Protein AF-A0A6N8YXL8-F1 (afdb_monomer)

Structure (mmCIF, N/CA/C/O backbone):
data_AF-A0A6N8YXL8-F1
#
_entry.id   AF-A0A6N8YXL8-F1
#
loop_
_atom_site.group_PDB
_atom_site.id
_atom_site.type_symbol
_atom_site.label_atom_id
_atom_site.label_alt_id
_atom_site.label_comp_id
_atom_site.label_asym_id
_atom_site.label_entity_id
_atom_site.label_seq_id
_atom_site.pdbx_PDB_ins_code
_atom_site.Cartn_x
_atom_site.Cartn_y
_atom_site.Cartn_z
_atom_site.occupancy
_atom_site.B_iso_or_equiv
_atom_site.auth_seq_id
_atom_site.auth_comp_id
_atom_site.auth_asym_id
_atom_site.auth_atom_id
_atom_site.pdbx_PDB_model_num
ATOM 1 N N . MET A 1 1 ? 27.442 -24.369 20.037 1.00 35.59 1 MET A N 1
ATOM 2 C CA . MET A 1 1 ? 26.603 -23.563 20.947 1.00 35.59 1 MET A CA 1
ATOM 3 C C . MET A 1 1 ? 26.378 -22.226 20.270 1.00 35.59 1 MET A C 1
ATOM 5 O O . MET A 1 1 ? 27.376 -21.560 20.016 1.00 35.59 1 MET A O 1
ATOM 9 N N . PRO A 1 2 ? 25.143 -21.869 19.894 1.00 29.64 2 PRO A N 1
ATOM 10 C CA . PRO A 1 2 ? 24.863 -20.521 19.428 1.00 29.64 2 PRO A CA 1
ATOM 11 C C . PRO A 1 2 ? 24.925 -19.572 20.628 1.00 29.64 2 PRO A C 1
ATOM 13 O O . PRO A 1 2 ? 24.428 -19.898 21.707 1.00 29.64 2 PRO A O 1
ATOM 16 N N . LEU A 1 3 ? 25.597 -18.437 20.452 1.00 28.47 3 LEU A N 1
ATOM 17 C CA . LEU A 1 3 ? 25.582 -17.350 21.427 1.00 28.47 3 LEU A CA 1
ATOM 18 C C . LEU A 1 3 ? 24.141 -16.825 21.555 1.00 28.47 3 LEU A C 1
ATOM 20 O O . LEU A 1 3 ? 23.442 -16.764 20.541 1.00 28.47 3 LEU A O 1
ATOM 24 N N . PRO A 1 4 ? 23.683 -16.463 22.766 1.00 30.30 4 PRO A N 1
ATOM 25 C CA . PRO A 1 4 ? 22.380 -15.836 22.926 1.00 30.30 4 PRO A CA 1
ATOM 26 C C . PRO A 1 4 ? 22.362 -14.504 22.159 1.00 30.30 4 PRO A C 1
ATOM 28 O O . PRO A 1 4 ? 23.396 -13.828 22.104 1.00 30.30 4 PRO A O 1
ATOM 31 N N . PRO A 1 5 ? 21.220 -14.111 21.570 1.00 31.11 5 PRO A N 1
ATOM 32 C CA . PRO A 1 5 ? 21.093 -12.798 20.965 1.00 31.11 5 PRO A CA 1
ATOM 33 C C . PRO A 1 5 ? 21.318 -11.755 22.060 1.00 31.11 5 PRO A C 1
ATOM 35 O O . PRO A 1 5 ? 20.622 -11.722 23.074 1.00 31.11 5 PRO A O 1
ATOM 38 N N . THR A 1 6 ? 22.340 -10.925 21.879 1.00 32.97 6 THR A N 1
ATOM 39 C CA . THR A 1 6 ? 22.531 -9.726 22.686 1.00 32.97 6 THR A CA 1
ATOM 40 C C . THR A 1 6 ? 21.347 -8.809 22.421 1.00 32.97 6 THR A C 1
ATOM 42 O O . THR A 1 6 ? 21.240 -8.260 21.324 1.00 32.97 6 THR A O 1
ATOM 45 N N . SER A 1 7 ? 20.467 -8.653 23.409 1.00 35.81 7 SER A N 1
ATOM 46 C CA . SER A 1 7 ? 19.458 -7.601 23.433 1.00 35.81 7 SER A CA 1
ATOM 47 C C . SER A 1 7 ? 20.179 -6.252 23.448 1.00 35.81 7 SER A C 1
ATOM 49 O O . SER A 1 7 ? 20.570 -5.747 24.503 1.00 35.81 7 SER A O 1
ATOM 51 N N . GLN A 1 8 ? 20.420 -5.682 22.270 1.00 33.25 8 GLN A N 1
ATOM 52 C CA . GLN A 1 8 ? 20.614 -4.244 22.166 1.00 33.25 8 GLN A CA 1
ATOM 53 C C . GLN A 1 8 ? 19.252 -3.621 22.463 1.00 33.25 8 GLN A C 1
ATOM 55 O O . GLN A 1 8 ? 18.395 -3.550 21.591 1.00 33.25 8 GLN A O 1
ATOM 60 N N . THR A 1 9 ? 19.027 -3.248 23.721 1.00 37.38 9 THR A N 1
ATOM 61 C CA . THR A 1 9 ? 17.965 -2.309 24.078 1.00 37.38 9 THR A CA 1
ATOM 62 C C . THR A 1 9 ? 18.253 -1.014 23.332 1.00 37.38 9 THR A C 1
ATOM 64 O O . THR A 1 9 ? 19.302 -0.402 23.557 1.00 37.38 9 THR A O 1
ATOM 67 N N . ASP A 1 10 ? 17.366 -0.657 22.408 1.00 39.56 10 ASP A N 1
ATOM 68 C CA . ASP A 1 10 ? 17.434 0.576 21.633 1.00 39.56 10 ASP A CA 1
ATOM 69 C C . ASP A 1 10 ? 17.429 1.767 22.613 1.00 39.56 10 ASP A C 1
ATOM 71 O O . ASP A 1 10 ? 16.468 1.926 23.371 1.00 39.56 10 ASP A O 1
ATOM 75 N N . PRO A 1 11 ? 18.495 2.584 22.690 1.00 38.06 11 PRO A N 1
ATOM 76 C CA . PRO A 1 11 ? 18.650 3.628 23.708 1.00 38.06 11 PRO A CA 1
ATOM 77 C C . PRO A 1 11 ? 17.694 4.833 23.543 1.00 38.06 11 PRO A C 1
ATOM 79 O O . PRO A 1 11 ? 17.963 5.907 24.080 1.00 38.06 11 PRO A O 1
ATOM 82 N N . LEU A 1 12 ? 16.581 4.669 22.818 1.00 45.72 12 LEU A N 1
ATOM 83 C CA . LEU A 1 12 ? 15.579 5.695 22.518 1.00 45.72 12 LEU A CA 1
ATOM 84 C C . LEU A 1 12 ? 14.131 5.313 22.882 1.00 45.72 12 LEU A C 1
ATOM 86 O O . LEU A 1 12 ? 13.227 6.089 22.573 1.00 45.72 12 LEU A O 1
ATOM 90 N N . GLN A 1 13 ? 13.874 4.188 23.562 1.00 57.28 13 GLN A N 1
ATOM 91 C CA . GLN A 1 13 ? 12.528 3.901 24.084 1.00 57.28 13 GLN A CA 1
ATOM 92 C C . GLN A 1 13 ? 12.211 4.790 25.298 1.00 57.28 13 GLN A C 1
ATOM 94 O O . GLN A 1 13 ? 12.356 4.399 26.453 1.00 57.28 13 GLN A O 1
ATOM 99 N N . VAL A 1 14 ? 11.805 6.030 25.028 1.00 69.12 14 VAL A N 1
ATOM 100 C CA . VAL A 1 14 ? 11.098 6.862 26.003 1.00 69.12 14 VAL A CA 1
ATOM 101 C C . VAL A 1 14 ? 9.686 6.297 26.121 1.00 69.12 14 VAL A C 1
ATOM 103 O O . VAL A 1 14 ? 8.919 6.371 25.164 1.00 69.12 14 VAL A O 1
ATOM 106 N N . THR A 1 15 ? 9.364 5.721 27.275 1.00 85.19 15 THR A N 1
ATOM 107 C CA . THR A 1 15 ? 8.005 5.296 27.627 1.00 85.19 15 THR A CA 1
ATOM 108 C C . THR A 1 15 ? 7.296 6.418 28.381 1.00 85.19 15 THR A C 1
ATOM 110 O O . THR A 1 15 ? 7.895 7.064 29.248 1.00 85.19 15 THR A O 1
ATOM 113 N N . LEU A 1 16 ? 6.029 6.664 28.061 1.00 89.12 16 LEU A N 1
ATOM 114 C CA . LEU A 1 16 ? 5.169 7.610 28.764 1.00 89.12 16 LEU A CA 1
ATOM 115 C C . LEU A 1 16 ? 4.362 6.900 29.855 1.00 89.12 16 LEU A C 1
ATOM 117 O O . LEU A 1 16 ? 3.977 5.742 29.715 1.00 89.12 16 LEU A O 1
ATOM 121 N N . ASP A 1 17 ? 4.095 7.622 30.942 1.00 92.19 17 ASP A N 1
ATOM 122 C CA . ASP A 1 17 ? 3.102 7.214 31.938 1.00 92.19 17 ASP A CA 1
ATOM 123 C C . ASP A 1 17 ? 1.690 7.556 31.440 1.00 92.19 17 ASP A C 1
ATOM 125 O O . ASP A 1 17 ? 1.503 8.567 30.758 1.00 92.19 17 ASP A O 1
ATOM 129 N N . PHE A 1 18 ? 0.689 6.770 31.838 1.00 92.81 18 PHE A N 1
ATOM 130 C CA . PHE A 1 18 ? -0.717 6.960 31.477 1.00 92.81 18 PHE A CA 1
ATOM 131 C C . PHE A 1 18 ? -1.202 8.391 31.745 1.00 92.81 18 PHE A C 1
ATOM 133 O O . PHE A 1 18 ? -1.838 9.006 30.893 1.00 92.81 18 PHE A O 1
ATOM 140 N N . LEU A 1 19 ? -0.843 8.980 32.891 1.00 94.31 19 LEU A N 1
ATOM 141 C CA . LEU A 1 19 ? -1.252 10.348 33.239 1.00 94.31 19 LEU A CA 1
ATOM 142 C C . LEU A 1 19 ? -0.571 11.437 32.396 1.00 94.31 19 LEU A C 1
ATOM 144 O O . LEU A 1 19 ? -0.962 12.603 32.473 1.00 94.31 19 LEU A O 1
ATOM 148 N N . SER A 1 20 ? 0.432 11.078 31.593 1.00 92.75 20 SER A N 1
ATOM 149 C CA . SER A 1 20 ? 1.060 11.981 30.623 1.00 92.75 20 SER A CA 1
ATOM 150 C C . SER A 1 20 ? 0.284 12.062 29.307 1.00 92.75 20 SER A C 1
ATOM 152 O O . SER A 1 20 ? 0.534 12.982 28.528 1.00 92.75 20 SER A O 1
ATOM 154 N N . LEU A 1 21 ? -0.651 11.136 29.058 1.00 92.56 21 LEU A N 1
ATOM 155 C CA . LEU A 1 21 ? -1.515 11.172 27.883 1.00 92.56 21 LEU A CA 1
ATOM 156 C C . LEU A 1 21 ? -2.478 12.355 27.933 1.00 92.56 21 LEU A C 1
ATOM 158 O O . LEU A 1 21 ? -2.925 12.808 28.998 1.00 92.56 21 LEU A O 1
ATOM 162 N N . ARG A 1 22 ? -2.873 12.823 26.749 1.00 90.56 22 ARG A N 1
ATOM 163 C CA . ARG A 1 22 ? -3.937 13.814 26.625 1.00 90.56 22 ARG A CA 1
ATOM 164 C C . ARG A 1 22 ? -5.220 13.296 27.271 1.00 90.56 22 ARG A C 1
ATOM 166 O O . ARG A 1 22 ? -5.610 12.151 27.096 1.00 90.56 22 ARG A O 1
ATOM 173 N N . ASN A 1 23 ? -5.893 14.166 28.019 1.00 90.50 23 ASN A N 1
ATOM 174 C CA . ASN A 1 23 ? -7.165 13.906 28.707 1.00 90.50 23 ASN A CA 1
ATOM 175 C C . ASN A 1 23 ? -7.141 12.866 29.845 1.00 90.50 23 ASN A C 1
ATOM 177 O O . ASN A 1 23 ? -8.071 12.892 30.653 1.00 90.50 23 ASN A O 1
ATOM 181 N N . ALA A 1 24 ? -6.093 12.053 30.018 1.00 93.94 24 ALA A N 1
ATOM 182 C CA . ALA A 1 24 ? -6.031 11.042 31.081 1.00 93.94 24 ALA A CA 1
ATOM 183 C C . ALA A 1 24 ? -6.200 11.623 32.507 1.00 93.94 24 ALA A C 1
ATOM 185 O O . ALA A 1 24 ? -7.049 11.120 33.245 1.00 93.94 24 ALA A O 1
ATOM 186 N N . PRO A 1 25 ? -5.566 12.754 32.896 1.00 95.31 25 PRO A N 1
ATOM 187 C CA . PRO A 1 25 ? -5.826 13.386 34.201 1.00 95.31 25 PRO A CA 1
ATOM 188 C C . PRO A 1 25 ? -7.253 13.936 34.369 1.00 95.31 25 PRO A C 1
ATOM 190 O O . PRO A 1 25 ? -7.728 14.193 35.480 1.00 95.31 25 PRO A O 1
ATOM 193 N N . SER A 1 26 ? -7.943 14.220 33.262 1.00 94.50 26 SER A N 1
ATOM 194 C CA . SER A 1 26 ? -9.353 14.614 33.289 1.00 94.50 26 SER A CA 1
ATOM 195 C C . SER A 1 26 ? -10.248 13.388 33.464 1.00 94.50 26 SER A C 1
ATOM 197 O O . SER A 1 26 ? -11.169 13.418 34.285 1.00 94.50 26 SER A O 1
ATOM 199 N N . LEU A 1 27 ? -9.940 12.301 32.751 1.00 95.56 27 LEU A N 1
ATOM 200 C CA . LEU A 1 27 ? -10.637 11.025 32.856 1.00 95.56 27 LEU A CA 1
ATOM 201 C C . LEU A 1 27 ? -10.513 10.444 34.268 1.00 95.56 27 LEU A C 1
ATOM 203 O O . LEU A 1 27 ? -11.527 10.113 34.864 1.00 95.56 27 LEU A O 1
ATOM 207 N N . GLU A 1 28 ? -9.320 10.440 34.869 1.00 96.31 28 GLU A N 1
ATOM 208 C CA . GLU A 1 28 ? -9.105 9.941 36.238 1.00 96.31 28 GLU A CA 1
ATOM 209 C C . GLU A 1 28 ? -10.003 10.640 37.272 1.00 96.31 28 GLU A C 1
ATOM 211 O O . GLU A 1 28 ? -10.494 10.016 38.209 1.00 96.31 28 GLU A O 1
ATOM 216 N N . ARG A 1 29 ? -10.273 11.938 37.090 1.00 95.75 29 ARG A N 1
ATOM 217 C CA . ARG A 1 29 ? -11.135 12.711 37.999 1.00 95.75 29 ARG A CA 1
ATOM 218 C C . ARG A 1 29 ? -12.625 12.526 37.731 1.00 95.75 29 ARG A C 1
ATOM 220 O O . ARG A 1 29 ? -13.414 12.610 38.668 1.00 95.75 29 ARG A O 1
ATOM 227 N N . SER A 1 30 ? -13.010 12.358 36.468 1.00 95.56 30 SER A N 1
ATOM 228 C CA . SER A 1 30 ? -14.416 12.315 36.040 1.00 95.56 30 SER A CA 1
ATOM 229 C C . SER A 1 30 ? -14.984 10.896 35.992 1.00 95.56 30 SER A C 1
ATOM 231 O O . SER A 1 30 ? -16.132 10.693 36.380 1.00 95.56 30 SER A O 1
ATOM 233 N N . ASN A 1 31 ? -14.172 9.917 35.594 1.00 95.88 31 ASN A N 1
ATOM 234 C CA . ASN A 1 31 ? -14.482 8.492 35.560 1.00 95.88 31 ASN A CA 1
ATOM 235 C C . ASN A 1 31 ? -13.262 7.649 36.013 1.00 95.88 31 ASN A C 1
ATOM 237 O O . ASN A 1 31 ? -12.560 7.054 35.190 1.00 95.88 31 ASN A O 1
ATOM 241 N N . PRO A 1 32 ? -13.009 7.557 37.335 1.00 95.38 32 PRO A N 1
ATOM 242 C CA . PRO A 1 32 ? -11.864 6.820 37.876 1.00 95.38 32 PRO A CA 1
ATOM 243 C C . PRO A 1 32 ? -11.859 5.328 37.513 1.00 95.38 32 PRO A C 1
ATOM 245 O O . PRO A 1 32 ? -10.796 4.717 37.424 1.00 95.38 32 PRO A O 1
ATOM 248 N N . SER A 1 33 ? -13.042 4.735 37.312 1.00 95.62 33 SER A N 1
ATOM 249 C CA . SER A 1 33 ? -13.178 3.323 36.941 1.00 95.62 33 SER A CA 1
ATOM 250 C C . SER A 1 33 ? -12.646 3.068 35.534 1.00 95.62 33 SER A C 1
ATOM 252 O O . SER A 1 33 ? -11.850 2.150 35.352 1.00 95.62 33 SER A O 1
ATOM 254 N N . ALA A 1 34 ? -13.027 3.900 34.558 1.00 95.94 34 ALA A N 1
ATOM 255 C CA . ALA A 1 34 ? -12.509 3.793 33.196 1.00 95.94 34 ALA A CA 1
ATOM 256 C C . ALA A 1 34 ? -11.000 4.067 33.142 1.00 95.94 34 ALA A C 1
ATOM 258 O O . ALA A 1 34 ? -10.263 3.294 32.540 1.00 95.94 34 ALA A O 1
ATOM 259 N N . ALA A 1 35 ? -10.520 5.098 33.850 1.00 96.50 35 ALA A N 1
ATOM 260 C CA . ALA A 1 35 ? -9.085 5.372 33.948 1.00 96.50 35 ALA A CA 1
ATOM 261 C C . ALA A 1 35 ? -8.302 4.174 34.514 1.00 96.50 35 ALA A C 1
ATOM 263 O O . ALA A 1 35 ? -7.281 3.795 33.951 1.00 96.50 35 ALA A O 1
ATOM 264 N N . THR A 1 36 ? -8.820 3.536 35.572 1.00 96.44 36 THR A N 1
ATOM 265 C CA . THR A 1 36 ? -8.216 2.327 36.160 1.00 96.44 36 THR A CA 1
ATOM 266 C C . THR A 1 36 ? -8.212 1.160 35.175 1.00 96.44 36 THR A C 1
ATOM 268 O O . THR A 1 36 ? -7.233 0.416 35.111 1.00 96.44 36 THR A O 1
ATOM 271 N N . ALA A 1 37 ? -9.296 0.978 34.416 1.00 95.88 37 ALA A N 1
ATOM 272 C CA . ALA A 1 37 ? -9.387 -0.085 33.425 1.00 95.88 37 ALA A CA 1
ATOM 273 C C . ALA A 1 37 ? -8.338 0.098 32.317 1.00 95.88 37 ALA A C 1
ATOM 275 O O . ALA A 1 37 ? -7.601 -0.841 32.035 1.00 95.88 37 ALA A O 1
ATOM 276 N N . ILE A 1 38 ? -8.189 1.316 31.780 1.00 96.06 38 ILE A N 1
ATOM 277 C CA . ILE A 1 38 ? -7.184 1.627 30.749 1.00 96.06 38 ILE A CA 1
ATOM 278 C C . ILE A 1 38 ? -5.767 1.454 31.295 1.00 96.06 38 ILE A C 1
ATOM 280 O O . ILE A 1 38 ? -4.955 0.772 30.680 1.00 96.06 38 ILE A O 1
ATOM 284 N N . SER A 1 39 ? -5.468 2.004 32.476 1.00 95.12 39 SER A N 1
ATOM 285 C CA . SER A 1 39 ? -4.133 1.886 33.079 1.00 95.12 39 SER A CA 1
ATOM 286 C C . SER A 1 39 ? -3.752 0.448 33.454 1.00 95.12 39 SER A C 1
ATOM 288 O O . SER A 1 39 ? -2.597 0.192 33.779 1.00 95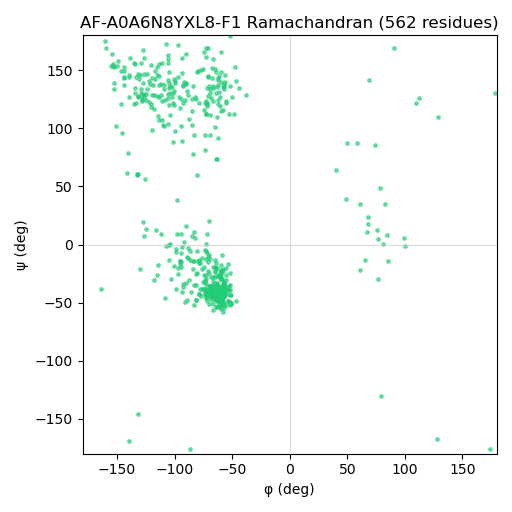.12 39 SER A O 1
ATOM 290 N N . SER A 1 40 ? -4.720 -0.475 33.468 1.00 94.81 40 SER A N 1
ATOM 291 C CA . SER A 1 40 ? -4.506 -1.899 33.751 1.00 94.81 40 SER A CA 1
ATOM 292 C C . SER A 1 40 ? -4.306 -2.746 32.490 1.00 94.81 40 SER A C 1
ATOM 294 O O . SER A 1 40 ? -3.999 -3.931 32.619 1.00 94.81 40 SER A O 1
ATOM 296 N N . ILE A 1 41 ? -4.479 -2.175 31.293 1.00 94.94 41 ILE A N 1
ATOM 297 C CA . ILE A 1 41 ? -4.173 -2.864 30.036 1.00 94.94 41 ILE A CA 1
ATOM 298 C C . ILE A 1 41 ? -2.657 -3.141 30.010 1.00 94.94 41 ILE A C 1
ATOM 300 O O . ILE A 1 41 ? -1.887 -2.212 30.272 1.00 94.94 41 ILE A O 1
ATOM 304 N N . PRO A 1 42 ? -2.194 -4.374 29.716 1.00 94.12 42 PRO A N 1
ATOM 305 C CA . PRO A 1 42 ? -0.788 -4.751 29.875 1.00 94.12 42 PRO A CA 1
ATOM 306 C C . PRO A 1 42 ? 0.209 -3.785 29.224 1.00 94.12 42 PRO A C 1
ATOM 308 O O . PRO A 1 42 ? 1.087 -3.297 29.933 1.00 94.12 42 PRO A O 1
ATOM 311 N N . TRP A 1 43 ? 0.000 -3.444 27.947 1.00 92.88 43 TRP A N 1
ATOM 312 C CA . TRP A 1 43 ? 0.857 -2.543 27.156 1.00 92.88 43 TRP A CA 1
ATOM 313 C C . TRP A 1 43 ? 0.736 -1.054 27.540 1.00 92.88 43 TRP A C 1
ATOM 315 O O . TRP A 1 43 ? 1.540 -0.217 27.145 1.00 92.88 43 TRP A O 1
ATOM 325 N N . VAL A 1 44 ? -0.277 -0.685 28.330 1.00 94.25 44 VAL A N 1
ATOM 326 C CA . VAL A 1 44 ? -0.353 0.646 28.957 1.00 94.25 44 VAL A CA 1
ATOM 327 C C . VAL A 1 44 ? 0.424 0.639 30.274 1.00 94.25 44 VAL A C 1
ATOM 329 O O . VAL A 1 44 ? 1.121 1.597 30.609 1.00 94.25 44 VAL A O 1
ATOM 332 N N . SER A 1 45 ? 0.290 -0.447 31.040 1.00 93.12 45 SER A N 1
ATOM 333 C CA . SER A 1 45 ? 0.819 -0.574 32.399 1.00 93.12 45 SER A CA 1
ATOM 334 C C . SER A 1 45 ? 2.336 -0.778 32.469 1.00 93.12 45 SER A C 1
ATOM 336 O O . SER A 1 45 ? 2.949 -0.425 33.478 1.00 93.12 45 SER A O 1
ATOM 338 N N . ASP A 1 46 ? 2.949 -1.340 31.423 1.00 91.44 46 ASP A N 1
ATOM 339 C CA . ASP A 1 46 ? 4.403 -1.501 31.314 1.00 91.44 46 ASP A CA 1
ATOM 340 C C . ASP A 1 46 ? 5.111 -0.264 30.726 1.00 91.44 46 ASP A C 1
ATOM 342 O O . ASP A 1 46 ? 6.341 -0.171 30.787 1.00 91.44 46 ASP A O 1
ATOM 346 N N . GLY A 1 47 ? 4.329 0.729 30.293 1.00 91.69 47 GLY A N 1
ATOM 347 C CA . GLY A 1 47 ? 4.771 2.042 29.843 1.00 91.69 47 GLY A CA 1
ATOM 348 C C . GLY A 1 47 ? 4.533 2.245 28.350 1.00 91.69 47 GLY A C 1
ATOM 349 O O . GLY A 1 47 ? 5.050 1.508 27.521 1.00 91.69 47 GLY A O 1
ATOM 350 N N . ILE A 1 48 ? 3.836 3.327 28.006 1.00 93.00 48 ILE A N 1
ATOM 351 C CA . ILE A 1 48 ? 3.355 3.586 26.645 1.00 93.00 48 ILE A CA 1
ATOM 352 C C . ILE A 1 48 ? 4.519 4.011 25.750 1.00 93.00 48 ILE A C 1
ATOM 354 O O . ILE A 1 48 ? 5.132 5.067 25.944 1.00 93.00 48 ILE A O 1
ATOM 358 N N . THR A 1 49 ? 4.828 3.205 24.748 1.00 90.50 49 THR A N 1
ATOM 359 C CA . THR A 1 49 ? 5.811 3.516 23.714 1.00 90.50 49 THR A CA 1
ATOM 360 C C . THR A 1 49 ? 5.263 4.534 22.718 1.00 90.50 49 THR A C 1
ATOM 362 O O . THR A 1 49 ? 4.065 4.780 22.628 1.00 90.50 49 THR A O 1
ATOM 365 N N . ARG A 1 50 ? 6.144 5.119 21.897 1.00 84.06 50 ARG A N 1
ATOM 366 C CA . ARG A 1 50 ? 5.733 6.073 20.854 1.00 84.06 50 ARG A CA 1
ATOM 367 C C . ARG A 1 50 ? 4.713 5.496 19.864 1.00 84.06 50 ARG A C 1
ATOM 369 O O . ARG A 1 50 ? 3.895 6.263 19.374 1.00 84.06 50 ARG A O 1
ATOM 376 N N . GLU A 1 51 ? 4.780 4.200 19.556 1.00 83.69 51 GLU A N 1
ATOM 377 C CA . GLU A 1 51 ? 3.833 3.549 18.633 1.00 83.69 51 GLU A CA 1
ATOM 378 C C . GLU A 1 51 ? 2.449 3.338 19.274 1.00 83.69 51 GLU A C 1
ATOM 380 O O . GLU A 1 51 ? 1.464 3.200 18.564 1.00 83.69 51 GLU A O 1
ATOM 385 N N . GLU A 1 52 ? 2.361 3.365 20.605 1.00 91.31 52 GLU A N 1
ATOM 386 C CA . GLU A 1 52 ? 1.129 3.127 21.366 1.00 91.31 52 GLU A CA 1
ATOM 387 C C . GLU A 1 52 ? 0.382 4.411 21.740 1.00 91.31 52 GLU A C 1
ATOM 389 O O . GLU A 1 52 ? -0.779 4.337 22.136 1.00 91.31 52 GLU A O 1
ATOM 394 N N . ILE A 1 53 ? 1.022 5.584 21.624 1.00 90.62 53 ILE A N 1
ATOM 395 C CA . ILE A 1 53 ? 0.454 6.867 22.073 1.00 90.62 53 ILE A CA 1
ATOM 396 C C . ILE A 1 53 ? -0.902 7.127 21.425 1.00 90.62 53 ILE A C 1
ATOM 398 O O . ILE A 1 53 ? -1.856 7.392 22.147 1.00 90.62 53 ILE A O 1
ATOM 402 N N . ASP A 1 54 ? -0.994 7.035 20.099 1.00 89.50 54 ASP A N 1
ATOM 403 C CA . ASP A 1 54 ? -2.217 7.401 19.377 1.00 89.50 54 ASP A CA 1
ATOM 404 C C . ASP A 1 54 ? -3.369 6.447 19.741 1.00 89.50 54 ASP A C 1
ATOM 406 O O . ASP A 1 54 ? -4.460 6.893 20.093 1.00 89.50 54 ASP A O 1
ATOM 410 N N . THR A 1 55 ? -3.089 5.140 19.817 1.00 94.12 55 THR A N 1
ATOM 411 C CA . THR A 1 55 ? -4.055 4.130 20.288 1.00 94.12 55 THR A CA 1
ATOM 412 C C . THR A 1 55 ? -4.515 4.423 21.721 1.00 94.12 55 THR A C 1
ATOM 414 O O . THR A 1 55 ? -5.712 4.402 22.013 1.00 94.12 55 THR A O 1
ATOM 417 N N . ALA A 1 56 ? -3.586 4.733 22.630 1.00 94.69 56 ALA A N 1
ATOM 418 C CA . ALA A 1 56 ? -3.906 5.029 24.022 1.00 94.69 56 ALA A CA 1
ATOM 419 C C . ALA A 1 56 ? -4.704 6.334 24.177 1.00 94.69 56 ALA A C 1
ATOM 421 O O . ALA A 1 56 ? -5.665 6.376 24.949 1.00 94.69 56 ALA A O 1
ATOM 422 N N . GLU A 1 57 ? -4.338 7.392 23.444 1.00 94.81 57 GLU A N 1
ATOM 423 C CA . GLU A 1 57 ? -5.068 8.664 23.434 1.00 94.81 57 GLU A CA 1
ATOM 424 C C . GLU A 1 57 ? -6.499 8.476 22.916 1.00 94.81 57 GLU A C 1
ATOM 426 O O . GLU A 1 57 ? -7.429 9.010 23.527 1.00 94.81 57 GLU A O 1
ATOM 431 N N . THR A 1 58 ? -6.703 7.668 21.871 1.00 95.44 58 THR A N 1
ATOM 432 C CA . THR A 1 58 ? -8.042 7.342 21.356 1.00 95.44 58 THR A CA 1
ATOM 433 C C . THR A 1 58 ? -8.866 6.540 22.357 1.00 95.44 58 THR A C 1
ATOM 435 O O . THR A 1 58 ? -10.020 6.881 22.603 1.00 95.44 58 THR A O 1
ATOM 438 N N . ILE A 1 59 ? -8.296 5.533 23.024 1.00 96.38 59 ILE A N 1
ATOM 439 C CA . ILE A 1 59 ? -9.027 4.783 24.061 1.00 96.38 59 ILE A CA 1
ATOM 440 C C . ILE A 1 59 ? -9.435 5.709 25.220 1.00 96.38 59 ILE A C 1
ATOM 442 O O . ILE A 1 59 ? -10.566 5.637 25.707 1.00 96.38 59 ILE A O 1
ATOM 446 N N . VAL A 1 60 ? -8.548 6.617 25.645 1.00 96.44 60 VAL A N 1
ATOM 447 C CA . VAL A 1 60 ? -8.859 7.633 26.667 1.00 96.44 60 VAL A CA 1
ATOM 448 C C . VAL A 1 60 ? -9.958 8.583 26.194 1.00 96.44 60 VAL A C 1
ATOM 450 O O . VAL A 1 60 ? -10.823 8.956 26.991 1.00 96.44 60 VAL A O 1
ATOM 453 N N . TYR A 1 61 ? -9.938 8.980 24.921 1.00 95.44 61 TYR A N 1
ATOM 454 C CA . TYR A 1 61 ? -10.983 9.803 24.324 1.00 95.44 61 TYR A CA 1
ATOM 455 C C . TYR A 1 61 ? -12.333 9.079 24.341 1.00 95.44 61 TYR A C 1
ATOM 457 O O . TYR A 1 61 ? -13.275 9.608 24.928 1.00 95.44 61 TYR A O 1
ATOM 465 N N . LEU A 1 62 ? -12.404 7.850 23.820 1.00 96.06 62 LEU A N 1
ATOM 466 C CA . LEU A 1 62 ? -13.617 7.028 23.816 1.00 96.06 62 LEU A CA 1
ATOM 467 C C . LEU A 1 62 ? -14.167 6.816 25.231 1.00 96.06 62 LEU A C 1
ATOM 469 O O . LEU A 1 62 ? -15.361 6.963 25.456 1.00 96.06 62 LEU A O 1
ATOM 473 N N . ALA A 1 63 ? -13.314 6.565 26.223 1.00 96.25 63 ALA A N 1
ATOM 474 C CA . ALA A 1 63 ? -13.748 6.453 27.617 1.00 96.25 63 ALA A CA 1
ATOM 475 C C . ALA A 1 63 ? -14.347 7.751 28.191 1.00 96.25 63 ALA A C 1
ATOM 477 O O . ALA A 1 63 ? -15.143 7.709 29.134 1.00 96.25 63 ALA A O 1
ATOM 478 N N . ALA A 1 64 ? -13.941 8.909 27.664 1.00 93.88 64 ALA A N 1
ATOM 479 C CA . ALA A 1 64 ? -14.417 10.215 28.102 1.00 93.88 64 ALA A CA 1
ATOM 480 C C . ALA A 1 64 ? -15.693 10.668 27.374 1.00 93.88 64 ALA A C 1
ATOM 482 O O . ALA A 1 64 ? -16.473 11.428 27.954 1.00 93.88 64 ALA A O 1
ATOM 483 N N . THR A 1 65 ? -15.891 10.253 26.121 1.00 94.69 65 THR A N 1
ATOM 484 C CA . THR A 1 65 ? -16.968 10.752 25.247 1.00 94.69 65 THR A CA 1
ATOM 485 C C . THR A 1 65 ? -18.004 9.697 24.870 1.00 94.69 65 THR A C 1
ATOM 487 O O . THR A 1 65 ? -19.156 10.054 24.647 1.00 94.69 65 THR A O 1
ATOM 490 N N . GLU A 1 66 ? -17.629 8.419 24.865 1.00 95.94 66 GLU A N 1
ATOM 491 C CA . GLU A 1 66 ? -18.401 7.291 24.337 1.00 95.94 66 GLU A CA 1
ATOM 492 C C . GLU A 1 66 ? -18.431 6.117 25.335 1.00 95.94 66 GLU A C 1
ATOM 494 O O . GLU A 1 66 ? -17.988 5.003 25.046 1.00 95.94 66 GLU A O 1
ATOM 499 N N . ASP A 1 67 ? -18.977 6.366 26.531 1.00 92.56 67 ASP A N 1
ATOM 500 C CA . ASP A 1 67 ? -18.984 5.441 27.679 1.00 92.56 67 ASP A CA 1
ATOM 501 C C . ASP A 1 67 ? -19.391 4.002 27.321 1.00 92.56 67 ASP A C 1
ATOM 503 O O . ASP A 1 67 ? -18.691 3.047 27.642 1.00 92.56 67 ASP A O 1
ATOM 507 N N . LYS A 1 68 ? -20.490 3.844 26.583 1.00 95.00 68 LYS A N 1
ATOM 508 C CA . LYS A 1 68 ? -21.020 2.533 26.194 1.00 95.00 68 LYS A CA 1
ATOM 509 C C . LYS A 1 68 ? -20.190 1.831 25.124 1.00 95.00 68 LYS A C 1
ATOM 511 O O . LYS A 1 68 ? -20.233 0.609 25.061 1.00 95.00 68 LYS A O 1
ATOM 516 N N . LEU A 1 69 ? -19.518 2.576 24.246 1.00 96.56 69 LEU A N 1
ATOM 517 C CA . LEU A 1 69 ? -18.602 1.983 23.269 1.00 96.56 69 LEU A CA 1
ATOM 518 C C . LEU A 1 69 ? -17.333 1.516 23.974 1.00 96.56 69 LEU A C 1
ATOM 520 O O . LEU A 1 69 ? -16.881 0.399 23.750 1.00 96.56 69 LEU A O 1
ATOM 524 N N . PHE A 1 70 ? -16.803 2.337 24.880 1.00 96.38 70 PHE A N 1
ATOM 525 C CA . PHE A 1 70 ? -15.672 1.957 25.714 1.00 96.38 70 PHE A CA 1
ATOM 526 C C . PHE A 1 70 ? -15.967 0.709 26.561 1.00 96.38 70 PHE A C 1
ATOM 528 O O . PHE A 1 70 ? -15.143 -0.203 26.595 1.00 96.38 70 PHE A O 1
ATOM 535 N N . ASP A 1 71 ? -17.146 0.633 27.189 1.00 94.19 71 ASP A N 1
ATOM 536 C CA . ASP A 1 71 ? -17.570 -0.538 27.969 1.00 94.19 71 ASP A CA 1
ATOM 537 C C . ASP A 1 71 ? -17.607 -1.826 27.122 1.00 94.19 71 ASP A C 1
ATOM 539 O O . ASP A 1 71 ? -17.261 -2.898 27.621 1.00 94.19 71 ASP A O 1
ATOM 543 N N . GLU A 1 72 ? -17.987 -1.732 25.842 1.00 94.12 72 GLU A N 1
ATOM 544 C CA . GLU A 1 72 ? -17.957 -2.866 24.907 1.00 94.12 72 GLU A CA 1
ATOM 545 C C . GLU A 1 72 ? -16.514 -3.282 24.576 1.00 94.12 72 GLU A C 1
ATOM 547 O O . GLU A 1 72 ? -16.185 -4.467 24.591 1.00 94.12 72 GLU A O 1
ATOM 552 N N . LEU A 1 73 ? -15.629 -2.309 24.331 1.00 94.19 73 LEU A N 1
ATOM 553 C CA . LEU A 1 73 ? -14.236 -2.555 23.944 1.00 94.19 73 LEU A CA 1
ATOM 554 C C . LEU A 1 73 ? -13.387 -3.123 25.083 1.00 94.19 73 LEU A C 1
ATOM 556 O O . LEU A 1 73 ? -12.611 -4.052 24.871 1.00 94.19 73 LEU A O 1
ATOM 560 N N . VAL A 1 74 ? -13.534 -2.601 26.302 1.00 91.25 74 VAL A N 1
ATOM 561 C CA . VAL A 1 74 ? -12.705 -3.013 27.448 1.00 91.25 74 VAL A CA 1
ATOM 562 C C . VAL A 1 74 ? -12.960 -4.466 27.874 1.00 91.25 74 VAL A C 1
ATOM 564 O O . VAL A 1 74 ? -12.126 -5.080 28.539 1.00 91.25 74 VAL A O 1
ATOM 567 N N . GLY A 1 75 ? -14.101 -5.035 27.474 1.00 87.38 75 GLY A N 1
ATOM 568 C CA . GLY A 1 75 ? -14.425 -6.447 27.666 1.00 87.38 75 GLY A CA 1
ATOM 569 C C . GLY A 1 75 ? -13.759 -7.392 26.661 1.00 87.38 75 GLY A C 1
ATOM 570 O O . GLY A 1 75 ? -13.762 -8.605 26.886 1.00 87.38 75 GLY A O 1
ATOM 571 N N . LYS A 1 76 ? -13.185 -6.877 25.566 1.00 93.88 76 LYS A N 1
ATOM 572 C CA . LYS A 1 76 ? -12.601 -7.705 24.509 1.00 93.88 76 LYS A CA 1
ATOM 573 C C . LYS A 1 76 ? -11.192 -8.167 24.885 1.00 93.88 76 LYS A C 1
ATOM 575 O O . LYS A 1 76 ? -10.304 -7.366 25.169 1.00 93.88 76 LYS A O 1
ATOM 580 N N . ALA A 1 77 ? -10.964 -9.482 24.846 1.00 92.12 77 ALA A N 1
ATOM 581 C CA . ALA A 1 77 ? -9.683 -10.077 25.240 1.00 92.12 77 ALA A CA 1
ATOM 582 C C . ALA A 1 77 ? -8.508 -9.577 24.383 1.00 92.12 77 ALA A C 1
ATOM 584 O O . ALA A 1 77 ? -7.426 -9.321 24.913 1.00 92.12 77 ALA A O 1
ATOM 585 N N . TRP A 1 78 ? -8.745 -9.373 23.083 1.00 93.25 78 TRP A N 1
ATOM 586 C CA . TRP A 1 78 ? -7.730 -8.926 22.132 1.00 93.25 78 TRP A CA 1
ATOM 587 C C . TRP A 1 78 ? -7.178 -7.528 22.437 1.00 93.25 78 TRP A C 1
ATOM 589 O O . TRP A 1 78 ? -6.047 -7.250 22.055 1.00 93.25 78 TRP A O 1
ATOM 599 N N . LEU A 1 79 ? -7.880 -6.681 23.203 1.00 92.81 79 LEU A N 1
ATOM 600 C CA . LEU A 1 79 ? -7.352 -5.378 23.635 1.00 92.81 79 LEU A CA 1
ATOM 601 C C . LEU A 1 79 ? -6.065 -5.515 24.474 1.00 92.81 79 LEU A C 1
ATOM 603 O O . LEU A 1 79 ? -5.251 -4.594 24.530 1.00 92.81 79 LEU A O 1
ATOM 607 N N . ASN A 1 80 ? -5.867 -6.681 25.099 1.00 89.19 80 ASN A N 1
ATOM 608 C CA . ASN A 1 80 ? -4.698 -6.996 25.918 1.00 89.19 80 ASN A CA 1
ATOM 609 C C . ASN A 1 80 ? -3.584 -7.737 25.159 1.00 89.19 80 ASN A C 1
ATOM 611 O O . ASN A 1 80 ? -2.488 -7.869 25.700 1.00 89.19 80 ASN A O 1
ATOM 615 N N . GLU A 1 81 ? -3.866 -8.271 23.966 1.00 83.50 81 GLU A N 1
ATOM 616 C CA . GLU A 1 81 ? -3.014 -9.279 23.306 1.00 83.50 81 GLU A CA 1
ATOM 617 C C . GLU A 1 81 ? -2.671 -8.961 21.843 1.00 83.50 81 GLU A C 1
ATOM 619 O O . GLU A 1 81 ? -1.702 -9.510 21.315 1.00 83.50 81 GLU A O 1
ATOM 624 N N . ALA A 1 82 ? -3.458 -8.119 21.174 1.00 77.31 82 ALA A N 1
ATOM 625 C CA . ALA A 1 82 ? -3.291 -7.827 19.757 1.00 77.31 82 ALA A CA 1
ATOM 626 C C . ALA A 1 82 ? -2.072 -6.943 19.469 1.00 77.31 82 ALA A C 1
ATOM 628 O O . ALA A 1 82 ? -1.552 -6.239 20.339 1.00 77.31 82 ALA A O 1
ATOM 629 N N . GLU A 1 83 ? -1.631 -6.951 18.210 1.00 84.94 83 GLU A N 1
ATOM 630 C CA . GLU A 1 83 ? -0.617 -6.002 17.767 1.00 84.94 83 GLU A CA 1
ATOM 631 C C . GLU A 1 83 ? -1.179 -4.578 17.782 1.00 84.94 83 GLU A C 1
ATOM 633 O O . GLU A 1 83 ? -2.278 -4.322 17.290 1.00 84.94 83 GLU A O 1
ATOM 638 N N . ILE A 1 84 ? -0.383 -3.631 18.286 1.00 87.75 84 ILE A N 1
ATOM 639 C CA . ILE A 1 84 ? -0.791 -2.229 18.460 1.00 87.75 84 ILE A CA 1
ATOM 640 C C . ILE A 1 84 ? -1.350 -1.612 17.175 1.00 87.75 84 ILE A C 1
ATOM 642 O O . ILE A 1 84 ? -2.318 -0.870 17.235 1.00 87.75 84 ILE A O 1
ATOM 646 N N . LYS A 1 85 ? -0.815 -1.961 16.002 1.00 84.38 85 LYS A N 1
ATOM 647 C CA . LYS A 1 85 ? -1.321 -1.445 14.720 1.00 84.38 85 LYS A CA 1
ATOM 648 C C . LYS A 1 85 ? -2.722 -1.941 14.357 1.00 84.38 85 LYS A C 1
ATOM 650 O O . LYS A 1 85 ? -3.487 -1.203 13.745 1.00 84.38 85 LYS A O 1
ATOM 655 N N . GLU A 1 86 ? -3.043 -3.195 14.668 1.00 89.50 86 GLU A N 1
ATOM 656 C CA . GLU A 1 86 ? -4.385 -3.737 14.425 1.00 89.50 86 GLU A CA 1
ATOM 657 C C . GLU A 1 86 ? -5.380 -3.082 15.390 1.00 89.50 86 GLU A C 1
ATOM 659 O O . GLU A 1 86 ? -6.461 -2.668 14.974 1.00 89.50 86 GLU A O 1
ATOM 664 N N . LEU A 1 87 ? -4.966 -2.898 16.652 1.00 91.94 87 LEU A N 1
ATOM 665 C CA . LEU A 1 87 ? -5.729 -2.150 17.653 1.00 91.94 87 LEU A CA 1
ATOM 666 C C . LEU A 1 87 ? -5.996 -0.717 17.204 1.00 91.94 87 LEU A C 1
ATOM 668 O O . LEU A 1 87 ? -7.145 -0.287 17.241 1.00 91.94 87 LEU A O 1
ATOM 672 N N . GLU A 1 88 ? -4.958 -0.010 16.757 1.00 91.31 88 GLU A N 1
ATOM 673 C CA . GLU A 1 88 ? -5.017 1.372 16.283 1.00 91.31 88 GLU A CA 1
ATOM 674 C C . GLU A 1 88 ? -6.109 1.538 15.220 1.00 91.31 88 GLU A C 1
ATOM 676 O O . GLU A 1 88 ? -7.007 2.362 15.387 1.00 91.31 88 GLU A O 1
ATOM 681 N N . LYS A 1 89 ? -6.095 0.697 14.176 1.00 91.94 89 LYS A N 1
ATOM 682 C CA . LYS A 1 89 ? -7.098 0.720 13.097 1.00 91.94 89 LYS A CA 1
ATOM 683 C C . LYS A 1 89 ? -8.521 0.519 13.613 1.00 91.94 89 LYS A C 1
ATOM 685 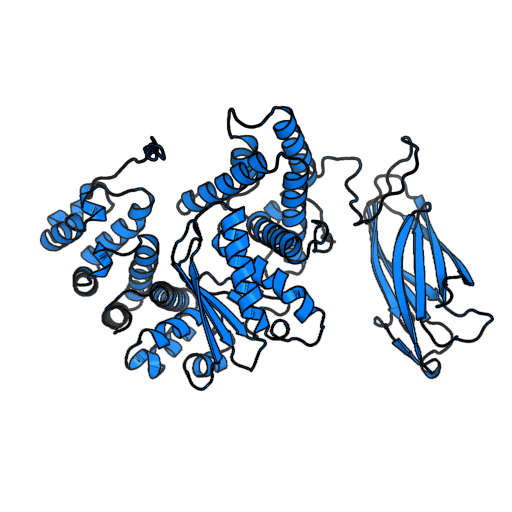O O . LYS A 1 89 ? -9.438 1.208 13.171 1.00 91.94 89 LYS A O 1
ATOM 690 N N . ILE A 1 90 ? -8.709 -0.401 14.559 1.00 95.69 90 ILE A N 1
ATOM 691 C CA . ILE A 1 90 ? -10.032 -0.699 15.113 1.00 95.69 90 ILE A CA 1
ATOM 692 C C . ILE A 1 90 ? -10.531 0.455 15.978 1.00 95.69 90 ILE A C 1
ATOM 694 O O . ILE A 1 90 ? -11.648 0.926 15.776 1.00 95.69 90 ILE A O 1
ATOM 698 N N . VAL A 1 91 ? -9.727 0.928 16.934 1.00 95.88 91 VAL A N 1
ATOM 699 C CA . VAL A 1 91 ? -10.178 1.962 17.876 1.00 95.88 91 VAL A CA 1
ATOM 700 C C . VAL A 1 91 ? -10.356 3.312 17.189 1.00 95.88 91 VAL A C 1
ATOM 702 O O . VAL A 1 91 ? -11.362 3.971 17.440 1.00 95.88 91 VAL A O 1
ATOM 705 N N . LEU A 1 92 ? -9.454 3.691 16.273 1.00 94.81 92 LEU A N 1
ATOM 706 C CA . LEU A 1 92 ? -9.607 4.904 15.466 1.00 94.81 92 LEU A CA 1
ATOM 707 C C . LEU A 1 92 ? -10.794 4.787 14.514 1.00 94.81 92 LEU A C 1
ATOM 709 O O . LEU A 1 92 ? -11.574 5.727 14.391 1.00 94.81 92 LEU A O 1
ATOM 713 N N . GLY A 1 93 ? -10.971 3.639 13.858 1.00 96.56 93 GLY A N 1
ATOM 714 C CA . GLY A 1 93 ? -12.092 3.448 12.945 1.00 96.56 93 GLY A CA 1
ATOM 715 C C . GLY A 1 93 ? -13.443 3.529 13.661 1.00 96.56 93 GLY A C 1
ATOM 716 O O . GLY A 1 93 ? -14.360 4.200 13.189 1.00 96.56 93 GLY A O 1
ATOM 717 N N . LEU A 1 94 ? -13.551 2.930 14.849 1.00 97.75 94 LEU A N 1
ATOM 718 C CA . LEU A 1 94 ? -14.744 3.047 15.688 1.00 97.75 94 LEU A CA 1
ATOM 719 C C . LEU A 1 94 ? -14.945 4.466 16.235 1.00 97.75 94 LEU A C 1
ATOM 721 O O . LEU A 1 94 ? -16.090 4.900 16.322 1.00 97.75 94 LEU A O 1
ATOM 725 N N . GLU A 1 95 ? -13.879 5.204 16.560 1.00 97.06 95 GLU A N 1
ATOM 726 C CA . GLU A 1 95 ? -13.959 6.628 16.920 1.00 97.06 95 GLU A CA 1
ATOM 727 C C . GLU A 1 95 ? -14.533 7.463 15.767 1.00 97.06 95 GLU A C 1
ATOM 729 O O . GLU A 1 95 ? -15.467 8.241 15.972 1.00 97.06 95 GLU A O 1
ATOM 734 N N . VAL A 1 96 ? -14.026 7.266 14.545 1.00 96.38 96 VAL A N 1
ATOM 735 C CA . VAL A 1 96 ? -14.506 7.956 13.338 1.00 96.38 96 VAL A CA 1
ATOM 736 C C . VAL A 1 96 ? -15.986 7.672 13.098 1.00 96.38 96 VAL A C 1
ATOM 738 O O . VAL A 1 96 ? -16.759 8.599 12.850 1.00 96.38 96 VAL A O 1
ATOM 741 N N . ILE A 1 97 ? -16.405 6.411 13.215 1.00 97.38 97 ILE A N 1
ATOM 742 C CA . ILE A 1 97 ? -17.813 6.037 13.053 1.00 97.38 97 ILE A CA 1
ATOM 743 C C . ILE A 1 97 ? -18.658 6.620 14.193 1.00 97.38 97 ILE A C 1
ATOM 745 O O . ILE A 1 97 ? -19.732 7.153 13.930 1.00 97.38 97 ILE A O 1
ATOM 749 N N . ALA A 1 98 ? -18.178 6.599 15.441 1.00 97.25 98 ALA A N 1
ATOM 750 C CA . ALA A 1 98 ? -18.906 7.144 16.588 1.00 97.25 98 ALA A CA 1
ATOM 751 C C . ALA A 1 98 ? -19.134 8.658 16.470 1.00 97.25 98 ALA A C 1
ATOM 753 O O . ALA A 1 98 ? -20.194 9.153 16.849 1.00 97.25 98 ALA A O 1
ATOM 754 N N . ALA A 1 99 ? -18.180 9.385 15.879 1.00 94.75 99 ALA A N 1
ATOM 755 C CA . ALA A 1 99 ? -18.326 10.810 15.599 1.00 94.75 99 ALA A CA 1
ATOM 756 C C . ALA A 1 99 ? -19.492 11.118 14.635 1.00 94.75 99 ALA A C 1
ATOM 758 O O . ALA A 1 99 ? -20.045 12.221 14.686 1.00 94.75 99 ALA A O 1
ATOM 759 N N . ALA A 1 100 ? -19.872 10.164 13.778 1.00 92.75 100 ALA A N 1
ATOM 760 C CA . ALA A 1 100 ? -21.044 10.254 12.910 1.00 92.75 100 ALA A CA 1
ATOM 761 C C . ALA A 1 100 ? -22.309 9.670 13.573 1.00 92.75 100 ALA A C 1
ATOM 763 O O . ALA A 1 100 ? -23.346 10.338 13.599 1.00 92.75 100 ALA A O 1
ATOM 764 N N . ASP A 1 101 ? -22.220 8.455 14.123 1.00 95.25 101 ASP A N 1
ATOM 765 C CA . ASP A 1 101 ? -23.292 7.763 14.841 1.00 95.25 101 ASP A CA 1
ATOM 766 C C . ASP A 1 101 ? -22.732 6.804 15.918 1.00 95.25 101 ASP A C 1
ATOM 768 O O . ASP A 1 101 ? -22.326 5.665 15.658 1.00 95.25 101 ASP A O 1
ATOM 772 N N . SER A 1 102 ? -22.778 7.237 17.184 1.00 95.69 102 SER A N 1
ATOM 773 C CA . SER A 1 102 ? -22.374 6.434 18.349 1.00 95.69 102 SER A CA 1
ATOM 774 C C . SER A 1 102 ? -23.179 5.132 18.515 1.00 95.69 102 SER A C 1
ATOM 776 O O . SER A 1 102 ? -22.770 4.217 19.232 1.00 95.69 102 SER A O 1
ATOM 778 N N . GLY A 1 103 ? -24.386 5.036 17.955 1.00 95.88 103 GLY A N 1
ATOM 779 C CA . GLY A 1 103 ? -25.188 3.814 17.936 1.00 95.88 103 GLY A CA 1
ATOM 780 C C . GLY A 1 103 ? -24.627 2.774 16.975 1.00 95.88 103 GLY A C 1
ATOM 781 O O . GLY A 1 103 ? -24.491 1.614 17.366 1.00 95.88 103 GLY A O 1
ATOM 782 N N . GLU A 1 104 ? -24.263 3.193 15.765 1.00 95.19 104 GLU A N 1
ATOM 783 C CA . GLU A 1 104 ? -23.674 2.323 14.740 1.00 95.19 104 GLU A CA 1
ATOM 784 C C . GLU A 1 104 ? -22.286 1.821 15.149 1.00 95.19 104 GLU A C 1
ATOM 786 O O . GLU A 1 104 ? -22.035 0.619 15.066 1.00 95.19 104 GLU A O 1
ATOM 791 N N . ALA A 1 105 ? -21.426 2.686 15.699 1.00 97.06 105 ALA A N 1
ATOM 792 C CA . ALA A 1 105 ? -20.116 2.266 16.209 1.00 97.06 105 ALA A CA 1
ATOM 793 C C . ALA A 1 105 ? -20.235 1.182 17.294 1.00 97.06 105 ALA A C 1
ATOM 795 O O . ALA A 1 105 ? -19.503 0.193 17.288 1.00 97.06 105 ALA A O 1
ATOM 796 N N . ARG A 1 106 ? -21.210 1.318 18.203 1.00 96.06 106 ARG A N 1
ATOM 797 C CA . ARG A 1 106 ? -21.488 0.300 19.231 1.00 96.06 106 ARG A CA 1
ATOM 798 C C . ARG A 1 106 ? -22.041 -0.989 18.646 1.00 96.06 106 ARG A C 1
ATOM 800 O O . ARG A 1 106 ? -21.676 -2.062 19.111 1.00 96.06 106 ARG A O 1
ATOM 807 N N . ALA A 1 107 ? -22.920 -0.894 17.650 1.00 94.81 107 ALA A N 1
ATOM 808 C CA . ALA A 1 107 ? -23.435 -2.072 16.968 1.00 94.81 107 ALA A CA 1
ATOM 809 C C . ALA A 1 107 ? -22.302 -2.845 16.278 1.00 94.81 107 ALA A C 1
ATOM 811 O O . ALA A 1 107 ? -22.248 -4.061 16.421 1.00 94.81 107 ALA A O 1
ATOM 812 N N . LEU A 1 108 ? -21.379 -2.142 15.611 1.00 95.88 108 LEU A N 1
ATOM 813 C CA . LEU A 1 108 ? -20.189 -2.721 14.983 1.00 95.88 108 LEU A CA 1
ATOM 814 C C . LEU A 1 108 ? -19.252 -3.378 16.001 1.00 95.88 108 LEU A C 1
ATOM 816 O O . LEU A 1 108 ? -18.867 -4.525 15.804 1.00 95.88 108 LEU A O 1
ATOM 820 N N . ALA A 1 109 ? -18.936 -2.702 17.110 1.00 95.88 109 ALA A N 1
ATOM 821 C CA . ALA A 1 109 ? -18.076 -3.249 18.168 1.00 95.88 109 ALA A CA 1
ATOM 822 C C . ALA A 1 109 ? -18.631 -4.540 18.808 1.00 95.88 109 ALA A C 1
ATOM 824 O O . ALA A 1 109 ? -17.868 -5.362 19.316 1.00 95.88 109 ALA A O 1
ATOM 825 N N . ALA A 1 110 ? -19.954 -4.725 18.762 1.00 94.62 110 ALA A N 1
ATOM 826 C CA . ALA A 1 110 ? -20.650 -5.910 19.254 1.00 94.62 110 ALA A CA 1
ATOM 827 C C . ALA A 1 110 ? -20.861 -7.003 18.182 1.00 94.62 110 ALA A C 1
ATOM 829 O O . ALA A 1 110 ? -21.524 -8.006 18.457 1.00 94.62 110 ALA A O 1
ATOM 830 N N . MET A 1 111 ? -20.368 -6.818 16.950 1.00 95.12 111 MET A N 1
ATOM 831 C CA . MET A 1 111 ? -20.532 -7.816 15.889 1.00 95.12 111 MET A CA 1
ATOM 832 C C . MET A 1 111 ? -19.592 -9.019 16.073 1.00 95.12 111 MET A C 1
ATOM 834 O O . MET A 1 111 ? -18.484 -8.859 16.588 1.00 95.12 111 MET A O 1
ATOM 838 N N . PRO A 1 112 ? -19.994 -10.217 15.596 1.00 95.00 112 PRO A N 1
ATOM 839 C CA . PRO A 1 112 ? -19.242 -11.456 15.796 1.00 95.00 112 PRO A CA 1
ATOM 840 C C . PRO A 1 112 ? -17.768 -11.403 15.383 1.00 95.00 112 PRO A C 1
ATOM 842 O O . PRO A 1 112 ? -16.936 -11.957 16.096 1.00 95.00 112 PRO A O 1
ATOM 845 N N . PHE A 1 113 ? -17.439 -10.728 14.277 1.00 95.00 113 PHE A N 1
ATOM 846 C CA . PHE A 1 113 ? -16.057 -10.649 13.789 1.00 95.00 113 PHE A CA 1
ATOM 847 C C . PHE A 1 113 ? -15.096 -9.921 14.747 1.00 95.00 113 PHE A C 1
ATOM 849 O O . PHE A 1 113 ? -13.897 -10.139 14.699 1.00 95.00 113 PHE A O 1
ATOM 856 N N . LEU A 1 114 ? -15.601 -9.100 15.677 1.00 95.25 114 LEU A N 1
ATOM 857 C CA . LEU A 1 114 ? -14.783 -8.451 16.710 1.00 95.25 114 LEU A CA 1
ATOM 858 C C . LEU A 1 114 ? -14.806 -9.187 18.057 1.00 95.25 114 LEU A C 1
ATOM 860 O O . LEU A 1 114 ? -14.273 -8.676 19.044 1.00 95.25 114 LEU A O 1
ATOM 864 N N . GLU A 1 115 ? -15.378 -10.390 18.142 1.00 93.19 115 GLU A N 1
ATOM 865 C CA . GLU A 1 115 ? -15.269 -11.218 19.353 1.00 93.19 115 GLU A CA 1
ATOM 866 C C . GLU A 1 115 ? -13.867 -11.821 19.500 1.00 93.19 115 GLU A C 1
ATOM 868 O O . GLU A 1 115 ? -13.303 -11.856 20.597 1.00 93.19 115 GLU A O 1
ATOM 873 N N . THR A 1 116 ? -13.271 -12.253 18.388 1.00 90.81 116 THR A N 1
ATOM 874 C CA . THR A 1 116 ? -11.894 -12.750 18.331 1.00 90.81 116 THR A CA 1
ATOM 875 C C . THR A 1 116 ? -11.178 -12.129 17.154 1.00 90.81 116 THR A C 1
ATOM 877 O O . THR A 1 116 ? -11.597 -12.342 16.025 1.00 90.81 116 THR A O 1
ATOM 880 N N . LEU A 1 117 ? -10.077 -11.427 17.412 1.00 89.62 117 LEU A N 1
ATOM 881 C CA . LEU A 1 117 ? -9.400 -10.683 16.363 1.00 89.62 117 LEU A CA 1
ATOM 882 C C . LEU A 1 117 ? -8.673 -11.604 15.371 1.00 89.62 117 LEU A C 1
ATOM 884 O O . LEU A 1 117 ? -7.772 -12.358 15.746 1.00 89.62 117 LEU A O 1
ATOM 888 N N . GLN A 1 118 ? -9.060 -11.504 14.105 1.00 90.25 118 GLN A N 1
ATOM 889 C CA . GLN A 1 118 ? -8.411 -12.063 12.929 1.00 90.25 118 GLN A CA 1
ATOM 890 C C . GLN A 1 118 ? -7.697 -10.955 12.133 1.00 90.25 118 GLN A C 1
ATOM 892 O O . GLN A 1 118 ? -8.108 -9.793 12.168 1.00 90.25 118 GLN A O 1
ATOM 897 N N . PRO A 1 119 ? -6.672 -11.297 11.327 1.00 87.06 119 PRO A N 1
ATOM 898 C CA . PRO A 1 119 ? -5.911 -10.308 10.555 1.00 87.06 119 PRO A CA 1
ATOM 899 C C . PRO A 1 119 ? -6.739 -9.405 9.617 1.00 87.06 119 PRO A C 1
ATOM 901 O O . PRO A 1 119 ? -6.313 -8.298 9.300 1.00 87.06 119 PRO A O 1
ATOM 904 N N . ALA A 1 120 ? -7.906 -9.863 9.149 1.00 92.56 120 ALA A N 1
ATOM 905 C CA . ALA A 1 120 ? -8.761 -9.107 8.228 1.00 92.56 120 ALA A CA 1
ATOM 906 C C . ALA A 1 120 ? -9.693 -8.099 8.929 1.00 92.56 120 ALA A C 1
ATOM 908 O O . ALA A 1 120 ? -10.149 -7.148 8.296 1.00 92.56 120 ALA A O 1
ATOM 909 N N . ASP A 1 121 ? -9.968 -8.271 10.223 1.00 95.50 121 ASP A N 1
ATOM 910 C CA . ASP A 1 121 ? -11.017 -7.517 10.922 1.00 95.50 121 ASP A CA 1
ATOM 911 C C . ASP A 1 121 ? -10.651 -6.042 11.084 1.00 95.50 121 ASP A C 1
ATOM 913 O O . ASP A 1 121 ? -11.490 -5.160 10.899 1.00 95.50 121 ASP A O 1
ATOM 917 N N . ALA A 1 122 ? -9.373 -5.759 11.353 1.00 93.62 122 ALA A N 1
ATOM 918 C CA . ALA A 1 122 ? -8.863 -4.395 11.424 1.00 93.62 122 ALA A CA 1
ATOM 919 C C . ALA A 1 122 ? -9.048 -3.646 10.092 1.00 93.62 122 ALA A C 1
ATOM 921 O O . ALA A 1 122 ? -9.375 -2.461 10.088 1.00 93.62 122 ALA A O 1
ATOM 922 N N . LEU A 1 123 ? -8.899 -4.347 8.963 1.00 94.38 123 LEU A N 1
ATOM 923 C CA . LEU A 1 123 ? -9.098 -3.779 7.627 1.00 94.38 123 LEU A CA 1
ATOM 924 C C . LEU A 1 123 ? -10.584 -3.593 7.309 1.00 94.38 123 LEU A C 1
ATOM 926 O O . LEU A 1 123 ? -10.946 -2.637 6.630 1.00 94.38 123 LEU A O 1
ATOM 930 N N . ALA A 1 124 ? -11.455 -4.465 7.825 1.00 96.62 124 ALA A N 1
ATOM 931 C CA . ALA A 1 124 ? -12.902 -4.302 7.722 1.00 96.62 124 ALA A CA 1
ATOM 932 C C . ALA A 1 124 ? -13.374 -3.031 8.446 1.00 96.62 124 ALA A C 1
ATOM 934 O O . ALA A 1 124 ? -14.118 -2.235 7.873 1.00 96.62 124 ALA A O 1
ATOM 935 N N . VAL A 1 125 ? -12.901 -2.809 9.678 1.00 97.19 125 VAL A N 1
ATOM 936 C CA . VAL A 1 125 ? -13.217 -1.595 10.449 1.00 97.19 125 VAL A CA 1
ATOM 937 C C . VAL A 1 125 ? -12.644 -0.348 9.774 1.00 97.19 125 VAL A C 1
ATOM 939 O O . VAL A 1 125 ? -13.358 0.643 9.641 1.00 97.19 125 VAL A O 1
ATOM 942 N N . GLU A 1 126 ? -11.400 -0.401 9.294 1.00 95.81 126 GLU A N 1
ATOM 943 C CA . GLU A 1 126 ? -10.766 0.701 8.557 1.00 95.81 126 GLU A CA 1
ATOM 944 C C . GLU A 1 126 ? -11.528 1.037 7.263 1.00 95.81 126 GLU A C 1
ATOM 946 O O . GLU A 1 126 ? -11.822 2.203 7.008 1.00 95.81 126 GLU A O 1
ATOM 951 N N . SER A 1 127 ? -11.928 0.026 6.485 1.00 96.88 127 SER A N 1
ATOM 952 C CA . SER A 1 127 ? -12.739 0.193 5.270 1.00 96.88 127 SER A CA 1
ATOM 953 C C . SER A 1 127 ? -14.071 0.887 5.576 1.00 96.88 127 SER A C 1
ATOM 955 O O . SER A 1 127 ? -14.436 1.866 4.920 1.00 96.88 127 SER A O 1
ATOM 957 N N . LEU A 1 128 ? -14.777 0.447 6.625 1.00 97.25 128 LEU A N 1
ATOM 958 C CA . LEU A 1 128 ? -16.029 1.072 7.058 1.00 97.25 128 LEU A CA 1
ATOM 959 C C . LEU A 1 128 ? -15.825 2.509 7.549 1.00 97.25 128 LEU A C 1
ATOM 961 O O . LEU A 1 128 ? -16.623 3.380 7.212 1.00 97.25 128 LEU A O 1
ATOM 965 N N . ALA A 1 129 ? -14.765 2.772 8.313 1.00 97.12 129 ALA A N 1
ATOM 966 C CA . ALA A 1 129 ? -14.457 4.104 8.819 1.00 97.12 129 ALA A CA 1
ATOM 967 C C . ALA A 1 129 ? -14.098 5.081 7.692 1.00 97.12 129 ALA A C 1
ATOM 969 O O . ALA A 1 129 ? -14.599 6.207 7.663 1.00 97.12 129 ALA A O 1
ATOM 970 N N . ASN A 1 130 ? -13.298 4.637 6.721 1.00 95.50 130 ASN A N 1
ATOM 971 C CA . ASN A 1 130 ? -12.953 5.435 5.551 1.00 95.50 130 ASN A CA 1
ATOM 972 C C . ASN A 1 130 ? -14.187 5.725 4.689 1.00 95.50 130 ASN A C 1
ATOM 974 O O . ASN A 1 130 ? -14.381 6.863 4.266 1.00 95.50 130 ASN A O 1
ATOM 978 N N . LEU A 1 131 ? -15.075 4.745 4.489 1.00 95.69 131 LEU A N 1
ATOM 979 C CA . LEU A 1 131 ? -16.364 4.989 3.838 1.00 95.69 131 LEU A CA 1
ATOM 980 C C . LEU A 1 131 ? -17.213 5.992 4.631 1.00 95.69 131 LEU A C 1
ATOM 982 O O . LEU A 1 131 ? -17.784 6.899 4.034 1.00 95.69 131 LEU A O 1
ATOM 986 N N . ALA A 1 132 ? -17.293 5.870 5.958 1.00 96.19 132 ALA A N 1
ATOM 987 C CA . ALA A 1 132 ? -18.066 6.793 6.791 1.00 96.19 132 ALA A CA 1
ATOM 988 C C . ALA A 1 132 ? -17.552 8.239 6.689 1.00 96.19 132 ALA A C 1
ATOM 990 O O . ALA A 1 132 ? -18.352 9.176 6.681 1.00 96.19 132 ALA A O 1
ATOM 991 N N . TYR A 1 133 ? -16.233 8.418 6.583 1.00 95.06 133 TYR A N 1
ATOM 992 C CA . TYR A 1 133 ? -15.596 9.730 6.521 1.00 95.06 133 TYR A CA 1
ATOM 993 C C . TYR A 1 133 ? -15.595 10.343 5.112 1.00 95.06 133 TYR A C 1
ATOM 995 O O . TYR A 1 133 ? -16.018 11.487 4.937 1.00 95.06 133 TYR A O 1
ATOM 1003 N N . PHE A 1 134 ? -15.126 9.597 4.109 1.00 93.69 134 PHE A N 1
ATOM 1004 C CA . PHE A 1 134 ? -14.928 10.102 2.747 1.00 93.69 134 PHE A CA 1
ATOM 1005 C C . PHE A 1 134 ? -16.157 9.917 1.853 1.00 93.69 134 PHE A C 1
ATOM 1007 O O . PHE A 1 134 ? -16.432 10.772 1.015 1.00 93.69 134 PHE A O 1
ATOM 1014 N N . GLU A 1 135 ? -16.932 8.846 2.052 1.00 94.12 135 GLU A N 1
ATOM 1015 C CA . GLU A 1 135 ? -18.020 8.438 1.154 1.00 94.12 135 GLU A CA 1
ATOM 1016 C C . GLU A 1 135 ? -19.328 8.096 1.903 1.00 94.12 135 GLU A C 1
ATOM 1018 O O . GLU A 1 135 ? -19.850 6.976 1.786 1.00 94.12 135 GLU A O 1
ATOM 1023 N N . PRO A 1 136 ? -19.935 9.042 2.657 1.00 94.00 136 PRO A N 1
ATOM 1024 C CA . PRO A 1 136 ? -21.020 8.730 3.595 1.00 94.00 136 PRO A CA 1
ATOM 1025 C C . PRO A 1 136 ? -22.246 8.081 2.939 1.00 94.00 136 PRO A C 1
ATOM 1027 O O . PRO A 1 136 ? -22.956 7.291 3.559 1.00 94.00 136 PRO A O 1
ATOM 1030 N N . SER A 1 137 ? -22.506 8.397 1.665 1.00 93.69 137 SER A N 1
ATOM 1031 C CA . SER A 1 137 ? -23.618 7.798 0.913 1.00 93.69 137 SER A CA 1
ATOM 1032 C C . SER A 1 137 ? -23.387 6.316 0.613 1.00 93.69 137 SER A C 1
ATOM 1034 O O . SER A 1 137 ? -24.341 5.537 0.618 1.00 93.69 137 SER A O 1
ATOM 1036 N N . SER A 1 138 ? -22.140 5.923 0.350 1.00 94.19 138 SER A N 1
ATOM 1037 C CA . SER A 1 138 ? -21.748 4.526 0.145 1.00 94.19 138 SER A CA 1
ATOM 1038 C C . SER A 1 138 ? -21.743 3.782 1.477 1.00 94.19 138 SER A C 1
ATOM 1040 O O . SER A 1 138 ? -22.306 2.695 1.561 1.00 94.19 138 SER A O 1
ATOM 1042 N N . TYR A 1 139 ? -21.227 4.402 2.543 1.00 95.50 139 TYR A N 1
ATOM 1043 C CA . TYR A 1 139 ? -21.280 3.845 3.897 1.00 95.50 139 TYR A CA 1
ATOM 1044 C C . TYR A 1 139 ? -22.706 3.468 4.323 1.00 95.50 139 TYR A C 1
ATOM 1046 O O . TYR A 1 139 ? -22.960 2.338 4.732 1.00 95.50 139 TYR A O 1
ATOM 1054 N N . GLN A 1 140 ? -23.671 4.371 4.138 1.00 94.12 140 GLN A N 1
ATOM 1055 C CA . GLN A 1 140 ? -25.072 4.107 4.480 1.00 94.12 140 GLN A CA 1
ATOM 1056 C C . GLN A 1 140 ? -25.683 2.959 3.659 1.00 94.12 140 GLN A C 1
ATOM 1058 O O . GLN A 1 140 ? -26.497 2.192 4.172 1.00 94.12 140 GLN A O 1
ATOM 1063 N N . GLN A 1 141 ? -25.274 2.790 2.398 1.00 93.62 141 GLN A N 1
ATOM 1064 C CA . GLN A 1 141 ? -25.692 1.640 1.587 1.00 93.62 141 GLN A CA 1
ATOM 1065 C C . GLN A 1 141 ? -25.090 0.329 2.103 1.00 93.62 141 GLN A C 1
ATOM 1067 O O . GLN A 1 141 ? -25.801 -0.674 2.169 1.00 93.62 141 GLN A O 1
ATOM 1072 N N . VAL A 1 142 ? -23.815 0.345 2.507 1.00 94.56 142 VAL A N 1
ATOM 1073 C CA . VAL A 1 142 ? -23.131 -0.807 3.115 1.00 94.56 142 VAL A CA 1
ATOM 1074 C C . VAL A 1 142 ? -23.825 -1.216 4.412 1.00 94.56 142 VAL A C 1
ATOM 1076 O O . VAL A 1 142 ? -24.226 -2.369 4.544 1.00 94.56 142 VAL A O 1
ATOM 1079 N N . MET A 1 143 ? -24.054 -0.276 5.331 1.00 94.25 143 MET A N 1
ATOM 1080 C CA . MET A 1 143 ? -24.698 -0.555 6.621 1.00 94.25 143 MET A CA 1
ATOM 1081 C C . MET A 1 143 ? -26.158 -1.017 6.477 1.00 94.25 143 MET A C 1
ATOM 1083 O O . MET A 1 143 ? -26.655 -1.786 7.301 1.00 94.25 143 MET A O 1
ATOM 1087 N N . ALA A 1 144 ? -26.850 -0.602 5.411 1.00 93.44 144 ALA A N 1
ATOM 1088 C CA . ALA A 1 144 ? -28.199 -1.067 5.096 1.00 93.44 144 ALA A CA 1
ATOM 1089 C C . ALA A 1 144 ? -28.240 -2.455 4.423 1.00 93.44 144 ALA A C 1
ATOM 1091 O O . ALA A 1 144 ? -29.317 -3.061 4.345 1.00 93.44 144 ALA A O 1
ATOM 1092 N N . HIS A 1 145 ? -27.107 -2.963 3.925 1.00 92.94 145 HIS A N 1
ATOM 1093 C CA . HIS A 1 145 ? -27.045 -4.254 3.250 1.00 92.94 145 HIS A CA 1
ATOM 1094 C C . HIS A 1 145 ? -27.347 -5.397 4.240 1.00 92.94 145 HIS A C 1
ATOM 1096 O O . HIS A 1 145 ? -26.787 -5.402 5.337 1.00 92.94 145 HIS A O 1
ATOM 1102 N N . PRO A 1 146 ? -28.189 -6.397 3.891 1.00 91.00 146 PRO A N 1
ATOM 1103 C CA . PRO A 1 146 ? -28.609 -7.443 4.830 1.00 91.00 146 PRO A CA 1
ATOM 1104 C C . PRO A 1 146 ? -27.454 -8.186 5.505 1.00 91.00 146 PRO A C 1
ATOM 1106 O O . PRO A 1 146 ? -27.521 -8.431 6.702 1.00 91.00 146 PRO A O 1
ATOM 1109 N N . VAL A 1 147 ? -26.384 -8.475 4.756 1.00 88.06 147 VAL A N 1
ATOM 1110 C CA . VAL A 1 147 ? -25.176 -9.144 5.275 1.00 88.06 147 VAL A CA 1
ATOM 1111 C C . VAL A 1 147 ? -24.537 -8.357 6.419 1.00 88.06 147 VAL A C 1
ATOM 1113 O O . VAL A 1 147 ? -24.205 -8.926 7.448 1.00 88.06 147 VAL A O 1
ATOM 1116 N N . VAL A 1 148 ? -24.422 -7.036 6.282 1.00 91.75 148 VAL A N 1
ATOM 1117 C CA . VAL A 1 148 ? -23.816 -6.188 7.318 1.00 91.75 148 VAL A CA 1
ATOM 1118 C C . VAL A 1 148 ? -24.794 -5.965 8.469 1.00 91.75 148 VAL A C 1
ATOM 1120 O O . VAL A 1 148 ? -24.431 -6.085 9.637 1.00 91.75 148 VAL A O 1
ATOM 1123 N N . ARG A 1 149 ? -26.060 -5.684 8.147 1.00 90.25 149 ARG A N 1
ATOM 1124 C CA . ARG A 1 149 ? -27.108 -5.397 9.132 1.00 90.25 149 ARG A CA 1
ATOM 1125 C C . ARG A 1 149 ? -27.372 -6.571 10.076 1.00 90.25 149 ARG A C 1
ATOM 1127 O O . ARG A 1 149 ? -27.663 -6.350 11.250 1.00 90.25 149 ARG A O 1
ATOM 1134 N N . ASP A 1 150 ? -27.321 -7.797 9.564 1.00 89.31 150 ASP A N 1
ATOM 1135 C CA . ASP A 1 150 ? -27.611 -9.001 10.346 1.00 89.31 150 ASP A CA 1
ATOM 1136 C C . ASP A 1 150 ? -26.398 -9.444 11.205 1.00 89.31 150 ASP A C 1
ATOM 1138 O O . ASP A 1 150 ? -26.543 -10.310 12.070 1.00 89.31 150 ASP A O 1
ATOM 1142 N N . GLY A 1 151 ? -25.248 -8.774 11.039 1.00 92.25 151 GLY A N 1
ATOM 1143 C CA . GLY A 1 151 ? -24.020 -8.940 11.814 1.00 92.25 151 GLY A CA 1
ATOM 1144 C C . GLY A 1 151 ? -22.907 -9.600 11.003 1.00 92.25 151 GLY A C 1
ATOM 1145 O O . GLY A 1 151 ? -23.061 -10.731 10.554 1.00 92.25 151 GLY A O 1
ATOM 1146 N N . ILE A 1 152 ? -21.770 -8.909 10.882 1.00 94.50 152 ILE A N 1
ATOM 1147 C CA . ILE A 1 152 ? -20.593 -9.372 10.134 1.00 94.50 152 ILE A CA 1
ATOM 1148 C C . ILE A 1 152 ? -19.906 -10.528 10.881 1.00 94.50 152 ILE A C 1
ATOM 1150 O O . ILE A 1 152 ? -19.557 -10.399 12.060 1.00 94.50 152 ILE A O 1
ATOM 1154 N N . ASN A 1 153 ? -19.673 -11.643 10.188 1.00 92.75 153 ASN A N 1
ATOM 1155 C CA . ASN A 1 153 ? -18.780 -12.724 10.633 1.00 92.75 153 ASN A CA 1
ATOM 1156 C C . ASN A 1 153 ? -17.371 -12.623 10.009 1.00 92.75 153 ASN A C 1
ATOM 1158 O O . ASN A 1 153 ? -17.159 -11.845 9.086 1.00 92.75 153 ASN A O 1
ATOM 1162 N N . ASP A 1 154 ? -16.414 -13.443 10.455 1.00 91.38 154 ASP A N 1
ATOM 1163 C CA . ASP A 1 154 ? -15.010 -13.395 9.995 1.00 91.38 154 ASP A CA 1
ATOM 1164 C C . ASP A 1 154 ? -14.827 -13.559 8.474 1.00 91.38 154 ASP A C 1
ATOM 1166 O O . ASP A 1 154 ? -13.884 -13.024 7.893 1.00 91.38 154 ASP A O 1
ATOM 1170 N N . ALA A 1 155 ? -15.691 -14.330 7.803 1.00 89.62 155 ALA A N 1
ATOM 1171 C CA . ALA A 1 155 ? -15.613 -14.496 6.351 1.00 89.62 155 ALA A CA 1
ATOM 1172 C C . ALA A 1 155 ? -16.132 -13.246 5.625 1.00 89.62 155 ALA A C 1
ATOM 1174 O O . ALA A 1 155 ? -15.560 -12.824 4.622 1.00 89.62 155 ALA A O 1
ATOM 1175 N N . GLU A 1 156 ? -17.186 -12.628 6.156 1.00 92.31 156 GLU A N 1
ATOM 1176 C CA . GLU A 1 156 ? -17.751 -11.381 5.637 1.00 92.31 156 GLU A CA 1
ATOM 1177 C C . GLU A 1 156 ? -16.851 -10.180 5.933 1.00 92.31 156 GLU A C 1
ATOM 1179 O O . GLU A 1 156 ? -16.736 -9.300 5.085 1.00 92.31 156 GLU A O 1
ATOM 1184 N N . ALA A 1 157 ? -16.154 -10.159 7.073 1.00 94.19 157 ALA A N 1
ATOM 1185 C CA . ALA A 1 157 ? -15.199 -9.111 7.429 1.00 94.19 157 ALA A CA 1
ATOM 1186 C C . ALA A 1 157 ? -14.125 -8.945 6.345 1.00 94.19 157 ALA A C 1
ATOM 1188 O O . ALA A 1 157 ? -13.795 -7.827 5.951 1.00 94.19 157 ALA A O 1
ATOM 1189 N N . ARG A 1 158 ? -13.660 -10.056 5.763 1.00 93.56 158 ARG A N 1
ATOM 1190 C CA . ARG A 1 158 ? -12.709 -10.036 4.643 1.00 93.56 158 ARG A CA 1
ATOM 1191 C C . ARG A 1 158 ? -13.251 -9.300 3.425 1.00 93.56 158 ARG A C 1
ATOM 1193 O O . ARG A 1 158 ? -12.508 -8.549 2.810 1.00 93.56 158 ARG A O 1
ATOM 1200 N N . LEU A 1 159 ? -14.525 -9.511 3.094 1.00 94.62 159 LEU A N 1
ATOM 1201 C CA . LEU A 1 159 ? -15.200 -8.873 1.961 1.00 94.62 159 LEU A CA 1
ATOM 1202 C C . LEU A 1 159 ? -15.503 -7.399 2.258 1.00 94.62 159 LEU A C 1
ATOM 1204 O O . LEU A 1 159 ? -15.337 -6.548 1.389 1.00 94.62 159 LEU A O 1
ATOM 1208 N N . VAL A 1 160 ? -15.879 -7.079 3.500 1.00 95.56 160 VAL A N 1
ATOM 1209 C CA . VAL A 1 160 ? -16.086 -5.701 3.975 1.00 95.56 160 VAL A CA 1
ATOM 1210 C C . VAL A 1 160 ? -14.789 -4.885 3.910 1.00 95.56 160 VAL A C 1
ATOM 1212 O O . VAL A 1 160 ? -14.813 -3.709 3.535 1.00 95.56 160 VAL A O 1
ATOM 1215 N N . GLY A 1 161 ? -13.647 -5.516 4.186 1.00 94.94 161 GLY A N 1
ATOM 1216 C CA . GLY A 1 161 ? -12.318 -4.928 4.013 1.00 94.94 161 GLY A CA 1
ATOM 1217 C C . GLY A 1 161 ? -11.993 -4.497 2.577 1.00 94.94 161 GLY A C 1
ATOM 1218 O O . GLY A 1 161 ? -11.093 -3.686 2.395 1.00 94.94 161 GLY A O 1
ATOM 1219 N N . LEU A 1 162 ? -12.732 -4.978 1.569 1.00 95.31 162 LEU A N 1
ATOM 1220 C CA . LEU A 1 162 ? -12.517 -4.644 0.153 1.00 95.31 162 LEU A CA 1
ATOM 1221 C C . LEU A 1 162 ? -13.372 -3.470 -0.349 1.00 95.31 162 LEU A C 1
ATOM 1223 O O . LEU A 1 162 ? -13.317 -3.132 -1.526 1.00 95.31 162 LEU A O 1
ATOM 1227 N N . LEU A 1 163 ? -14.243 -2.895 0.486 1.00 95.31 163 LEU A N 1
ATOM 1228 C CA . LEU A 1 163 ? -15.292 -1.990 -0.005 1.00 95.31 163 LEU A CA 1
ATOM 1229 C C . LEU A 1 163 ? -14.825 -0.547 -0.220 1.00 95.31 163 LEU A C 1
ATOM 1231 O O . LEU A 1 163 ? -15.325 0.114 -1.135 1.00 95.31 163 LEU A O 1
ATOM 1235 N N . PHE A 1 164 ? -13.917 -0.042 0.620 1.00 93.56 164 PHE A N 1
ATOM 1236 C CA . PHE A 1 164 ? -13.358 1.301 0.464 1.00 93.56 164 PHE A CA 1
ATOM 1237 C C . PHE A 1 164 ? -12.590 1.415 -0.861 1.00 93.56 164 PHE A C 1
ATOM 1239 O O . PHE A 1 164 ? -11.900 0.481 -1.239 1.00 93.56 164 PHE A O 1
ATOM 1246 N N . GLU A 1 165 ? -12.762 2.526 -1.581 1.00 89.38 165 GLU A N 1
ATOM 1247 C CA . GLU A 1 165 ? -12.283 2.770 -2.962 1.00 89.38 165 GLU A CA 1
ATOM 1248 C C . GLU A 1 165 ? -12.819 1.842 -4.066 1.00 89.38 165 GLU A C 1
ATOM 1250 O O . GLU A 1 165 ? -12.906 2.277 -5.207 1.00 89.38 165 GLU A O 1
ATOM 1255 N N . THR A 1 166 ? -13.307 0.641 -3.749 1.00 92.12 166 THR A N 1
ATOM 1256 C CA . THR A 1 166 ? -13.922 -0.250 -4.747 1.00 92.12 166 THR A CA 1
ATOM 1257 C C . THR A 1 166 ? -15.379 0.098 -5.053 1.00 92.12 166 THR A C 1
ATOM 1259 O O . THR A 1 166 ? -15.798 0.129 -6.206 1.00 92.12 166 THR A O 1
ATOM 1262 N N . VAL A 1 167 ? -16.204 0.307 -4.022 1.00 90.69 167 VAL A N 1
ATOM 1263 C CA . VAL A 1 167 ? -17.648 0.569 -4.185 1.00 90.69 167 VAL A CA 1
ATOM 1264 C C . VAL A 1 167 ? -17.968 2.009 -4.608 1.00 90.69 167 VAL A C 1
ATOM 1266 O O . VAL A 1 167 ? -18.908 2.188 -5.393 1.00 90.69 167 VAL A O 1
ATOM 1269 N N . PRO A 1 168 ? -17.267 3.053 -4.118 1.00 85.25 168 PRO A N 1
ATOM 1270 C CA . PRO A 1 168 ? -17.489 4.418 -4.590 1.00 85.25 168 PRO A CA 1
ATOM 1271 C C . PRO A 1 168 ? -17.335 4.506 -6.117 1.00 85.25 168 PRO A C 1
ATOM 1273 O O . PRO A 1 168 ? -16.312 4.138 -6.673 1.00 85.25 168 PRO A O 1
ATOM 1276 N N . GLY A 1 169 ? -18.381 4.950 -6.818 1.00 82.25 169 GLY A N 1
ATOM 1277 C CA . GLY A 1 169 ? -18.410 4.981 -8.290 1.00 82.25 169 GLY A CA 1
ATOM 1278 C C . GLY A 1 169 ? -18.850 3.674 -8.969 1.00 82.25 169 GLY A C 1
ATOM 1279 O O . GLY A 1 169 ? -19.261 3.717 -10.128 1.00 82.25 169 GLY A O 1
ATOM 1280 N N . HIS A 1 170 ? -18.891 2.554 -8.241 1.00 87.19 170 HIS A N 1
ATOM 1281 C CA . HIS A 1 170 ? -19.256 1.225 -8.746 1.00 87.19 170 HIS A CA 1
ATOM 1282 C C . HIS A 1 170 ? -20.290 0.525 -7.835 1.00 87.19 170 HIS A C 1
ATOM 1284 O O . HIS A 1 170 ? -20.034 -0.557 -7.301 1.00 87.19 170 HIS A O 1
ATOM 1290 N N . PRO A 1 171 ? -21.497 1.095 -7.644 1.00 82.12 171 PRO A N 1
ATOM 1291 C CA . PRO A 1 171 ? -22.474 0.588 -6.671 1.00 82.12 171 PRO A CA 1
ATOM 1292 C C . PRO A 1 171 ? -22.923 -0.859 -6.934 1.00 82.12 171 PRO A C 1
ATOM 1294 O O . PRO A 1 171 ? -23.265 -1.577 -5.995 1.00 82.12 171 PRO A O 1
ATOM 1297 N N . ASP A 1 172 ? -22.878 -1.317 -8.187 1.00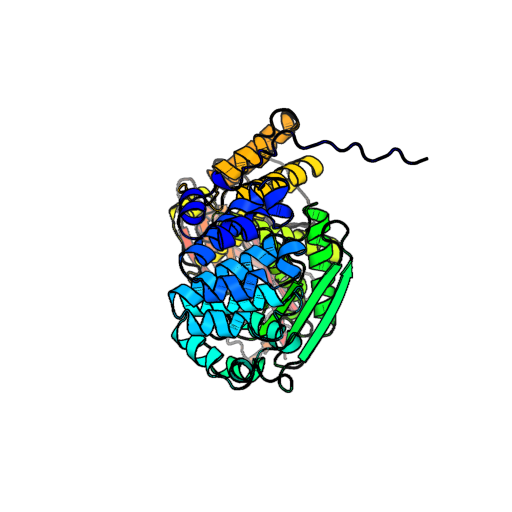 87.44 172 ASP A N 1
ATOM 1298 C CA . ASP A 1 172 ? -23.212 -2.699 -8.549 1.00 87.44 172 ASP A CA 1
ATOM 1299 C C . ASP A 1 172 ? -22.227 -3.723 -7.947 1.00 87.44 172 ASP A C 1
ATOM 1301 O O . ASP A 1 172 ? -22.593 -4.884 -7.736 1.00 87.44 172 ASP A O 1
ATOM 1305 N N . LEU A 1 173 ? -20.998 -3.304 -7.612 1.00 90.75 173 LEU A N 1
ATOM 1306 C CA . LEU A 1 173 ? -20.006 -4.164 -6.963 1.00 90.75 173 LEU A CA 1
ATOM 1307 C C . LEU A 1 173 ? -20.341 -4.455 -5.504 1.00 90.75 173 LEU A C 1
ATOM 1309 O O . LEU A 1 173 ? -19.967 -5.517 -5.017 1.00 90.75 173 LEU A O 1
ATOM 1313 N N . LEU A 1 174 ? -21.088 -3.584 -4.817 1.00 91.88 174 LEU A N 1
ATOM 1314 C CA . LEU A 1 174 ? -21.441 -3.795 -3.412 1.00 91.88 174 LEU A CA 1
ATOM 1315 C C . LEU A 1 174 ? -22.177 -5.125 -3.211 1.00 91.88 174 LEU A C 1
ATOM 1317 O O . LEU A 1 174 ? -21.776 -5.949 -2.390 1.00 91.88 174 LEU A O 1
ATOM 1321 N N . ALA A 1 175 ? -23.234 -5.351 -3.994 1.00 88.19 175 ALA A N 1
ATOM 1322 C CA . ALA A 1 175 ? -24.020 -6.580 -3.914 1.00 88.19 175 ALA A CA 1
ATOM 1323 C C . ALA A 1 175 ? -23.216 -7.807 -4.368 1.00 88.19 175 ALA A C 1
ATOM 1325 O O . ALA A 1 175 ? -23.432 -8.904 -3.862 1.00 88.19 175 ALA A O 1
ATOM 1326 N N . LYS A 1 176 ? -22.288 -7.622 -5.313 1.00 90.75 176 LYS A N 1
ATOM 1327 C CA . LYS A 1 176 ? -21.450 -8.695 -5.850 1.00 90.75 176 LYS A CA 1
ATOM 1328 C C . LYS A 1 176 ? -20.394 -9.148 -4.843 1.00 90.75 176 LYS A C 1
ATOM 1330 O O . LYS A 1 176 ? -20.223 -10.345 -4.656 1.00 90.75 176 LYS A O 1
ATOM 1335 N N . LEU A 1 177 ? -19.713 -8.203 -4.193 1.00 92.00 177 LEU A N 1
ATOM 1336 C CA . LEU A 1 177 ? -18.668 -8.474 -3.205 1.00 92.00 177 LEU A CA 1
ATOM 1337 C C . LEU A 1 177 ? -19.242 -9.030 -1.908 1.00 92.00 177 LEU A C 1
ATOM 1339 O O . LEU A 1 177 ? -18.652 -9.937 -1.338 1.00 92.00 177 LEU A O 1
ATOM 1343 N N . LEU A 1 178 ? -20.402 -8.536 -1.466 1.00 89.75 178 LEU A N 1
ATOM 1344 C CA . LEU A 1 178 ? -21.078 -9.041 -0.268 1.00 89.75 178 LEU A CA 1
ATOM 1345 C C . LEU A 1 178 ? -21.910 -10.308 -0.517 1.00 89.75 178 LEU A C 1
ATOM 1347 O O . LEU A 1 178 ? -22.593 -10.767 0.395 1.00 89.75 178 LEU A O 1
ATOM 1351 N N . ASP A 1 179 ? -21.857 -10.893 -1.714 1.00 84.44 179 ASP A N 1
ATOM 1352 C CA . ASP A 1 179 ? -22.401 -12.219 -1.998 1.00 84.44 179 ASP A CA 1
ATOM 1353 C C . ASP A 1 179 ? -21.250 -13.236 -2.132 1.00 84.44 179 ASP A C 1
ATOM 1355 O O . ASP A 1 179 ? -20.589 -13.294 -3.176 1.00 84.44 179 ASP A O 1
ATOM 1359 N N . PRO A 1 180 ? -21.010 -14.090 -1.116 1.00 72.25 180 PRO A N 1
ATOM 1360 C CA . PRO A 1 180 ? -19.967 -15.115 -1.170 1.00 72.25 180 PRO A CA 1
ATOM 1361 C C . PRO A 1 180 ? -20.123 -16.101 -2.339 1.00 72.25 180 PRO A C 1
ATOM 1363 O O . PRO A 1 180 ? -19.157 -16.747 -2.728 1.00 72.25 180 PRO A O 1
ATOM 1366 N N . GLY A 1 181 ? -21.328 -16.246 -2.907 1.00 81.25 181 GLY A N 1
ATOM 1367 C CA . GLY A 1 181 ? -21.561 -17.074 -4.094 1.00 81.25 181 GLY A CA 1
ATOM 1368 C C . GLY A 1 181 ? -21.129 -16.417 -5.410 1.00 81.25 181 GLY A C 1
ATOM 1369 O O . GLY A 1 181 ? -20.994 -17.111 -6.419 1.00 81.25 181 GLY A O 1
ATOM 1370 N N . SER A 1 182 ? -20.909 -15.101 -5.398 1.00 86.06 182 SER A N 1
ATOM 1371 C CA . SER A 1 182 ? -20.555 -14.277 -6.561 1.00 86.06 182 SER A CA 1
ATOM 1372 C C . SER A 1 182 ? -19.077 -13.866 -6.588 1.00 86.06 182 SER A C 1
ATOM 1374 O O . SER A 1 182 ? -18.637 -13.208 -7.537 1.00 86.06 182 SER A O 1
ATOM 1376 N N . THR A 1 183 ? -18.302 -14.281 -5.583 1.00 89.25 183 THR A N 1
ATOM 1377 C CA . THR A 1 183 ? -16.864 -14.026 -5.471 1.00 89.25 183 THR A CA 1
ATOM 1378 C C . THR A 1 183 ? -16.073 -15.333 -5.451 1.00 89.25 183 THR A C 1
ATOM 1380 O O . THR A 1 183 ? -16.435 -16.313 -4.803 1.00 89.25 183 THR A O 1
ATOM 1383 N N . PHE A 1 184 ? -14.964 -15.362 -6.185 1.00 91.44 184 PHE A N 1
ATOM 1384 C CA . PHE A 1 184 ? -13.968 -16.421 -6.098 1.00 91.44 184 PHE A CA 1
ATOM 1385 C C . PHE A 1 184 ? -12.876 -15.957 -5.143 1.00 91.44 184 PHE A C 1
ATOM 1387 O O . PHE A 1 184 ? -12.196 -14.972 -5.430 1.00 91.44 184 PHE A O 1
ATOM 1394 N N . ALA A 1 185 ? -12.706 -16.675 -4.037 1.00 93.50 185 ALA A N 1
ATOM 1395 C CA . ALA A 1 185 ? -11.651 -16.423 -3.066 1.00 93.50 185 ALA A CA 1
ATOM 1396 C C . ALA A 1 185 ? -10.593 -17.531 -3.128 1.00 93.50 185 ALA A C 1
ATOM 1398 O O . ALA A 1 185 ? -10.913 -18.723 -3.154 1.00 93.50 185 ALA A O 1
ATOM 1399 N N . GLU A 1 186 ? -9.329 -17.133 -3.140 1.00 95.56 186 GLU A N 1
ATOM 1400 C CA . GLU A 1 186 ? -8.176 -18.012 -2.981 1.00 95.56 186 GLU A CA 1
ATOM 1401 C C . GLU A 1 186 ? -7.333 -17.492 -1.823 1.00 95.56 186 GLU A C 1
ATOM 1403 O O . GLU A 1 186 ? -6.983 -16.316 -1.804 1.00 95.56 186 GLU A O 1
ATOM 1408 N N . GLU A 1 187 ? -6.980 -18.356 -0.874 1.00 95.88 187 GLU A N 1
ATOM 1409 C CA . GLU A 1 187 ? -6.203 -17.959 0.300 1.00 95.88 187 GLU A CA 1
ATOM 1410 C C . GLU A 1 187 ? -5.000 -18.859 0.531 1.00 95.88 187 GLU A C 1
ATOM 1412 O O . GLU A 1 187 ? -5.036 -20.073 0.302 1.00 95.88 187 GLU A O 1
ATOM 1417 N N . ARG A 1 188 ? -3.926 -18.249 1.031 1.00 97.44 188 ARG A N 1
ATOM 1418 C CA . ARG A 1 188 ? -2.683 -18.930 1.368 1.00 97.44 188 ARG A CA 1
ATOM 1419 C C . ARG A 1 188 ? -2.033 -18.265 2.573 1.00 97.44 188 ARG A C 1
ATOM 1421 O O . ARG A 1 188 ? -1.671 -17.096 2.525 1.00 97.44 188 ARG A O 1
ATOM 1428 N N . THR A 1 189 ? -1.819 -19.022 3.644 1.00 98.25 189 THR A N 1
ATOM 1429 C CA . THR A 1 189 ? -0.981 -18.564 4.759 1.00 98.25 189 THR A CA 1
ATOM 1430 C C . THR A 1 189 ? 0.478 -18.859 4.452 1.00 98.25 189 THR A C 1
ATOM 1432 O O . THR A 1 189 ? 0.855 -20.004 4.189 1.00 98.25 189 THR A O 1
ATOM 1435 N N . ILE A 1 190 ? 1.312 -17.829 4.521 1.00 98.25 190 ILE A N 1
ATOM 1436 C CA . ILE A 1 190 ? 2.757 -17.932 4.371 1.00 98.25 190 ILE A CA 1
ATOM 1437 C C . ILE A 1 190 ? 3.447 -17.556 5.680 1.00 98.25 190 ILE A C 1
ATOM 1439 O O . ILE A 1 190 ? 2.936 -16.774 6.476 1.00 98.25 190 ILE A O 1
ATOM 1443 N N . ARG A 1 191 ? 4.645 -18.105 5.898 1.00 98.06 191 ARG A N 1
ATOM 1444 C CA . ARG A 1 191 ? 5.531 -17.662 6.974 1.00 98.06 191 ARG A CA 1
ATOM 1445 C C . ARG A 1 191 ? 6.665 -16.829 6.398 1.00 98.06 191 ARG A C 1
ATOM 1447 O O . ARG A 1 191 ? 7.440 -17.321 5.570 1.00 98.06 191 ARG A O 1
ATOM 1454 N N . LEU A 1 192 ? 6.738 -15.588 6.843 1.00 97.88 192 LEU A N 1
ATOM 1455 C CA . LEU A 1 192 ? 7.767 -14.615 6.540 1.00 97.88 192 LEU A CA 1
ATOM 1456 C C . LEU A 1 192 ? 8.832 -14.573 7.654 1.00 97.88 192 LEU A C 1
ATOM 1458 O O . LEU A 1 192 ? 8.500 -14.780 8.826 1.00 97.88 192 LEU A O 1
ATOM 1462 N N . PRO A 1 193 ? 10.120 -14.359 7.320 1.00 96.88 193 PRO A N 1
ATOM 1463 C CA . PRO A 1 193 ? 11.191 -14.281 8.312 1.00 96.88 193 PRO A CA 1
ATOM 1464 C C . PRO A 1 193 ? 11.004 -13.219 9.399 1.00 96.88 193 PRO A C 1
ATOM 1466 O O . PRO A 1 193 ? 11.439 -13.463 10.526 1.00 96.88 193 PRO A O 1
ATOM 1469 N N . LEU A 1 194 ? 10.413 -12.063 9.071 1.00 96.25 194 LEU A N 1
ATOM 1470 C CA . LEU A 1 194 ? 10.315 -10.929 9.997 1.00 96.25 194 LEU A CA 1
ATOM 1471 C C . LEU A 1 194 ? 8.890 -10.707 10.519 1.00 96.25 194 LEU A C 1
ATOM 1473 O O . LEU A 1 194 ? 8.726 -10.561 11.727 1.00 96.25 194 LEU A O 1
ATOM 1477 N N . ALA A 1 195 ? 7.871 -10.733 9.656 1.00 94.81 195 ALA A N 1
ATOM 1478 C CA . ALA A 1 195 ? 6.470 -10.554 10.054 1.00 94.81 195 ALA A CA 1
ATOM 1479 C C . ALA A 1 195 ? 5.826 -11.805 10.673 1.00 94.81 195 ALA A C 1
ATOM 1481 O O . ALA A 1 195 ? 4.783 -11.711 11.313 1.00 94.81 195 ALA A O 1
ATOM 1482 N N . GLY A 1 196 ? 6.428 -12.987 10.511 1.00 95.88 196 GLY A N 1
ATOM 1483 C CA . GLY A 1 196 ? 5.831 -14.231 10.992 1.00 95.88 196 GLY A CA 1
ATOM 1484 C C . GLY A 1 196 ? 4.737 -14.740 10.055 1.00 95.88 196 GLY A C 1
ATOM 1485 O O . GLY A 1 196 ? 4.990 -14.924 8.868 1.00 95.88 196 GLY A O 1
ATOM 1486 N N . GLU A 1 197 ? 3.564 -15.079 10.584 1.00 96.00 197 GLU A N 1
ATOM 1487 C CA . GLU A 1 197 ? 2.464 -15.613 9.771 1.00 96.00 197 GLU A CA 1
ATOM 1488 C C . GLU A 1 197 ? 1.693 -14.477 9.092 1.00 96.00 197 GLU A C 1
ATOM 1490 O O . GLU A 1 197 ? 1.246 -13.543 9.750 1.00 96.00 197 GLU A O 1
ATOM 1495 N N . VAL A 1 198 ? 1.550 -14.575 7.769 1.00 97.00 198 VAL A N 1
ATOM 1496 C CA . VAL A 1 198 ? 0.823 -13.617 6.930 1.00 97.00 198 VAL A CA 1
ATOM 1497 C C . VAL A 1 198 ? -0.165 -14.380 6.061 1.00 97.00 198 VAL A C 1
ATOM 1499 O O . VAL A 1 198 ? 0.179 -15.399 5.458 1.00 97.00 198 VAL A O 1
ATOM 1502 N N . VAL A 1 199 ? -1.396 -13.888 5.989 1.00 97.44 199 VAL A N 1
ATOM 1503 C CA . VAL A 1 199 ? -2.440 -14.422 5.114 1.00 97.44 199 VAL A CA 1
ATOM 1504 C C . VAL A 1 199 ? -2.444 -13.635 3.808 1.00 97.44 199 VAL A C 1
ATOM 1506 O O . VAL A 1 199 ? -2.549 -12.412 3.812 1.00 97.44 199 VAL A O 1
ATOM 1509 N N . LEU A 1 200 ? -2.328 -14.348 2.693 1.00 98.50 200 LEU A N 1
ATOM 1510 C CA . LEU A 1 200 ? -2.532 -13.824 1.348 1.00 98.50 200 LEU A CA 1
ATOM 1511 C C . LEU A 1 200 ? -3.925 -14.230 0.884 1.00 98.50 200 LEU A C 1
ATOM 1513 O O . LEU A 1 200 ? -4.279 -15.406 0.995 1.00 98.50 200 LEU A O 1
ATOM 1517 N N . ALA A 1 201 ? -4.684 -13.287 0.344 1.00 97.75 201 ALA A N 1
ATOM 1518 C CA . ALA A 1 201 ? -6.018 -13.533 -0.176 1.00 97.75 201 ALA A CA 1
ATOM 1519 C C . ALA A 1 201 ? -6.191 -12.863 -1.542 1.00 97.75 201 ALA A C 1
ATOM 1521 O O . ALA A 1 201 ? -5.890 -11.681 -1.700 1.00 97.75 201 ALA A O 1
ATOM 1522 N N . ILE A 1 202 ? -6.689 -13.615 -2.522 1.00 98.06 202 ILE A N 1
ATOM 1523 C CA . ILE A 1 202 ? -7.100 -13.089 -3.823 1.00 98.06 202 ILE A CA 1
ATOM 1524 C C . ILE A 1 202 ? -8.607 -13.237 -3.961 1.00 98.06 202 ILE A C 1
ATOM 1526 O O . ILE A 1 202 ? -9.138 -14.342 -3.847 1.00 98.06 202 ILE A O 1
ATOM 1530 N N . TYR A 1 203 ? -9.266 -12.131 -4.279 1.00 96.62 203 TYR A N 1
ATOM 1531 C CA . TYR A 1 203 ? -10.687 -12.043 -4.563 1.00 96.62 203 TYR A CA 1
ATOM 1532 C C . TYR A 1 203 ? -10.899 -11.709 -6.031 1.00 96.62 203 TYR A C 1
ATOM 1534 O O . TYR A 1 203 ? -10.205 -10.874 -6.610 1.00 96.62 203 TYR A O 1
ATOM 1542 N N . ARG A 1 204 ? -11.869 -12.377 -6.650 1.00 94.62 204 ARG A N 1
ATOM 1543 C CA . ARG A 1 204 ? -12.224 -12.157 -8.050 1.00 94.62 204 ARG A CA 1
ATOM 1544 C C . ARG A 1 204 ? -13.723 -12.187 -8.203 1.00 94.62 204 ARG A C 1
ATOM 1546 O O . ARG A 1 204 ? -14.401 -13.015 -7.600 1.00 94.62 204 ARG A O 1
ATOM 1553 N N . THR A 1 205 ? -14.239 -11.354 -9.085 1.00 91.56 205 THR A N 1
ATOM 1554 C CA . THR A 1 205 ? -15.667 -11.353 -9.408 1.00 91.56 205 THR A CA 1
ATOM 1555 C C . THR A 1 205 ? -15.963 -12.010 -10.768 1.00 91.56 205 THR A C 1
ATOM 1557 O O . THR A 1 205 ? -17.115 -12.093 -11.209 1.00 91.56 205 THR A O 1
ATOM 1560 N N . ARG A 1 206 ? -14.907 -12.491 -11.437 1.00 91.19 206 ARG A N 1
ATOM 1561 C CA . ARG A 1 206 ? -14.903 -13.359 -12.621 1.00 91.19 206 ARG A CA 1
ATOM 1562 C C . ARG A 1 206 ? -13.799 -14.425 -12.472 1.00 91.19 206 ARG A C 1
ATOM 1564 O O . ARG A 1 206 ? -12.912 -14.242 -11.642 1.00 91.19 206 ARG A O 1
ATOM 1571 N N . PRO A 1 207 ? -13.847 -15.552 -13.208 1.00 91.25 207 PRO A N 1
ATOM 1572 C CA . PRO A 1 207 ? -12.763 -16.535 -13.183 1.00 91.25 207 PRO A CA 1
ATOM 1573 C C . PRO A 1 207 ? -11.415 -15.905 -13.558 1.00 91.25 207 PRO A C 1
ATOM 1575 O O . PRO A 1 207 ? -11.378 -15.035 -14.425 1.00 91.25 207 PRO A O 1
ATOM 1578 N N . GLY A 1 208 ? -10.337 -16.387 -12.940 1.00 93.12 208 GLY A N 1
ATOM 1579 C CA . GLY A 1 208 ? -8.975 -15.882 -13.128 1.00 93.12 208 GLY A CA 1
ATOM 1580 C C . GLY A 1 208 ? -7.928 -16.991 -13.190 1.00 93.12 208 GLY A C 1
ATOM 1581 O O . GLY A 1 208 ? -8.276 -18.175 -13.271 1.00 93.12 208 GLY A O 1
ATOM 1582 N N . THR A 1 209 ? -6.645 -16.627 -13.138 1.00 94.19 209 THR A N 1
ATOM 1583 C CA . THR A 1 209 ? -5.534 -17.587 -13.236 1.00 94.19 209 THR A CA 1
ATOM 1584 C C . THR A 1 209 ? -4.946 -17.952 -11.865 1.00 94.19 209 THR A C 1
ATOM 1586 O O . THR A 1 209 ? -4.736 -17.072 -11.027 1.00 94.19 209 THR A O 1
ATOM 1589 N N . PRO A 1 210 ? -4.606 -19.235 -11.608 1.00 92.88 210 PRO A N 1
ATOM 1590 C CA . PRO A 1 210 ? -3.913 -19.628 -10.376 1.00 92.88 210 PRO A CA 1
ATOM 1591 C C . PRO A 1 210 ? -2.498 -19.033 -10.263 1.00 92.88 210 PRO A C 1
ATOM 1593 O O . PRO A 1 210 ? -1.954 -18.944 -9.165 1.00 92.88 210 PRO A O 1
ATOM 1596 N N . ARG A 1 211 ? -1.899 -18.583 -11.380 1.00 95.94 211 ARG A N 1
ATOM 1597 C CA . ARG A 1 211 ? -0.570 -17.943 -11.403 1.00 95.94 211 ARG A CA 1
ATOM 1598 C C . ARG A 1 211 ? -0.503 -16.702 -10.504 1.00 95.94 211 ARG A C 1
ATOM 1600 O O . ARG A 1 211 ? 0.556 -16.423 -9.946 1.00 95.94 211 ARG A O 1
ATOM 1607 N N . SER A 1 212 ? -1.606 -15.973 -10.342 1.00 97.62 212 SER A N 1
ATOM 1608 C CA . SER A 1 212 ? -1.644 -14.711 -9.594 1.00 97.62 212 SER A CA 1
ATOM 1609 C C . SER A 1 212 ? -1.292 -14.880 -8.114 1.00 97.62 212 SER A C 1
ATOM 1611 O O . SER A 1 212 ? -0.600 -14.031 -7.558 1.00 97.62 212 SER A O 1
ATOM 1613 N N . MET A 1 213 ? -1.665 -16.001 -7.486 1.00 98.25 213 MET A N 1
ATOM 1614 C CA . MET A 1 213 ? -1.287 -16.273 -6.092 1.00 98.25 213 MET A CA 1
ATOM 1615 C C . MET A 1 213 ? 0.216 -16.512 -5.938 1.00 98.25 213 MET A C 1
ATOM 1617 O O . MET A 1 213 ? 0.823 -16.056 -4.971 1.00 98.25 213 MET A O 1
ATOM 1621 N N . ASP A 1 214 ? 0.845 -17.176 -6.907 1.00 98.12 214 ASP A N 1
ATOM 1622 C CA . ASP A 1 214 ? 2.293 -17.390 -6.884 1.00 98.12 214 ASP A CA 1
ATOM 1623 C C . ASP A 1 214 ? 3.063 -16.079 -7.124 1.00 98.12 214 ASP A C 1
ATOM 1625 O O . ASP A 1 214 ? 4.106 -15.855 -6.506 1.00 98.12 214 ASP A O 1
ATOM 1629 N N . LEU A 1 215 ? 2.536 -15.186 -7.973 1.00 98.38 215 LEU A N 1
ATOM 1630 C CA . LEU A 1 215 ? 3.082 -13.836 -8.158 1.00 98.38 215 LEU A CA 1
ATOM 1631 C C . LEU A 1 215 ? 2.967 -13.005 -6.873 1.00 98.38 215 LEU A C 1
ATOM 1633 O O . LEU A 1 215 ? 3.958 -12.403 -6.457 1.00 98.38 215 LEU A O 1
ATOM 1637 N N . LEU A 1 216 ? 1.804 -13.033 -6.215 1.00 98.75 216 LEU A N 1
ATOM 1638 C CA . LEU A 1 216 ? 1.564 -12.340 -4.949 1.00 98.75 216 LEU A CA 1
ATOM 1639 C C . LEU A 1 216 ? 2.499 -12.836 -3.841 1.00 98.75 216 LEU A C 1
ATOM 1641 O O . LEU A 1 216 ? 3.163 -12.036 -3.181 1.00 98.75 216 LEU A O 1
ATOM 1645 N N . GLU A 1 217 ? 2.613 -14.154 -3.661 1.00 98.62 217 GLU A N 1
ATOM 1646 C CA . GLU A 1 217 ? 3.534 -14.728 -2.679 1.00 98.62 217 GLU A CA 1
ATOM 1647 C C . GLU A 1 217 ? 4.990 -14.339 -2.972 1.00 98.62 217 GLU A C 1
ATOM 1649 O O . GLU A 1 217 ? 5.728 -13.974 -2.050 1.00 98.62 217 GLU A O 1
ATOM 1654 N N . ASN A 1 218 ? 5.415 -14.386 -4.240 1.00 98.56 218 ASN A N 1
ATOM 1655 C CA . ASN A 1 218 ? 6.765 -13.986 -4.627 1.00 98.56 218 ASN A CA 1
ATOM 1656 C C . ASN A 1 218 ? 7.035 -12.507 -4.317 1.00 98.56 218 ASN A C 1
ATOM 1658 O O . ASN A 1 218 ? 8.091 -12.195 -3.759 1.00 98.56 218 ASN A O 1
ATOM 1662 N N . ALA A 1 219 ? 6.093 -11.620 -4.647 1.00 98.69 219 ALA A N 1
ATOM 1663 C CA . ALA A 1 219 ? 6.193 -10.193 -4.365 1.00 98.69 219 ALA A CA 1
ATOM 1664 C C . ALA A 1 219 ? 6.333 -9.933 -2.863 1.00 98.69 219 ALA A C 1
ATOM 1666 O O . ALA A 1 219 ? 7.318 -9.338 -2.435 1.00 98.69 219 ALA A O 1
ATOM 1667 N N . VAL A 1 220 ? 5.428 -10.476 -2.045 1.00 98.69 220 VAL A N 1
ATOM 1668 C CA . VAL A 1 220 ? 5.445 -10.287 -0.586 1.00 98.69 220 VAL A CA 1
ATOM 1669 C C . VAL A 1 220 ? 6.755 -10.781 0.034 1.00 98.69 220 VAL A C 1
ATOM 1671 O O . VAL A 1 220 ? 7.395 -10.061 0.805 1.00 98.69 220 VAL A O 1
ATOM 1674 N N . ARG A 1 221 ? 7.204 -11.990 -0.326 1.00 98.62 221 ARG A N 1
ATOM 1675 C CA . ARG A 1 221 ? 8.457 -12.554 0.204 1.00 98.62 221 ARG A CA 1
ATOM 1676 C C . ARG A 1 221 ? 9.680 -11.744 -0.202 1.00 98.62 221 ARG A C 1
ATOM 1678 O O . ARG A 1 221 ? 10.568 -11.524 0.621 1.00 98.62 221 ARG A O 1
ATOM 1685 N N . THR A 1 222 ? 9.745 -11.345 -1.467 1.00 98.44 222 THR A N 1
ATOM 1686 C CA . THR A 1 222 ? 10.907 -10.643 -2.017 1.00 98.44 222 THR A CA 1
ATOM 1687 C C . THR A 1 222 ? 10.990 -9.222 -1.473 1.00 98.44 222 THR A C 1
ATOM 1689 O O . THR A 1 222 ? 12.070 -8.798 -1.062 1.00 98.44 222 THR A O 1
ATOM 1692 N N . THR A 1 223 ? 9.856 -8.528 -1.374 1.00 98.38 223 THR A N 1
ATOM 1693 C CA . THR A 1 223 ? 9.774 -7.189 -0.787 1.00 98.38 223 THR A CA 1
ATOM 1694 C C . THR A 1 223 ? 10.176 -7.204 0.689 1.00 98.38 223 THR A C 1
ATOM 1696 O O . THR A 1 223 ? 11.057 -6.431 1.064 1.00 98.38 223 THR A O 1
ATOM 1699 N N . GLU A 1 224 ? 9.657 -8.121 1.522 1.00 98.31 224 GLU A N 1
ATOM 1700 C CA . GLU A 1 224 ? 10.079 -8.203 2.935 1.00 98.31 224 GLU A CA 1
ATOM 1701 C C . GLU A 1 224 ? 11.583 -8.496 3.057 1.00 98.31 224 GLU A C 1
ATOM 1703 O O . GLU A 1 224 ? 12.313 -7.827 3.799 1.00 98.31 224 GLU A O 1
ATOM 1708 N N . ALA A 1 225 ? 12.074 -9.466 2.279 1.00 97.69 225 ALA A N 1
ATOM 1709 C CA . ALA A 1 225 ? 13.482 -9.830 2.275 1.00 97.69 225 ALA A CA 1
ATOM 1710 C C . ALA A 1 225 ? 14.379 -8.657 1.858 1.00 97.69 225 ALA A C 1
ATOM 1712 O O . ALA A 1 225 ? 15.459 -8.488 2.434 1.00 97.69 225 ALA A O 1
ATOM 1713 N N . PHE A 1 226 ? 13.952 -7.844 0.887 1.00 97.12 226 PHE A N 1
ATOM 1714 C CA . PHE A 1 226 ? 14.684 -6.672 0.422 1.00 97.12 226 PHE A CA 1
ATOM 1715 C C . PHE A 1 226 ? 14.658 -5.529 1.438 1.00 97.12 226 PHE A C 1
ATOM 1717 O O . PHE A 1 226 ? 15.725 -5.018 1.803 1.00 97.12 226 PHE A O 1
ATOM 1724 N N . MET A 1 227 ? 13.479 -5.188 1.956 1.00 96.75 227 MET A N 1
ATOM 1725 C CA . MET A 1 227 ? 13.315 -4.145 2.967 1.00 96.75 227 MET A CA 1
ATOM 1726 C C . MET A 1 227 ? 14.094 -4.479 4.241 1.00 96.75 227 MET A C 1
ATOM 1728 O O . MET A 1 227 ? 14.729 -3.612 4.853 1.00 96.75 227 MET A O 1
ATOM 1732 N N . GLY A 1 228 ? 14.137 -5.760 4.615 1.00 96.19 228 GLY A N 1
ATOM 1733 C CA . GLY A 1 228 ? 14.706 -6.182 5.891 1.00 96.19 228 GLY A CA 1
ATOM 1734 C C . GLY A 1 228 ? 13.942 -5.569 7.066 1.00 96.19 228 GLY A C 1
ATOM 1735 O O . GLY A 1 228 ? 14.552 -5.207 8.070 1.00 96.19 228 GLY A O 1
ATOM 1736 N N . GLU A 1 229 ? 12.632 -5.414 6.887 1.00 95.50 229 GLU A N 1
ATOM 1737 C CA . GLU A 1 229 ? 11.641 -4.945 7.853 1.00 95.50 229 GLU A CA 1
ATOM 1738 C C . GLU A 1 229 ? 10.442 -5.882 7.810 1.00 95.50 229 GLU A C 1
ATOM 1740 O O . GLU A 1 229 ? 10.097 -6.317 6.708 1.00 95.50 229 GLU A O 1
ATOM 1745 N N . PRO A 1 230 ? 9.780 -6.160 8.948 1.00 95.62 230 PRO A N 1
ATOM 1746 C CA . PRO A 1 230 ? 8.522 -6.895 8.943 1.00 95.62 230 PRO A CA 1
ATOM 1747 C C . PRO A 1 230 ? 7.532 -6.263 7.965 1.00 95.62 230 PRO A C 1
ATOM 1749 O O . PRO A 1 230 ? 7.405 -5.033 7.927 1.00 95.62 230 PRO A O 1
ATOM 1752 N N . LEU A 1 231 ? 6.841 -7.100 7.187 1.00 94.94 231 LEU A N 1
ATOM 1753 C CA . LEU A 1 231 ? 5.690 -6.658 6.406 1.00 94.94 231 LEU A CA 1
ATOM 1754 C C . LEU A 1 231 ? 4.723 -5.882 7.323 1.00 94.94 231 LEU A C 1
ATOM 1756 O O . LEU A 1 231 ? 4.348 -6.405 8.373 1.00 94.94 231 LEU A O 1
ATOM 1760 N N . PRO A 1 232 ? 4.313 -4.647 6.977 1.00 91.19 232 PRO A N 1
ATOM 1761 C CA . PRO A 1 232 ? 3.520 -3.800 7.875 1.00 91.19 232 PRO A CA 1
ATOM 1762 C C . PRO A 1 232 ? 2.062 -4.230 8.078 1.00 91.19 232 PRO A C 1
ATOM 1764 O O . PRO A 1 232 ? 1.306 -3.468 8.682 1.00 91.19 232 PRO A O 1
ATOM 1767 N N . THR A 1 233 ? 1.689 -5.413 7.590 1.00 91.19 233 THR A N 1
ATOM 1768 C CA . THR A 1 233 ? 0.374 -6.045 7.708 1.00 91.19 233 THR A CA 1
ATOM 1769 C C . THR A 1 233 ? 0.531 -7.561 7.859 1.00 91.19 233 THR A C 1
ATOM 1771 O O . THR A 1 233 ? 1.493 -8.147 7.356 1.00 91.19 233 THR A O 1
ATOM 1774 N N . ARG A 1 234 ? -0.441 -8.207 8.510 1.00 92.38 234 ARG A N 1
ATOM 1775 C CA . ARG A 1 234 ? -0.577 -9.673 8.575 1.00 92.38 234 ARG A CA 1
ATOM 1776 C C . ARG A 1 234 ? -1.588 -10.231 7.572 1.00 92.38 234 ARG A C 1
ATOM 1778 O O . ARG A 1 234 ? -1.732 -11.448 7.457 1.00 92.38 234 ARG A O 1
ATOM 1785 N N . TYR A 1 235 ? -2.261 -9.357 6.831 1.00 95.19 235 TYR A N 1
ATOM 1786 C CA . TYR A 1 235 ? -3.243 -9.715 5.819 1.00 95.19 235 TYR A CA 1
ATOM 1787 C C . TYR A 1 235 ? -3.010 -8.887 4.556 1.00 95.19 235 TYR A C 1
ATOM 1789 O O . TYR A 1 235 ? -3.035 -7.655 4.597 1.00 95.19 235 TYR A O 1
ATOM 1797 N N . VAL A 1 236 ? -2.757 -9.572 3.444 1.00 97.56 236 VAL A N 1
ATOM 1798 C CA . VAL A 1 236 ? -2.583 -8.970 2.121 1.00 97.56 236 VAL A CA 1
ATOM 1799 C C . VAL A 1 236 ? -3.733 -9.432 1.244 1.00 97.56 236 VAL A C 1
ATOM 1801 O O . VAL A 1 236 ? -3.806 -10.608 0.883 1.00 97.56 236 VAL A O 1
ATOM 1804 N N . ALA A 1 237 ? -4.623 -8.504 0.908 1.00 97.50 237 ALA A N 1
ATOM 1805 C CA . ALA A 1 237 ? -5.742 -8.752 0.013 1.00 97.50 237 ALA A CA 1
ATOM 1806 C C . ALA A 1 237 ? -5.489 -8.136 -1.358 1.00 97.50 237 ALA A C 1
ATOM 1808 O O . ALA A 1 237 ? -5.088 -6.979 -1.459 1.00 97.50 237 ALA A O 1
ATOM 1809 N N . LEU A 1 238 ? -5.770 -8.912 -2.398 1.00 98.06 238 LEU A N 1
ATOM 1810 C CA . LEU A 1 238 ? -5.763 -8.486 -3.789 1.00 98.06 238 LEU A CA 1
ATOM 1811 C C . LEU A 1 238 ? -7.140 -8.750 -4.398 1.00 98.06 238 LEU A C 1
ATOM 1813 O O . LEU A 1 238 ? -7.604 -9.887 -4.412 1.00 98.06 238 LEU A O 1
ATOM 1817 N N . LEU A 1 239 ? -7.780 -7.714 -4.918 1.00 97.44 239 LEU A N 1
ATOM 1818 C CA . LEU A 1 239 ? -9.025 -7.782 -5.662 1.00 97.44 239 LEU A CA 1
ATOM 1819 C C . LEU A 1 239 ? -8.742 -7.578 -7.152 1.00 97.44 239 LEU A C 1
ATOM 1821 O O . LEU A 1 239 ? -8.159 -6.573 -7.546 1.00 97.44 239 LEU A O 1
ATOM 1825 N N . PHE A 1 240 ? -9.201 -8.505 -7.989 1.00 96.56 240 PHE A N 1
ATOM 1826 C CA . PHE A 1 240 ? -9.223 -8.307 -9.435 1.00 96.56 240 PHE A CA 1
ATOM 1827 C C . PHE A 1 240 ? -10.586 -7.775 -9.889 1.00 96.56 240 PHE A C 1
ATOM 1829 O O . PHE A 1 240 ? -11.548 -8.545 -9.995 1.00 96.56 240 PHE A O 1
ATOM 1836 N N . GLU A 1 241 ? -10.665 -6.469 -10.160 1.00 94.31 241 GLU A N 1
ATOM 1837 C CA . GLU A 1 241 ? -11.900 -5.771 -10.539 1.00 94.31 241 GLU A CA 1
ATOM 1838 C C . GLU A 1 241 ? -11.635 -4.488 -11.347 1.00 94.31 241 GLU A C 1
ATOM 1840 O O . GLU A 1 241 ? -10.578 -3.871 -11.228 1.00 94.31 241 GLU A O 1
ATOM 1845 N N . ASP A 1 242 ? -12.600 -4.087 -12.179 1.00 90.50 242 ASP A N 1
ATOM 1846 C CA . ASP A 1 242 ? -12.593 -2.826 -12.934 1.00 90.50 242 ASP A CA 1
ATOM 1847 C C . ASP A 1 242 ? -13.041 -1.650 -12.045 1.00 90.50 242 ASP A C 1
ATOM 1849 O O . ASP A 1 242 ? -14.079 -1.024 -12.267 1.00 90.50 242 ASP A O 1
ATOM 1853 N N . ALA A 1 243 ? -12.285 -1.431 -10.965 1.00 87.81 243 ALA A N 1
ATOM 1854 C CA . ALA A 1 243 ? -12.511 -0.382 -9.965 1.00 87.81 243 ALA A CA 1
ATOM 1855 C C . ALA A 1 243 ? -11.284 0.529 -9.771 1.00 87.81 243 ALA A C 1
ATOM 1857 O O . ALA A 1 243 ? -11.223 1.305 -8.823 1.00 87.81 243 ALA A O 1
ATOM 1858 N N . VAL A 1 244 ? -10.304 0.450 -10.677 1.00 83.62 244 VAL A N 1
ATOM 1859 C CA . VAL A 1 244 ? -9.180 1.394 -10.743 1.00 83.62 244 VAL A CA 1
ATOM 1860 C C . VAL A 1 244 ? -9.370 2.355 -11.919 1.00 83.62 244 VAL A C 1
ATOM 1862 O O . VAL A 1 244 ? -9.949 1.972 -12.940 1.00 83.62 244 VAL A O 1
ATOM 1865 N N . PRO A 1 245 ? -8.899 3.613 -11.831 1.00 73.62 245 PRO A N 1
ATOM 1866 C CA . PRO A 1 245 ? -8.950 4.530 -12.964 1.00 73.62 245 PRO A CA 1
ATOM 1867 C C . PRO A 1 245 ? -8.237 3.944 -14.190 1.00 73.62 245 PRO A C 1
ATOM 1869 O O . PRO A 1 245 ? -7.143 3.405 -14.072 1.00 73.62 245 PRO A O 1
ATOM 1872 N N . ALA A 1 246 ? -8.803 4.134 -15.387 1.00 64.31 246 ALA A N 1
ATOM 1873 C CA . ALA A 1 246 ? -8.337 3.507 -16.636 1.00 64.31 246 ALA A CA 1
ATOM 1874 C C . ALA A 1 246 ? -6.877 3.808 -17.051 1.00 64.31 246 ALA A C 1
ATOM 1876 O O . ALA A 1 246 ? -6.383 3.234 -18.018 1.00 64.31 246 ALA A O 1
ATOM 1877 N N . ILE A 1 247 ? -6.204 4.743 -16.375 1.00 66.25 247 ILE A N 1
ATOM 1878 C CA . ILE A 1 247 ? -4.793 5.079 -16.606 1.00 66.25 247 ILE A CA 1
ATOM 1879 C C . ILE A 1 247 ? -3.825 4.227 -15.770 1.00 66.25 247 ILE A C 1
ATOM 1881 O O . ILE A 1 247 ? -2.626 4.263 -16.039 1.00 66.25 247 ILE A O 1
ATOM 1885 N N . PHE A 1 248 ? -4.325 3.468 -14.791 1.00 79.50 248 PHE A N 1
ATOM 1886 C CA . PHE A 1 248 ? -3.531 2.654 -13.876 1.00 79.50 248 PHE A CA 1
ATOM 1887 C C . PHE A 1 248 ? -3.817 1.161 -14.070 1.00 79.50 248 PHE A C 1
ATOM 1889 O O . PHE A 1 248 ? -4.935 0.761 -14.388 1.00 79.50 248 PHE A O 1
ATOM 1896 N N . GLY A 1 249 ? -2.789 0.328 -13.880 1.00 84.00 249 GLY A N 1
ATOM 1897 C CA . GLY A 1 249 ? -2.937 -1.133 -13.881 1.00 84.00 249 GLY A CA 1
ATOM 1898 C C . GLY A 1 249 ? -3.444 -1.683 -12.544 1.00 84.00 249 GLY A C 1
ATOM 1899 O O . GLY A 1 249 ? -4.076 -2.740 -12.517 1.00 84.00 249 GLY A O 1
ATOM 1900 N N . GLY A 1 250 ? -3.192 -0.953 -11.456 1.00 92.44 250 GLY A N 1
ATOM 1901 C CA . GLY A 1 250 ? -3.601 -1.281 -10.098 1.00 92.44 250 GLY A CA 1
ATOM 1902 C C . GLY A 1 250 ? -3.585 -0.061 -9.176 1.00 92.44 250 GLY A C 1
ATOM 1903 O O . GLY A 1 250 ? -3.240 1.038 -9.612 1.00 92.44 250 GLY A O 1
ATOM 1904 N N . ALA A 1 251 ? -4.038 -0.264 -7.942 1.00 93.12 251 ALA A N 1
ATOM 1905 C CA . ALA A 1 251 ? -3.970 0.696 -6.847 1.00 93.12 251 ALA A CA 1
ATOM 1906 C C . ALA A 1 251 ? -3.928 -0.031 -5.492 1.00 93.12 251 ALA A C 1
ATOM 1908 O O . ALA A 1 251 ? -4.490 -1.122 -5.345 1.00 93.12 251 ALA A O 1
ATOM 1909 N N . ASN A 1 252 ? -3.327 0.597 -4.480 1.00 93.12 252 ASN A N 1
ATOM 1910 C CA . ASN A 1 252 ? -3.337 0.128 -3.097 1.00 93.12 252 ASN A CA 1
ATOM 1911 C C . ASN A 1 252 ? -4.124 1.101 -2.213 1.00 93.12 252 ASN A C 1
ATOM 1913 O O . ASN A 1 252 ? -3.641 2.169 -1.848 1.00 93.12 252 ASN A O 1
ATOM 1917 N N . SER A 1 253 ? -5.315 0.680 -1.797 1.00 89.06 253 SER A N 1
ATOM 1918 C CA . SER A 1 253 ? -6.257 1.478 -1.002 1.00 89.06 253 SER A CA 1
ATOM 1919 C C . SER A 1 253 ? -5.955 1.463 0.505 1.00 89.06 253 SER A C 1
ATOM 1921 O O . SER A 1 253 ? -6.807 1.804 1.329 1.00 89.06 253 SER A O 1
ATOM 1923 N N . GLY A 1 254 ? -4.792 0.945 0.915 1.00 85.69 254 GLY A N 1
ATOM 1924 C CA . GLY A 1 254 ? -4.373 0.758 2.310 1.00 85.69 254 GLY A CA 1
ATOM 1925 C C . GLY A 1 254 ? -5.027 -0.433 3.029 1.00 85.69 254 GLY A C 1
ATOM 1926 O O . GLY A 1 254 ? -4.403 -1.054 3.895 1.00 85.69 254 GLY A O 1
ATOM 1927 N N . THR A 1 255 ? -6.253 -0.793 2.644 1.00 88.62 255 THR A N 1
ATOM 1928 C CA . THR A 1 255 ? -6.977 -1.983 3.129 1.00 88.62 255 THR A CA 1
ATOM 1929 C C . THR A 1 255 ? -6.754 -3.204 2.236 1.00 88.62 255 THR A C 1
ATOM 1931 O O . THR A 1 255 ? -6.669 -4.329 2.722 1.00 88.62 255 THR A O 1
ATOM 1934 N N . HIS A 1 256 ? -6.618 -2.994 0.931 1.00 95.94 256 HIS A N 1
ATOM 1935 C CA . HIS A 1 256 ? -6.383 -4.028 -0.069 1.00 95.94 256 HIS A CA 1
ATOM 1936 C C . HIS A 1 256 ? -5.795 -3.406 -1.338 1.00 95.94 256 HIS A C 1
ATOM 1938 O O . HIS A 1 256 ? -5.762 -2.186 -1.490 1.00 95.94 256 HIS A O 1
ATOM 1944 N N . MET A 1 257 ? -5.326 -4.261 -2.238 1.00 97.25 257 MET A N 1
ATOM 1945 C CA . MET A 1 257 ? -4.877 -3.890 -3.575 1.00 97.25 257 MET A CA 1
ATOM 1946 C C . MET A 1 257 ? -5.989 -4.201 -4.573 1.00 97.25 257 MET A C 1
ATOM 1948 O O . MET A 1 257 ? -6.631 -5.246 -4.460 1.00 97.25 257 MET A O 1
ATOM 1952 N N . ILE A 1 258 ? -6.190 -3.339 -5.561 1.00 96.31 258 ILE A N 1
ATOM 1953 C CA . ILE A 1 258 ? -7.131 -3.529 -6.664 1.00 96.31 258 ILE A CA 1
ATOM 1954 C C . ILE A 1 258 ? -6.310 -3.566 -7.951 1.00 96.31 258 ILE A C 1
ATOM 1956 O O . ILE A 1 258 ? -5.491 -2.685 -8.177 1.00 96.31 258 ILE A O 1
ATOM 1960 N N . ILE A 1 259 ? -6.492 -4.580 -8.793 1.00 96.38 259 ILE A N 1
ATOM 1961 C CA . ILE A 1 259 ? -5.806 -4.698 -10.088 1.00 96.38 259 ILE A CA 1
ATOM 1962 C C . ILE A 1 259 ? -6.841 -5.000 -11.169 1.00 96.38 259 ILE A C 1
ATOM 1964 O O . ILE A 1 259 ? -7.778 -5.771 -10.942 1.00 96.38 259 ILE A O 1
ATOM 1968 N N . LEU A 1 260 ? -6.662 -4.431 -12.365 1.00 94.50 260 LEU A N 1
ATOM 1969 C CA . LEU A 1 260 ? -7.550 -4.723 -13.489 1.00 94.50 260 LEU A CA 1
ATOM 1970 C C . LEU A 1 260 ? -7.551 -6.230 -13.782 1.00 94.50 260 LEU A C 1
ATOM 1972 O O . LEU A 1 260 ? -6.486 -6.850 -13.864 1.00 94.50 260 LEU A O 1
ATOM 1976 N N . PRO A 1 261 ? -8.708 -6.868 -14.018 1.00 94.12 261 PRO A N 1
ATOM 1977 C CA . PRO A 1 261 ? -8.701 -8.315 -14.156 1.00 94.12 261 PRO A CA 1
ATOM 1978 C C . PRO A 1 261 ? -8.109 -8.802 -15.492 1.00 94.12 261 PRO A C 1
ATOM 1980 O O . PRO A 1 261 ? -7.930 -10.001 -15.667 1.00 94.12 261 PRO A O 1
ATOM 1983 N N . ASP A 1 262 ? -7.765 -7.897 -16.412 1.00 91.81 262 ASP A N 1
ATOM 1984 C CA . ASP A 1 262 ? -7.001 -8.216 -17.628 1.00 91.81 262 ASP A CA 1
ATOM 1985 C C . ASP A 1 262 ? -5.538 -8.600 -17.312 1.00 91.81 262 ASP A C 1
ATOM 1987 O O . ASP A 1 262 ? -4.855 -9.187 -18.145 1.00 91.81 262 ASP A O 1
ATOM 1991 N N . TYR A 1 263 ? -5.071 -8.361 -16.081 1.00 93.69 263 TYR A N 1
ATOM 1992 C CA . TYR A 1 263 ? -3.801 -8.884 -15.567 1.00 93.69 263 TYR A CA 1
ATOM 1993 C C . TYR A 1 263 ? -3.936 -10.296 -14.960 1.00 93.69 263 TYR A C 1
ATOM 1995 O O . TYR A 1 263 ? -2.930 -10.970 -14.745 1.00 93.69 263 TYR A O 1
ATOM 2003 N N . ASP A 1 264 ? -5.159 -10.785 -14.714 1.00 96.12 264 ASP A N 1
ATOM 2004 C CA . ASP A 1 264 ? -5.445 -12.096 -14.100 1.00 96.12 264 ASP A CA 1
ATOM 2005 C C . ASP A 1 264 ? -5.772 -13.179 -15.140 1.00 96.12 264 ASP A C 1
ATOM 2007 O O . ASP A 1 264 ? -6.634 -14.044 -14.951 1.00 96.12 264 ASP A O 1
ATOM 2011 N N . VAL A 1 265 ? -5.066 -13.138 -16.268 1.00 90.31 265 VAL A N 1
ATOM 2012 C CA . VAL A 1 265 ? -5.219 -14.073 -17.389 1.00 90.31 265 VAL A CA 1
ATOM 2013 C C . VAL A 1 265 ? -3.871 -14.692 -17.765 1.00 90.31 265 VAL A C 1
ATOM 2015 O O . VAL A 1 265 ? -2.808 -14.176 -17.419 1.00 90.31 265 VAL A O 1
ATOM 2018 N N . ASP A 1 266 ? -3.899 -15.821 -18.473 1.00 87.25 266 ASP A N 1
ATOM 2019 C CA . ASP A 1 266 ? -2.700 -16.522 -18.962 1.00 87.25 266 ASP A CA 1
ATOM 2020 C C . ASP A 1 266 ? -2.785 -16.738 -20.479 1.00 87.25 266 ASP A C 1
ATOM 2022 O O . ASP A 1 266 ? -2.782 -17.859 -20.987 1.00 87.25 266 ASP A O 1
ATOM 2026 N N . ASP A 1 267 ? -2.961 -15.639 -21.209 1.00 79.00 267 ASP A N 1
ATOM 2027 C CA . ASP A 1 267 ? -3.143 -15.615 -22.665 1.00 79.00 267 ASP A CA 1
ATOM 2028 C C . ASP A 1 267 ? -1.912 -15.085 -23.427 1.00 79.00 267 ASP A C 1
ATOM 2030 O O . ASP A 1 267 ? -1.906 -15.057 -24.658 1.00 79.00 267 ASP A O 1
ATOM 2034 N N . GLY A 1 268 ? -0.857 -14.689 -22.705 1.00 76.88 268 GLY A N 1
ATOM 2035 C CA . GLY A 1 268 ? 0.355 -14.102 -23.278 1.00 76.88 268 GLY A CA 1
ATOM 2036 C C . GLY A 1 268 ? 0.209 -12.640 -23.718 1.00 76.88 268 GLY A C 1
ATOM 2037 O O . GLY A 1 268 ? 1.094 -12.139 -24.414 1.00 76.88 268 GLY A O 1
ATOM 2038 N N . SER A 1 269 ? -0.877 -11.963 -23.330 1.00 71.94 269 SER A N 1
ATOM 2039 C CA . SER A 1 269 ? -1.065 -10.518 -23.508 1.00 71.94 269 SER A CA 1
ATOM 2040 C C . SER A 1 269 ? 0.014 -9.695 -22.798 1.00 71.94 269 SER A C 1
ATOM 2042 O O . SER A 1 269 ? 0.771 -10.186 -21.950 1.00 71.94 269 SER A O 1
ATOM 2044 N N . TYR A 1 270 ? 0.087 -8.410 -23.153 1.00 76.62 270 TYR A N 1
ATOM 2045 C CA . TYR A 1 270 ? 0.982 -7.473 -22.483 1.00 76.62 270 TYR A CA 1
ATOM 2046 C C . TYR A 1 270 ? 0.631 -7.376 -20.993 1.00 76.62 270 TYR A C 1
ATOM 2048 O O . TYR A 1 270 ? 1.513 -7.532 -20.152 1.00 76.62 270 TYR A O 1
ATOM 2056 N N . GLU A 1 271 ? -0.649 -7.244 -20.669 1.00 83.19 271 GLU A N 1
ATOM 2057 C CA . GLU A 1 271 ? -1.198 -7.172 -19.317 1.00 83.19 271 GLU A CA 1
ATOM 2058 C C . GLU A 1 271 ? -0.836 -8.433 -18.511 1.00 83.19 271 GLU A C 1
ATOM 2060 O O . GLU A 1 271 ? -0.202 -8.338 -17.459 1.00 83.19 271 GLU A O 1
ATOM 2065 N N . SER A 1 272 ? -1.074 -9.632 -19.058 1.00 79.50 272 SER A N 1
ATOM 2066 C CA . SER A 1 272 ? -0.648 -10.904 -18.440 1.00 79.50 272 SER A CA 1
ATOM 2067 C C . SER A 1 272 ? 0.870 -10.988 -18.199 1.00 79.50 272 SER A C 1
ATOM 2069 O O . SER A 1 272 ? 1.346 -11.591 -17.223 1.00 79.50 272 SER A O 1
ATOM 2071 N N . SER A 1 273 ? 1.673 -10.385 -19.082 1.00 80.12 273 SER A N 1
ATOM 2072 C CA . SER A 1 273 ? 3.130 -10.326 -18.915 1.00 80.12 273 SER A CA 1
ATOM 2073 C C . SER A 1 273 ? 3.566 -9.343 -17.821 1.00 80.12 273 SER A C 1
ATOM 2075 O O . SER A 1 273 ? 4.560 -9.606 -17.146 1.00 80.12 273 SER A O 1
ATOM 2077 N N . GLN A 1 274 ? 2.800 -8.268 -17.605 1.00 87.06 274 GLN A N 1
ATOM 2078 C CA . GLN A 1 274 ? 3.065 -7.212 -16.622 1.00 87.06 274 GLN A CA 1
ATOM 2079 C C . GLN A 1 274 ? 2.455 -7.482 -15.240 1.00 87.06 274 GLN A C 1
ATOM 2081 O O . GLN A 1 274 ? 2.815 -6.811 -14.277 1.00 87.06 274 GLN A O 1
ATOM 2086 N N . ALA A 1 275 ? 1.582 -8.483 -15.100 1.00 92.00 275 ALA A N 1
ATOM 2087 C CA . ALA A 1 275 ? 0.898 -8.795 -13.841 1.00 92.00 275 ALA A CA 1
ATOM 2088 C C . ALA A 1 275 ? 1.843 -8.946 -12.639 1.00 92.00 275 ALA A C 1
ATOM 2090 O O . ALA A 1 275 ? 1.538 -8.471 -11.551 1.00 92.00 275 ALA A O 1
ATOM 2091 N N . GLY A 1 276 ? 3.011 -9.570 -12.835 1.00 95.38 276 GLY A N 1
ATOM 2092 C CA . GLY A 1 276 ? 4.006 -9.718 -11.769 1.00 95.38 276 GLY A CA 1
ATOM 2093 C C . GLY A 1 276 ? 4.559 -8.379 -11.280 1.00 95.38 276 GLY A C 1
ATOM 2094 O O . GLY A 1 276 ? 4.693 -8.181 -10.075 1.00 95.38 276 GLY A O 1
ATOM 2095 N N . HIS A 1 277 ? 4.806 -7.453 -12.211 1.00 94.94 277 HIS A N 1
ATOM 2096 C CA . HIS A 1 277 ? 5.284 -6.106 -11.914 1.00 94.94 277 HIS A CA 1
ATOM 2097 C C . HIS A 1 277 ? 4.232 -5.289 -11.164 1.00 94.94 277 HIS A C 1
ATOM 2099 O O . HIS A 1 277 ? 4.523 -4.783 -10.087 1.00 94.94 277 HIS A O 1
ATOM 2105 N N . VAL A 1 278 ? 2.996 -5.235 -11.675 1.00 96.19 278 VAL A N 1
ATOM 2106 C CA . VAL A 1 278 ? 1.902 -4.475 -11.039 1.00 96.19 278 VAL A CA 1
ATOM 2107 C C . VAL A 1 278 ? 1.610 -5.007 -9.634 1.00 96.19 278 VAL A C 1
ATOM 2109 O O . VAL A 1 278 ? 1.578 -4.236 -8.685 1.00 96.19 278 VAL A O 1
ATOM 2112 N N . ILE A 1 279 ? 1.507 -6.329 -9.450 1.00 98.31 279 ILE A N 1
ATOM 2113 C CA . ILE A 1 279 ? 1.324 -6.917 -8.111 1.00 98.31 279 ILE A CA 1
ATOM 2114 C C . ILE A 1 279 ? 2.481 -6.534 -7.175 1.00 98.31 279 ILE A C 1
ATOM 2116 O O . ILE A 1 279 ? 2.255 -6.226 -6.007 1.00 98.31 279 ILE A O 1
ATOM 2120 N N . ALA A 1 280 ? 3.725 -6.559 -7.659 1.00 98.31 280 ALA A N 1
ATOM 2121 C CA . ALA A 1 280 ? 4.882 -6.199 -6.846 1.00 98.31 280 ALA A CA 1
ATOM 2122 C C . ALA A 1 280 ? 4.915 -4.709 -6.474 1.00 98.31 280 ALA A C 1
ATOM 2124 O O . ALA A 1 280 ? 5.325 -4.387 -5.357 1.00 98.31 280 ALA A O 1
ATOM 2125 N N . HIS A 1 281 ? 4.462 -3.838 -7.377 1.00 97.81 281 HIS A N 1
ATOM 2126 C CA . HIS A 1 281 ? 4.290 -2.408 -7.140 1.00 97.81 281 HIS A CA 1
ATOM 2127 C C . HIS A 1 281 ? 3.284 -2.169 -6.011 1.00 97.81 281 HIS A C 1
ATOM 2129 O O . HIS A 1 281 ? 3.639 -1.591 -4.984 1.00 97.81 281 HIS A O 1
ATOM 2135 N N . GLU A 1 282 ? 2.080 -2.738 -6.119 1.00 97.69 282 GLU A N 1
ATOM 2136 C CA . GLU A 1 282 ? 1.049 -2.557 -5.093 1.00 97.69 282 GLU A CA 1
ATOM 2137 C C . GLU A 1 282 ? 1.463 -3.141 -3.734 1.00 97.69 282 GLU A C 1
ATOM 2139 O O . GLU A 1 282 ? 1.212 -2.548 -2.684 1.00 97.69 282 GLU A O 1
ATOM 2144 N N . VAL A 1 283 ? 2.179 -4.273 -3.720 1.00 98.38 283 VAL A N 1
ATOM 2145 C CA . VAL A 1 283 ? 2.739 -4.839 -2.481 1.00 98.38 283 VAL A CA 1
ATOM 2146 C C . VAL A 1 283 ? 3.766 -3.896 -1.846 1.00 98.38 283 VAL A C 1
ATOM 2148 O O . VAL A 1 283 ? 3.886 -3.841 -0.619 1.00 98.38 283 VAL A O 1
ATOM 2151 N N . ALA A 1 284 ? 4.529 -3.151 -2.644 1.00 97.81 284 ALA A N 1
ATOM 2152 C CA . ALA A 1 284 ? 5.531 -2.230 -2.129 1.00 97.81 284 ALA A CA 1
ATOM 2153 C C . ALA A 1 284 ? 4.903 -1.032 -1.390 1.00 97.81 284 ALA A C 1
ATOM 2155 O O . ALA A 1 284 ? 5.499 -0.559 -0.418 1.00 97.81 284 ALA A O 1
ATOM 2156 N N . HIS A 1 285 ? 3.682 -0.615 -1.741 1.00 96.56 285 HIS A N 1
ATOM 2157 C CA . HIS A 1 285 ? 2.952 0.445 -1.030 1.00 96.56 285 HIS A CA 1
ATOM 2158 C C . HIS A 1 285 ? 2.588 0.110 0.424 1.00 96.56 285 HIS A C 1
ATOM 2160 O O . HIS A 1 285 ? 2.380 1.019 1.228 1.00 96.56 285 HIS A O 1
ATOM 2166 N N . TYR A 1 286 ? 2.642 -1.162 0.846 1.00 94.50 286 TYR A N 1
ATOM 2167 C CA . TYR A 1 286 ? 2.585 -1.476 2.282 1.00 94.50 286 TYR A CA 1
ATOM 2168 C C . TYR A 1 286 ? 3.752 -0.857 3.070 1.00 94.50 286 TYR A C 1
ATOM 2170 O O . TYR A 1 286 ? 3.617 -0.620 4.271 1.00 94.50 286 TYR A O 1
ATOM 2178 N N . TYR A 1 287 ? 4.890 -0.597 2.418 1.00 94.56 287 TYR A N 1
ATOM 2179 C CA . TYR A 1 287 ? 6.026 0.127 2.992 1.00 94.56 287 TYR A CA 1
ATOM 2180 C C . TYR A 1 287 ? 6.044 1.602 2.577 1.00 94.56 287 TYR A C 1
ATOM 2182 O O . TYR A 1 287 ? 6.403 2.455 3.389 1.00 94.56 287 TYR A O 1
ATOM 2190 N N . TRP A 1 288 ? 5.693 1.908 1.330 1.00 93.38 288 TRP A N 1
ATOM 2191 C CA . TRP A 1 288 ? 5.834 3.246 0.757 1.00 93.38 288 TRP A CA 1
ATOM 2192 C C . TRP A 1 288 ? 4.512 4.002 0.768 1.00 93.38 288 TRP A C 1
ATOM 2194 O O . TRP A 1 288 ? 3.665 3.810 -0.099 1.00 93.38 288 TRP A O 1
ATOM 2204 N N . HIS A 1 289 ? 4.359 4.851 1.784 1.00 87.06 289 HIS A N 1
ATOM 2205 C CA . HIS A 1 289 ? 3.263 5.802 1.903 1.00 87.06 289 HIS A CA 1
ATOM 2206 C C . HIS A 1 289 ? 3.693 7.020 2.751 1.00 87.06 289 HIS A C 1
ATOM 2208 O O . HIS A 1 289 ? 4.490 6.904 3.694 1.00 87.06 289 HIS A O 1
ATOM 2214 N N . GLY A 1 290 ? 3.062 8.172 2.529 1.00 82.62 290 GLY A N 1
ATOM 2215 C CA . GLY A 1 290 ? 3.231 9.383 3.346 1.00 82.62 290 GLY A CA 1
ATOM 2216 C C . GLY A 1 290 ? 4.435 10.252 2.963 1.00 82.62 290 GLY A C 1
ATOM 2217 O O . GLY A 1 290 ? 4.761 11.204 3.685 1.00 82.62 290 GLY A O 1
ATOM 2218 N N . GLY A 1 291 ? 5.096 9.930 1.854 1.00 86.75 291 GLY A N 1
ATOM 2219 C CA . GLY A 1 291 ? 6.056 10.786 1.175 1.00 86.75 291 GLY A CA 1
ATOM 2220 C C . GLY A 1 291 ? 5.395 11.736 0.178 1.00 86.75 291 GLY A C 1
ATOM 2221 O O . GLY A 1 291 ? 4.174 11.844 0.084 1.00 86.75 291 GLY A O 1
ATOM 2222 N N . GLU A 1 292 ? 6.227 12.487 -0.537 1.00 90.50 292 GLU A N 1
ATOM 2223 C CA . GLU A 1 292 ? 5.845 13.118 -1.804 1.00 90.50 292 GLU A CA 1
ATOM 2224 C C . GLU A 1 292 ? 5.553 12.036 -2.857 1.00 90.50 292 GLU A C 1
ATOM 2226 O O . GLU A 1 292 ? 6.166 10.970 -2.824 1.00 90.50 292 GLU A O 1
ATOM 2231 N N . ASP A 1 293 ? 4.675 12.311 -3.826 1.00 90.69 293 ASP A N 1
ATOM 2232 C CA . ASP A 1 293 ? 4.194 11.284 -4.769 1.00 90.69 293 ASP A CA 1
ATOM 2233 C C . ASP A 1 293 ? 5.346 10.612 -5.546 1.00 90.69 293 ASP A C 1
ATOM 2235 O O . ASP A 1 293 ? 5.385 9.397 -5.694 1.00 90.69 293 ASP A O 1
ATOM 2239 N N . TRP A 1 294 ? 6.360 11.369 -5.985 1.00 91.38 294 TRP A N 1
ATOM 2240 C CA . TRP A 1 294 ? 7.543 10.804 -6.662 1.00 91.38 294 TRP A CA 1
ATOM 2241 C C . TRP A 1 294 ? 8.344 9.835 -5.784 1.00 91.38 294 TRP A C 1
ATOM 2243 O O . TRP A 1 294 ? 9.060 8.977 -6.303 1.00 91.38 294 TRP A O 1
ATOM 2253 N N . LEU A 1 295 ? 8.288 10.014 -4.463 1.00 93.69 295 LEU A N 1
ATOM 2254 C CA . LEU A 1 295 ? 9.008 9.198 -3.499 1.00 93.69 295 LEU A CA 1
ATOM 2255 C C . LEU A 1 295 ? 8.240 7.908 -3.238 1.00 93.69 295 LEU A C 1
ATOM 2257 O O . LEU A 1 295 ? 8.854 6.846 -3.298 1.00 93.69 295 LEU A O 1
ATOM 2261 N N . ASP A 1 296 ? 6.934 8.004 -2.994 1.00 92.81 296 ASP A N 1
ATOM 2262 C CA . ASP A 1 296 ? 6.079 6.844 -2.738 1.00 92.81 296 ASP A CA 1
ATOM 2263 C C . ASP A 1 296 ? 5.963 5.970 -4.000 1.00 92.81 296 ASP A C 1
ATOM 2265 O O . ASP A 1 296 ? 6.403 4.817 -3.979 1.00 92.81 296 ASP A O 1
ATOM 2269 N N . GLU A 1 297 ? 5.522 6.545 -5.124 1.00 93.38 297 GLU A N 1
ATOM 2270 C CA . GLU A 1 297 ? 5.383 5.835 -6.406 1.00 93.38 297 GLU A CA 1
ATOM 2271 C C . GLU A 1 297 ? 6.735 5.355 -6.937 1.00 93.38 297 GLU A C 1
ATOM 2273 O O . GLU A 1 297 ? 6.889 4.228 -7.399 1.00 93.38 297 GLU A O 1
ATOM 2278 N N . GLY A 1 298 ? 7.771 6.191 -6.835 1.00 95.12 298 GLY A N 1
ATOM 2279 C CA . GLY A 1 298 ? 9.108 5.843 -7.303 1.00 95.12 298 GLY A CA 1
ATOM 2280 C C . GLY A 1 298 ? 9.765 4.713 -6.516 1.00 95.12 298 GLY A C 1
ATOM 2281 O O . GLY A 1 298 ? 10.462 3.877 -7.098 1.00 95.12 298 GLY A O 1
ATOM 2282 N N . ALA A 1 299 ? 9.579 4.686 -5.194 1.00 96.75 299 ALA A N 1
ATOM 2283 C CA . ALA A 1 299 ? 10.109 3.628 -4.342 1.00 96.75 299 ALA A CA 1
ATOM 2284 C C . ALA A 1 299 ? 9.341 2.313 -4.537 1.00 96.75 299 ALA A C 1
ATOM 2286 O O . ALA A 1 299 ? 9.972 1.246 -4.572 1.00 96.75 299 ALA A O 1
ATOM 2287 N N . ALA A 1 300 ? 8.016 2.385 -4.702 1.00 97.25 300 ALA A N 1
ATOM 2288 C CA . ALA A 1 300 ? 7.184 1.239 -5.047 1.00 97.25 300 ALA A CA 1
ATOM 2289 C C . ALA A 1 300 ? 7.586 0.645 -6.404 1.00 97.25 300 ALA A C 1
ATOM 2291 O O . ALA A 1 300 ? 7.886 -0.546 -6.500 1.00 97.25 300 ALA A O 1
ATOM 2292 N N . GLU A 1 301 ? 7.752 1.499 -7.409 1.00 95.62 301 GLU A N 1
ATOM 2293 C CA . GLU A 1 301 ? 8.130 1.109 -8.762 1.00 95.62 301 GLU A CA 1
ATOM 2294 C C . GLU A 1 301 ? 9.539 0.510 -8.843 1.00 95.62 301 GLU A C 1
ATOM 2296 O O . GLU A 1 301 ? 9.747 -0.547 -9.440 1.00 95.62 301 GLU A O 1
ATOM 2301 N N . PHE A 1 302 ? 10.519 1.117 -8.168 1.00 97.06 302 PHE A N 1
ATOM 2302 C CA . PHE A 1 302 ? 11.856 0.531 -8.044 1.00 97.06 302 PHE A CA 1
ATOM 2303 C C . PHE A 1 302 ? 11.815 -0.856 -7.383 1.00 97.06 302 PHE A C 1
ATOM 2305 O O . PHE A 1 302 ? 12.514 -1.778 -7.815 1.00 97.06 302 PHE A O 1
ATOM 2312 N N . THR A 1 303 ? 10.997 -1.013 -6.338 1.00 97.88 303 THR A N 1
ATOM 2313 C CA . THR A 1 303 ? 10.837 -2.292 -5.638 1.00 97.88 303 THR A CA 1
ATOM 2314 C C . THR A 1 303 ? 10.217 -3.340 -6.562 1.00 97.88 303 THR A C 1
ATOM 2316 O O . THR A 1 303 ? 10.725 -4.459 -6.623 1.00 97.88 303 THR A O 1
ATOM 2319 N N . ALA A 1 304 ? 9.196 -2.978 -7.340 1.00 97.31 304 ALA A N 1
ATOM 2320 C CA . ALA A 1 304 ? 8.576 -3.847 -8.337 1.00 97.31 304 ALA A CA 1
ATOM 2321 C C . ALA A 1 304 ? 9.581 -4.320 -9.399 1.00 97.31 304 ALA A C 1
ATOM 2323 O O . ALA A 1 304 ? 9.750 -5.524 -9.615 1.00 97.31 304 ALA A O 1
ATOM 2324 N N . THR A 1 305 ? 10.353 -3.383 -9.957 1.00 93.69 305 THR A N 1
ATOM 2325 C CA . THR A 1 305 ? 11.427 -3.658 -10.920 1.00 93.69 305 THR A CA 1
ATOM 2326 C C . THR A 1 305 ? 12.478 -4.614 -10.346 1.00 93.69 305 THR A C 1
ATOM 2328 O O . THR A 1 305 ? 12.952 -5.524 -11.036 1.00 93.69 305 THR A O 1
ATOM 2331 N N . LEU A 1 306 ? 12.832 -4.469 -9.064 1.00 95.38 306 LEU A N 1
ATOM 2332 C CA . LEU A 1 306 ? 13.739 -5.389 -8.378 1.00 95.38 306 LEU A CA 1
ATOM 2333 C C . LEU A 1 306 ? 13.129 -6.786 -8.181 1.00 95.38 306 LEU A C 1
ATOM 2335 O O . LEU A 1 306 ? 13.815 -7.788 -8.398 1.00 95.38 306 LEU A O 1
ATOM 2339 N N . VAL A 1 307 ? 11.865 -6.869 -7.767 1.00 96.75 307 VAL A N 1
ATOM 2340 C CA . VAL A 1 307 ? 11.156 -8.143 -7.579 1.00 96.75 307 VAL A CA 1
ATOM 2341 C C . VAL A 1 307 ? 11.103 -8.919 -8.895 1.00 96.75 307 VAL A C 1
ATOM 2343 O O . VAL A 1 307 ? 11.453 -10.102 -8.930 1.00 96.75 307 VAL A O 1
ATOM 2346 N N . GLU A 1 308 ? 10.744 -8.253 -9.990 1.00 90.81 308 GLU A N 1
ATOM 2347 C CA . GLU A 1 308 ? 10.691 -8.860 -11.320 1.00 90.81 308 GLU A CA 1
ATOM 2348 C C . GLU A 1 308 ? 12.079 -9.248 -11.835 1.00 90.81 308 GLU A C 1
ATOM 2350 O O . GLU A 1 308 ? 12.253 -10.344 -12.377 1.00 90.81 308 GLU A O 1
ATOM 2355 N N . HIS A 1 309 ? 13.096 -8.412 -11.599 1.00 87.38 309 HIS A N 1
ATOM 2356 C CA . HIS A 1 309 ? 14.492 -8.744 -11.885 1.00 87.38 309 HIS A CA 1
ATOM 2357 C C . HIS A 1 309 ? 14.905 -10.070 -11.230 1.00 87.38 309 HIS A C 1
ATOM 2359 O O . HIS A 1 309 ? 15.461 -10.945 -11.902 1.00 87.38 309 HIS A O 1
ATOM 2365 N N . LEU A 1 310 ? 14.605 -10.239 -9.940 1.00 91.50 310 LEU A N 1
ATOM 2366 C CA . LEU A 1 310 ? 14.947 -11.441 -9.181 1.00 91.50 310 LEU A CA 1
ATOM 2367 C C . LEU A 1 310 ? 14.130 -12.662 -9.622 1.00 91.50 310 LEU A C 1
ATOM 2369 O O . LEU A 1 310 ? 14.668 -13.769 -9.670 1.00 91.50 310 LEU A O 1
ATOM 2373 N N . ARG A 1 311 ? 12.858 -12.467 -9.985 1.00 92.06 311 ARG A N 1
ATOM 2374 C CA . ARG A 1 311 ? 11.968 -13.537 -10.454 1.00 92.06 311 ARG A CA 1
ATOM 2375 C C . ARG A 1 311 ? 12.351 -14.051 -11.844 1.00 92.06 311 ARG A C 1
ATOM 2377 O O . ARG A 1 311 ? 12.333 -15.258 -12.078 1.00 92.06 311 ARG A O 1
ATOM 2384 N N . LEU A 1 312 ? 12.669 -13.146 -12.771 1.00 86.38 312 LEU A N 1
ATOM 2385 C CA . LEU A 1 312 ? 12.923 -13.460 -14.182 1.00 86.38 312 LEU A CA 1
ATOM 2386 C C . LEU A 1 312 ? 14.407 -13.681 -14.510 1.00 86.38 312 LEU A C 1
ATOM 2388 O O . LEU A 1 312 ? 14.728 -14.250 -15.552 1.00 86.38 312 LEU A O 1
ATOM 2392 N N . GLY A 1 313 ? 15.333 -13.216 -13.667 1.00 79.62 313 GLY A N 1
ATOM 2393 C CA . GLY A 1 313 ? 16.775 -13.254 -13.953 1.00 79.62 313 GLY A CA 1
ATOM 2394 C C . GLY A 1 313 ? 17.204 -12.317 -15.094 1.00 79.62 313 GLY A C 1
ATOM 2395 O O . GLY A 1 313 ? 18.272 -12.478 -15.692 1.00 79.62 313 GLY A O 1
ATOM 2396 N N . HIS A 1 314 ? 16.358 -11.345 -15.430 1.00 77.50 314 HIS A N 1
ATOM 2397 C CA . HIS A 1 314 ? 16.606 -10.304 -16.429 1.00 77.50 314 HIS A CA 1
ATOM 2398 C C . HIS A 1 314 ? 17.631 -9.281 -15.907 1.00 77.50 314 HIS A C 1
ATOM 2400 O O . HIS A 1 314 ? 18.012 -9.368 -14.751 1.00 77.50 314 HIS A O 1
ATOM 2406 N N . PRO A 1 315 ? 18.193 -8.348 -16.696 1.00 73.38 315 PRO A N 1
ATOM 2407 C CA . PRO A 1 315 ? 18.989 -7.268 -16.102 1.00 73.38 315 PRO A CA 1
ATOM 2408 C C . PRO A 1 315 ? 18.069 -6.349 -15.298 1.00 73.38 315 PRO A C 1
ATOM 2410 O O . PRO A 1 315 ? 16.951 -6.084 -15.723 1.00 73.38 315 PRO A O 1
ATOM 2413 N N . LEU A 1 316 ? 18.554 -5.830 -14.173 1.00 76.38 316 LEU A N 1
ATOM 2414 C CA . LEU A 1 316 ? 17.840 -4.793 -13.439 1.00 76.38 316 LEU A CA 1
ATOM 2415 C C . LEU A 1 316 ? 17.875 -3.499 -14.268 1.00 76.38 316 LEU A C 1
ATOM 2417 O O . LEU A 1 316 ? 18.954 -2.925 -14.446 1.00 76.38 316 LEU A O 1
ATOM 2421 N N . ALA A 1 317 ? 16.732 -3.063 -14.795 1.00 71.75 317 ALA A N 1
ATOM 2422 C CA . ALA A 1 317 ? 16.578 -1.886 -15.650 1.00 71.75 317 ALA A CA 1
ATOM 2423 C C . ALA A 1 317 ? 15.222 -1.219 -15.404 1.00 71.75 317 ALA A C 1
ATOM 2425 O O . ALA A 1 317 ? 14.277 -1.913 -15.056 1.00 71.75 317 ALA A O 1
ATOM 2426 N N . ALA A 1 318 ? 15.156 0.105 -15.579 1.00 69.69 318 ALA A N 1
ATOM 2427 C CA . ALA A 1 318 ? 13.912 0.846 -15.400 1.00 69.69 318 ALA A CA 1
ATOM 2428 C C . ALA A 1 318 ? 12.871 0.376 -16.421 1.00 69.69 318 ALA A C 1
ATOM 2430 O O . ALA A 1 318 ? 13.217 0.222 -17.597 1.00 69.69 318 ALA A O 1
ATOM 2431 N N . VAL A 1 319 ? 11.631 0.168 -15.982 1.00 65.00 319 VAL A N 1
ATOM 2432 C CA . VAL A 1 319 ? 10.561 -0.344 -16.851 1.00 65.00 319 VAL A CA 1
ATOM 2433 C C . VAL A 1 319 ? 9.678 0.762 -17.421 1.00 65.00 319 VAL A C 1
ATOM 2435 O O . VAL A 1 319 ? 9.134 0.602 -18.513 1.00 65.00 319 VAL A O 1
ATOM 2438 N N . ASN A 1 320 ? 9.579 1.911 -16.745 1.00 62.56 320 ASN A N 1
ATOM 2439 C CA . ASN A 1 320 ? 8.763 3.015 -17.240 1.00 62.56 320 ASN A CA 1
ATOM 2440 C C . ASN A 1 320 ? 9.435 3.768 -18.371 1.00 62.56 320 ASN A C 1
ATOM 2442 O O . ASN A 1 320 ? 10.653 3.957 -18.384 1.00 62.56 320 ASN A O 1
ATOM 2446 N N . TYR A 1 321 ? 8.632 4.330 -19.270 1.00 57.09 321 TYR A N 1
ATOM 2447 C CA . TYR A 1 321 ? 9.128 5.302 -20.238 1.00 57.09 321 TYR A CA 1
ATOM 2448 C C . TYR A 1 321 ? 9.630 6.573 -19.531 1.00 57.09 321 TYR A C 1
ATOM 2450 O O . TYR A 1 321 ? 9.147 6.919 -18.449 1.00 57.09 321 TYR A O 1
ATOM 2458 N N . PRO A 1 322 ? 10.649 7.263 -20.075 1.00 58.88 322 PRO A N 1
ATOM 2459 C CA . PRO A 1 322 ? 11.048 8.566 -19.559 1.00 58.88 322 PRO A CA 1
ATOM 2460 C C . PRO A 1 322 ? 9.859 9.529 -19.606 1.00 58.88 322 PRO A C 1
ATOM 2462 O O . PRO A 1 322 ? 9.125 9.559 -20.591 1.00 58.88 322 PRO A O 1
ATOM 2465 N N . CYS A 1 323 ? 9.679 10.325 -18.554 1.00 61.47 323 CYS A N 1
ATOM 2466 C CA . CYS A 1 323 ? 8.654 11.361 -18.541 1.00 61.47 323 CYS A CA 1
ATOM 2467 C C . CYS A 1 323 ? 8.906 12.370 -19.679 1.00 61.47 323 CYS A C 1
ATOM 2469 O O . CYS A 1 323 ? 10.006 12.918 -19.791 1.00 61.47 323 CYS A O 1
ATOM 2471 N N . ALA A 1 324 ? 7.886 12.607 -20.511 1.00 51.34 324 ALA A N 1
ATOM 2472 C CA . ALA A 1 324 ? 7.958 13.521 -21.656 1.00 51.34 324 ALA A CA 1
ATOM 2473 C C . ALA A 1 324 ? 8.027 15.005 -21.242 1.00 51.34 324 ALA A C 1
ATOM 2475 O O . ALA A 1 324 ? 8.505 15.844 -22.004 1.00 51.34 324 ALA A O 1
ATOM 2476 N N . SER A 1 325 ? 7.557 15.336 -20.036 1.00 53.62 325 SER A N 1
ATOM 2477 C CA . SER A 1 325 ? 7.536 16.691 -19.484 1.00 53.62 325 SER A CA 1
ATOM 2478 C C . SER A 1 325 ? 8.351 16.762 -18.191 1.00 53.62 325 SER A C 1
ATOM 2480 O O . SER A 1 325 ? 7.843 16.438 -17.123 1.00 53.62 325 SER A O 1
ATOM 2482 N N . ASP A 1 326 ? 9.592 17.231 -18.326 1.00 55.12 326 ASP A N 1
ATOM 2483 C CA . ASP A 1 326 ? 10.565 17.510 -17.261 1.00 55.12 326 ASP A CA 1
ATOM 2484 C C . ASP A 1 326 ? 11.130 16.286 -16.504 1.00 55.12 326 ASP A C 1
ATOM 2486 O O . ASP A 1 326 ? 10.470 15.288 -16.232 1.00 55.12 326 ASP A O 1
ATOM 2490 N N . HIS A 1 327 ? 12.427 16.358 -16.182 1.00 66.25 327 HIS A N 1
ATOM 2491 C CA . HIS A 1 327 ? 13.235 15.207 -15.747 1.00 66.25 327 HIS A CA 1
ATOM 2492 C C . HIS A 1 327 ? 13.675 15.261 -14.279 1.00 66.25 327 HIS A C 1
ATOM 2494 O O . HIS A 1 327 ? 14.546 14.483 -13.888 1.00 66.25 327 HIS A O 1
ATOM 2500 N N . THR A 1 328 ? 13.159 16.204 -13.481 1.00 80.94 328 THR A N 1
ATOM 2501 C CA . THR A 1 328 ? 13.695 16.442 -12.136 1.00 80.94 328 THR A CA 1
ATOM 2502 C C . THR A 1 328 ? 12.671 16.296 -11.026 1.00 80.94 328 THR A C 1
ATOM 2504 O O . THR A 1 328 ? 11.538 16.764 -11.117 1.00 80.94 328 THR A O 1
ATOM 2507 N N . VAL A 1 329 ? 13.119 15.712 -9.917 1.00 86.19 329 VAL A N 1
ATOM 2508 C CA . VAL A 1 329 ? 12.336 15.594 -8.683 1.00 86.19 329 VAL A CA 1
ATOM 2509 C C . VAL A 1 329 ? 11.919 16.969 -8.154 1.00 86.19 329 VAL A C 1
ATOM 2511 O O . VAL A 1 329 ? 10.778 17.149 -7.745 1.00 86.19 329 VAL A O 1
ATOM 2514 N N . ARG A 1 330 ? 12.801 17.976 -8.233 1.00 85.81 330 ARG A N 1
ATOM 2515 C CA . ARG A 1 330 ? 12.484 19.342 -7.788 1.00 85.81 330 ARG A CA 1
ATOM 2516 C C . ARG A 1 330 ? 11.273 19.925 -8.510 1.00 85.81 330 ARG A C 1
ATOM 2518 O O . ARG A 1 330 ? 10.534 20.706 -7.924 1.00 85.81 330 ARG A O 1
ATOM 2525 N N . TYR A 1 331 ? 11.104 19.608 -9.789 1.00 82.75 331 TYR A N 1
ATOM 2526 C CA . TYR A 1 331 ? 9.947 20.074 -10.539 1.00 82.75 331 TYR A CA 1
ATOM 2527 C C . TYR A 1 331 ? 8.663 19.397 -10.048 1.00 82.75 331 TYR A C 1
ATOM 2529 O O . TYR A 1 331 ? 7.691 20.099 -9.760 1.00 82.75 331 TYR A O 1
ATOM 2537 N N . LEU A 1 332 ? 8.692 18.073 -9.854 1.00 84.19 332 LEU A N 1
ATOM 2538 C CA . LEU A 1 332 ? 7.562 17.301 -9.323 1.00 84.19 332 LEU A CA 1
ATOM 2539 C C . LEU A 1 332 ? 7.109 17.822 -7.950 1.00 84.19 332 LEU A C 1
ATOM 2541 O O . LEU A 1 332 ? 5.925 18.100 -7.775 1.00 84.19 332 LEU A O 1
ATOM 2545 N N . GLU A 1 333 ? 8.049 18.098 -7.037 1.00 85.19 333 GLU A N 1
ATOM 2546 C CA . GLU A 1 333 ? 7.760 18.682 -5.712 1.00 85.19 333 GLU A CA 1
ATOM 2547 C C . GLU A 1 333 ? 7.063 20.058 -5.787 1.00 85.19 333 GLU A C 1
ATOM 2549 O O . GLU A 1 333 ? 6.397 20.476 -4.843 1.00 85.19 333 GLU A O 1
ATOM 2554 N N . THR A 1 334 ? 7.197 20.799 -6.895 1.00 81.38 334 THR A N 1
ATOM 2555 C CA . THR A 1 334 ? 6.599 22.143 -7.031 1.00 81.38 334 THR A CA 1
ATOM 2556 C C . THR A 1 334 ? 5.233 22.173 -7.704 1.00 81.38 334 THR A C 1
ATOM 2558 O O . THR A 1 334 ? 4.560 23.203 -7.641 1.00 81.38 334 THR A O 1
ATOM 2561 N N . MET A 1 335 ? 4.828 21.097 -8.380 1.00 72.00 335 MET A N 1
ATOM 2562 C CA . MET A 1 335 ? 3.689 21.144 -9.298 1.00 72.00 335 MET A CA 1
ATOM 2563 C C . MET A 1 335 ? 2.349 20.709 -8.711 1.00 72.00 335 MET A C 1
ATOM 2565 O O . MET A 1 335 ? 1.335 21.040 -9.319 1.00 72.00 335 MET A O 1
ATOM 2569 N N . SER A 1 336 ? 2.323 20.011 -7.569 1.00 73.94 336 SER A N 1
ATOM 2570 C CA . SER A 1 336 ? 1.095 19.432 -6.989 1.00 73.94 336 SER A CA 1
ATOM 2571 C C . SER A 1 336 ? 0.187 18.822 -8.070 1.00 73.94 336 SER A C 1
ATOM 2573 O O . SER A 1 336 ? -0.896 19.333 -8.361 1.00 73.94 336 SER A O 1
ATOM 2575 N N . ILE A 1 337 ? 0.683 17.775 -8.731 1.00 77.00 337 ILE A N 1
ATOM 2576 C CA . ILE A 1 337 ? 0.019 17.141 -9.874 1.00 77.00 337 ILE A CA 1
ATOM 2577 C C . ILE A 1 337 ? -1.101 16.236 -9.346 1.00 77.00 337 ILE A C 1
ATOM 2579 O O . ILE A 1 337 ? -0.800 15.316 -8.593 1.00 77.00 337 ILE A O 1
ATOM 2583 N N . PRO A 1 338 ? -2.373 16.437 -9.729 1.00 80.44 338 PRO A N 1
ATOM 2584 C CA . PRO A 1 338 ? -3.430 15.501 -9.357 1.00 80.44 338 PRO A CA 1
ATOM 2585 C C . PRO A 1 338 ? -3.169 14.113 -9.954 1.00 80.44 338 PRO A C 1
ATOM 2587 O O . PRO A 1 338 ? -2.774 14.031 -11.115 1.00 80.44 338 PRO A O 1
ATOM 2590 N N . GLU A 1 339 ? -3.488 13.043 -9.223 1.00 77.81 339 GLU A N 1
ATOM 2591 C CA . GLU A 1 339 ? -3.364 11.645 -9.688 1.00 77.81 339 GLU A CA 1
ATOM 2592 C C . GLU A 1 339 ? -4.052 11.387 -11.036 1.00 77.81 339 GLU A C 1
ATOM 2594 O O . GLU A 1 339 ? -3.544 10.672 -11.892 1.00 77.81 339 GLU A O 1
ATOM 2599 N N . SER A 1 340 ? -5.181 12.055 -11.281 1.00 74.38 340 SER A N 1
ATOM 2600 C CA . SER A 1 340 ? -5.919 11.964 -12.550 1.00 74.38 340 SER A CA 1
ATOM 2601 C C . SER A 1 340 ? -5.230 12.634 -13.749 1.00 74.38 340 SER A C 1
ATOM 2603 O O . SER A 1 340 ? -5.692 12.491 -14.883 1.00 74.38 340 SER A O 1
ATOM 2605 N N . HIS A 1 341 ? -4.162 13.408 -13.537 1.00 78.31 341 HIS A N 1
ATOM 2606 C CA . HIS A 1 341 ? -3.479 14.131 -14.603 1.00 78.31 341 HIS A CA 1
ATOM 2607 C C . HIS A 1 341 ? -2.459 13.222 -15.315 1.00 78.31 341 HIS A C 1
ATOM 2609 O O . HIS A 1 341 ? -1.655 12.582 -14.643 1.00 78.31 341 HIS A O 1
ATOM 2615 N N . PRO A 1 342 ? -2.361 13.226 -16.660 1.00 72.88 342 PRO A N 1
ATOM 2616 C CA . PRO A 1 342 ? -1.419 12.365 -17.393 1.00 72.88 342 PRO A CA 1
ATOM 2617 C C . PRO A 1 342 ? 0.062 12.536 -17.019 1.00 72.88 342 PRO A C 1
ATOM 2619 O O . PRO A 1 342 ? 0.871 11.647 -17.246 1.00 72.88 342 PRO A O 1
ATOM 2622 N N . THR A 1 343 ? 0.445 13.682 -16.454 1.00 76.25 343 THR A N 1
ATOM 2623 C CA . THR A 1 343 ? 1.815 13.927 -15.959 1.00 76.25 343 THR A CA 1
ATOM 2624 C C . THR A 1 343 ? 2.097 13.236 -14.622 1.00 76.25 343 THR A C 1
ATOM 2626 O O . THR A 1 343 ? 3.253 13.152 -14.227 1.00 76.25 343 THR A O 1
ATOM 2629 N N . TYR A 1 344 ? 1.086 12.712 -13.924 1.00 82.31 344 TYR A N 1
ATOM 2630 C CA . TYR A 1 344 ? 1.288 12.000 -12.661 1.00 82.31 344 TYR A CA 1
ATOM 2631 C C . TYR A 1 344 ? 2.188 10.767 -12.835 1.00 82.31 344 TYR A C 1
ATOM 2633 O O . TYR A 1 344 ? 3.008 10.479 -11.968 1.00 82.31 344 TYR A O 1
ATOM 2641 N N . VAL A 1 345 ? 2.172 10.135 -14.020 1.00 81.38 345 VAL A N 1
ATOM 2642 C CA . VAL A 1 345 ? 3.067 9.013 -14.381 1.00 81.38 345 VAL A CA 1
ATOM 2643 C C . VAL A 1 345 ? 4.557 9.360 -14.225 1.00 81.38 345 VAL A C 1
ATOM 2645 O O . VAL A 1 345 ? 5.414 8.485 -14.117 1.00 81.38 345 VAL A O 1
ATOM 2648 N N . CYS A 1 346 ? 4.895 10.651 -14.213 1.00 83.38 346 CYS A N 1
ATOM 2649 C CA . CYS A 1 346 ? 6.261 11.117 -14.033 1.00 83.38 346 CYS A CA 1
ATOM 2650 C C . CYS A 1 346 ? 6.786 10.891 -12.611 1.00 83.38 346 CYS A C 1
ATOM 2652 O O . CYS A 1 346 ? 7.998 10.748 -12.453 1.00 83.38 346 CYS A O 1
ATOM 2654 N N . ASN A 1 347 ? 5.907 10.792 -11.607 1.00 89.12 347 ASN A N 1
ATOM 2655 C CA . ASN A 1 347 ? 6.276 10.410 -10.243 1.00 89.12 347 ASN A CA 1
ATOM 2656 C C . ASN A 1 347 ? 6.913 9.011 -10.217 1.00 89.12 347 ASN A C 1
ATOM 2658 O O . ASN A 1 347 ? 8.035 8.864 -9.731 1.00 89.12 347 ASN A O 1
ATOM 2662 N N . TYR A 1 348 ? 6.274 8.037 -10.873 1.00 89.69 348 TYR A N 1
ATOM 2663 C CA . TYR A 1 348 ? 6.791 6.681 -11.089 1.00 89.69 348 TYR A CA 1
ATOM 2664 C C . TYR A 1 348 ? 8.123 6.719 -11.838 1.00 89.69 348 TYR A C 1
ATOM 2666 O O . TYR A 1 348 ? 9.159 6.278 -11.346 1.00 89.69 348 TYR A O 1
ATOM 2674 N N . ALA A 1 349 ? 8.114 7.317 -13.032 1.00 83.50 349 ALA A N 1
ATOM 2675 C CA . ALA A 1 349 ? 9.227 7.253 -13.968 1.00 83.50 349 ALA A CA 1
ATOM 2676 C C . ALA A 1 349 ? 10.508 7.935 -13.456 1.00 83.50 349 ALA A C 1
ATOM 2678 O O . ALA A 1 349 ? 11.610 7.436 -13.705 1.00 83.50 349 ALA A O 1
ATOM 2679 N N . VAL A 1 350 ? 10.395 9.098 -12.808 1.00 85.94 350 VAL A N 1
ATOM 2680 C CA . VAL A 1 350 ? 11.551 9.844 -12.284 1.00 85.94 350 VAL A CA 1
ATOM 2681 C C . VAL A 1 350 ? 12.029 9.227 -10.972 1.00 85.94 350 VAL A C 1
ATOM 2683 O O . VAL A 1 350 ? 13.235 9.049 -10.789 1.00 85.94 350 VAL A O 1
ATOM 2686 N N . GLY A 1 351 ? 11.102 8.861 -10.084 1.00 91.75 351 GLY A N 1
ATOM 2687 C CA . GLY A 1 351 ? 11.427 8.250 -8.803 1.00 91.75 351 GLY A CA 1
ATOM 2688 C C . GLY A 1 351 ? 12.088 6.875 -8.950 1.00 91.75 351 GLY A C 1
ATOM 2689 O O . GLY A 1 351 ? 13.157 6.659 -8.377 1.00 91.75 351 GLY A O 1
ATOM 2690 N N . GLU A 1 352 ? 11.543 5.992 -9.798 1.00 91.38 352 GLU A N 1
ATOM 2691 C CA . GLU A 1 352 ? 12.122 4.672 -10.105 1.00 91.38 352 GLU A CA 1
ATOM 2692 C C . GLU A 1 352 ? 13.589 4.811 -10.523 1.00 91.38 352 GLU A C 1
ATOM 2694 O O . GLU A 1 352 ? 14.474 4.138 -9.995 1.00 91.38 352 GLU A O 1
ATOM 2699 N N . ARG A 1 353 ? 13.864 5.725 -11.459 1.00 86.62 353 ARG A N 1
ATOM 2700 C CA . ARG A 1 353 ? 15.208 5.941 -12.004 1.00 86.62 353 ARG A CA 1
ATOM 2701 C C . ARG A 1 353 ? 16.176 6.500 -10.976 1.00 86.62 353 ARG A C 1
ATOM 2703 O O . ARG A 1 353 ? 17.322 6.054 -10.936 1.00 86.62 353 ARG A O 1
ATOM 2710 N N . LEU A 1 354 ? 15.728 7.435 -10.140 1.00 89.94 354 LEU A N 1
ATOM 2711 C CA . LEU A 1 354 ? 16.528 7.937 -9.029 1.00 89.94 354 LEU A CA 1
ATOM 2712 C C . LEU A 1 354 ? 16.936 6.787 -8.098 1.00 89.94 354 LEU A C 1
ATOM 2714 O O . LEU A 1 354 ? 18.125 6.628 -7.817 1.00 89.94 354 LEU A O 1
ATOM 2718 N N . PHE A 1 355 ? 15.987 5.964 -7.647 1.00 93.81 355 PHE A N 1
ATOM 2719 C CA . PHE A 1 355 ? 16.292 4.852 -6.741 1.00 93.81 355 PHE A CA 1
ATOM 2720 C C . PHE A 1 355 ? 17.132 3.761 -7.407 1.00 93.81 355 PHE A C 1
ATOM 2722 O O . PHE A 1 355 ? 18.059 3.242 -6.786 1.00 93.81 355 PHE A O 1
ATOM 2729 N N . LEU A 1 356 ? 16.888 3.474 -8.683 1.00 88.62 356 LEU A N 1
ATOM 2730 C CA . LEU A 1 356 ? 17.674 2.535 -9.473 1.00 88.62 356 LEU A CA 1
ATOM 2731 C C . LEU A 1 356 ? 19.133 2.982 -9.623 1.00 88.62 356 LEU A C 1
ATOM 2733 O O . LEU A 1 356 ? 20.054 2.182 -9.443 1.00 88.62 356 LEU A O 1
ATOM 2737 N N . ASP A 1 357 ? 19.360 4.255 -9.943 1.00 86.19 357 ASP A N 1
ATOM 2738 C CA . ASP A 1 357 ? 20.706 4.806 -10.070 1.00 86.19 357 ASP A CA 1
ATOM 2739 C C . ASP A 1 357 ? 21.402 4.882 -8.712 1.00 86.19 357 ASP A C 1
ATOM 2741 O O . ASP A 1 357 ? 22.585 4.554 -8.620 1.00 86.19 357 ASP A O 1
ATOM 2745 N N . LEU A 1 358 ? 20.686 5.241 -7.646 1.00 88.81 358 LEU A N 1
ATOM 2746 C CA . LEU A 1 358 ? 21.224 5.177 -6.289 1.00 88.81 358 LEU A CA 1
ATOM 2747 C C . LEU A 1 358 ? 21.646 3.747 -5.940 1.00 88.81 358 LEU A C 1
ATOM 2749 O O . LEU A 1 358 ? 22.764 3.539 -5.481 1.00 88.81 358 LEU A O 1
ATOM 2753 N N . TYR A 1 359 ? 20.806 2.753 -6.227 1.00 89.62 359 TYR A N 1
ATOM 2754 C CA . TYR A 1 359 ? 21.112 1.345 -5.980 1.00 89.62 359 TYR A CA 1
ATOM 2755 C C . TYR A 1 359 ? 22.347 0.865 -6.756 1.00 89.62 359 TYR A C 1
ATOM 2757 O O . TYR A 1 359 ? 23.175 0.142 -6.212 1.00 89.62 359 TYR A O 1
ATOM 2765 N N . ARG A 1 360 ? 22.509 1.292 -8.016 1.00 86.50 360 ARG A N 1
ATOM 2766 C CA . ARG A 1 360 ? 23.648 0.913 -8.874 1.00 86.50 360 ARG A CA 1
ATOM 2767 C C . ARG A 1 360 ? 24.963 1.594 -8.504 1.00 86.50 360 ARG A C 1
ATOM 2769 O O . ARG A 1 360 ? 26.022 1.022 -8.753 1.00 86.50 360 ARG A O 1
ATOM 2776 N N . ASN A 1 361 ? 24.901 2.824 -7.997 1.00 83.81 361 ASN A N 1
ATOM 2777 C CA . ASN A 1 361 ? 26.084 3.633 -7.690 1.00 83.81 361 ASN A CA 1
ATOM 2778 C C . ASN A 1 361 ? 26.468 3.587 -6.205 1.00 83.81 361 ASN A C 1
ATOM 2780 O O . ASN A 1 361 ? 27.504 4.122 -5.835 1.00 83.81 361 ASN A O 1
ATOM 2784 N N . MET A 1 362 ? 25.660 2.966 -5.347 1.00 84.31 362 MET A N 1
ATOM 2785 C CA . MET A 1 362 ? 25.984 2.742 -3.940 1.00 84.31 362 MET A CA 1
ATOM 2786 C C . MET A 1 362 ? 26.346 1.275 -3.696 1.00 84.31 362 MET A C 1
ATOM 2788 O O . MET A 1 362 ? 25.959 0.380 -4.443 1.00 84.31 362 MET A O 1
ATOM 2792 N N . ASP A 1 363 ? 27.058 1.008 -2.600 1.00 87.38 363 ASP A N 1
ATOM 2793 C CA . ASP A 1 363 ? 27.140 -0.355 -2.077 1.00 87.38 363 ASP A CA 1
ATOM 2794 C C . ASP A 1 363 ? 25.731 -0.840 -1.688 1.00 87.38 363 ASP A C 1
ATOM 2796 O O . ASP A 1 363 ? 25.004 -0.137 -0.980 1.00 87.38 363 ASP A O 1
ATOM 2800 N N . GLU A 1 364 ? 25.353 -2.043 -2.133 1.00 88.75 364 GLU A N 1
ATOM 2801 C CA . GLU A 1 364 ? 24.007 -2.603 -1.942 1.00 88.75 364 GLU A CA 1
ATOM 2802 C C . GLU A 1 364 ? 23.570 -2.566 -0.471 1.00 88.75 364 GLU A C 1
ATOM 2804 O O . GLU A 1 364 ? 22.435 -2.202 -0.147 1.00 88.75 364 GLU A O 1
ATOM 2809 N N . LYS A 1 365 ? 24.472 -2.930 0.447 1.00 89.06 365 LYS A N 1
ATOM 2810 C CA . LYS A 1 365 ? 24.164 -2.999 1.876 1.00 89.06 365 LYS A CA 1
ATOM 2811 C C . LYS A 1 365 ? 23.889 -1.609 2.437 1.00 89.06 365 LYS A C 1
ATOM 2813 O O . LYS A 1 365 ? 22.986 -1.456 3.265 1.00 89.06 365 LYS A O 1
ATOM 2818 N N . GLU A 1 366 ? 24.648 -0.611 1.999 1.00 88.00 366 GLU A N 1
ATOM 2819 C CA . GLU A 1 366 ? 24.448 0.771 2.419 1.00 88.00 366 GLU A CA 1
ATOM 2820 C C . GLU A 1 366 ? 23.182 1.384 1.803 1.00 88.00 366 GLU A C 1
ATOM 2822 O O . GLU A 1 366 ? 22.424 2.020 2.540 1.00 88.00 366 GLU A O 1
ATOM 2827 N N . PHE A 1 367 ? 22.881 1.127 0.520 1.00 91.75 367 PHE A N 1
ATOM 2828 C CA . PHE A 1 367 ? 21.609 1.541 -0.089 1.00 91.75 367 PHE A CA 1
ATOM 2829 C C . PHE A 1 367 ? 20.428 0.969 0.694 1.00 91.75 367 PHE A C 1
ATOM 2831 O O . PHE A 1 367 ? 19.592 1.720 1.187 1.00 91.75 367 PHE A O 1
ATOM 2838 N N . ARG A 1 368 ? 20.391 -0.356 0.897 1.00 93.00 368 ARG A N 1
ATOM 2839 C CA . ARG A 1 368 ? 19.290 -1.027 1.609 1.00 93.00 368 ARG A CA 1
ATOM 2840 C C . ARG A 1 368 ? 19.121 -0.502 3.029 1.00 93.00 368 ARG A C 1
ATOM 2842 O O . ARG A 1 368 ? 18.002 -0.348 3.512 1.00 93.00 368 ARG A O 1
ATOM 2849 N N . LYS A 1 369 ? 20.228 -0.206 3.716 1.00 89.94 369 LYS A N 1
ATOM 2850 C CA . LYS A 1 369 ? 20.194 0.403 5.048 1.00 89.94 369 LYS A CA 1
ATOM 2851 C C . LYS A 1 369 ? 19.568 1.797 5.017 1.00 89.94 369 LYS A C 1
ATOM 2853 O O . LYS A 1 369 ? 18.721 2.080 5.861 1.00 89.94 369 LYS A O 1
ATOM 2858 N N . GLY A 1 370 ? 19.988 2.659 4.095 1.00 90.12 370 GLY A N 1
ATOM 2859 C CA . GLY A 1 370 ? 19.446 4.010 3.985 1.00 90.12 370 GLY A CA 1
ATOM 2860 C C . GLY A 1 370 ? 17.989 4.027 3.508 1.00 90.12 370 GLY A C 1
ATOM 2861 O O . GLY A 1 370 ? 17.184 4.745 4.087 1.00 90.12 370 GLY A O 1
ATOM 2862 N N . PHE A 1 371 ? 17.621 3.155 2.567 1.00 93.31 371 PHE A N 1
ATOM 2863 C CA . PHE A 1 371 ? 16.247 2.963 2.087 1.00 93.31 371 PHE A CA 1
ATOM 2864 C C . PHE A 1 371 ? 15.313 2.504 3.221 1.00 93.31 371 PHE A C 1
ATOM 2866 O O . PHE A 1 371 ? 14.275 3.108 3.471 1.00 93.31 371 PHE A O 1
ATOM 2873 N N . ARG A 1 372 ? 15.736 1.531 4.036 1.00 93.00 372 ARG A N 1
ATOM 2874 C CA . ARG A 1 372 ? 15.008 1.140 5.256 1.00 93.00 372 ARG A CA 1
ATOM 2875 C C . ARG A 1 372 ? 14.899 2.273 6.282 1.00 93.00 372 ARG A C 1
ATOM 2877 O O . ARG A 1 372 ? 13.864 2.427 6.924 1.00 93.00 372 ARG A O 1
ATOM 2884 N N . ASN A 1 373 ? 15.956 3.065 6.467 1.00 90.00 373 ASN A N 1
ATOM 2885 C CA . ASN A 1 373 ? 15.913 4.214 7.374 1.00 90.00 373 ASN A CA 1
ATOM 2886 C C . ASN A 1 373 ? 14.951 5.301 6.882 1.00 90.00 373 ASN A C 1
ATOM 2888 O O . ASN A 1 373 ? 14.311 5.947 7.711 1.00 90.00 373 ASN A O 1
ATOM 2892 N N . LEU A 1 374 ? 14.843 5.486 5.563 1.00 91.12 374 LEU A N 1
ATOM 2893 C CA . LEU A 1 374 ? 13.847 6.354 4.945 1.00 91.12 374 LEU A CA 1
ATOM 2894 C C . LEU A 1 374 ? 12.444 5.878 5.315 1.00 91.12 374 LEU A C 1
ATOM 2896 O O . LEU A 1 374 ? 11.732 6.626 5.975 1.00 91.12 374 LEU A O 1
ATOM 2900 N N . TYR A 1 375 ? 12.116 4.611 5.045 1.00 91.81 375 TYR A N 1
ATOM 2901 C CA . TYR A 1 375 ? 10.844 4.003 5.453 1.00 91.81 375 TYR A CA 1
ATOM 2902 C C . TYR A 1 375 ? 10.531 4.210 6.948 1.00 91.81 375 TYR A C 1
ATOM 2904 O O . TYR A 1 375 ? 9.476 4.732 7.306 1.00 91.81 375 TYR A O 1
ATOM 2912 N N . ARG A 1 376 ? 11.472 3.884 7.847 1.00 88.31 376 ARG A N 1
ATOM 2913 C CA . ARG A 1 376 ? 11.290 4.083 9.301 1.00 88.31 376 ARG A CA 1
ATOM 2914 C C . ARG A 1 376 ? 10.993 5.536 9.660 1.00 88.31 376 ARG A C 1
ATOM 2916 O O . ARG A 1 376 ? 10.229 5.801 10.587 1.00 88.31 376 ARG A O 1
ATOM 2923 N N . ARG A 1 377 ? 11.612 6.482 8.951 1.00 85.50 377 ARG A N 1
ATOM 2924 C CA . ARG A 1 377 ? 11.408 7.910 9.182 1.00 85.50 377 ARG A CA 1
ATOM 2925 C C . ARG A 1 377 ? 10.042 8.376 8.688 1.00 85.50 377 ARG A C 1
ATOM 2927 O O . ARG A 1 377 ? 9.406 9.137 9.411 1.00 85.50 377 ARG A O 1
ATOM 2934 N N . LEU A 1 378 ? 9.586 7.891 7.531 1.00 85.12 378 LEU A N 1
ATOM 2935 C CA . LEU A 1 378 ? 8.224 8.124 7.034 1.00 85.12 378 LEU A CA 1
ATOM 2936 C C . LEU A 1 378 ? 7.193 7.613 8.042 1.00 85.12 378 LEU A C 1
ATOM 2938 O O . LEU A 1 378 ? 6.335 8.371 8.490 1.00 85.12 378 LEU A O 1
ATOM 2942 N N . LYS A 1 379 ? 7.364 6.368 8.508 1.00 82.62 379 LYS A N 1
ATOM 2943 C CA . LYS A 1 379 ? 6.512 5.763 9.541 1.00 82.62 379 LYS A CA 1
ATOM 2944 C C . LYS A 1 379 ? 6.449 6.622 10.813 1.00 82.62 379 LYS A C 1
ATOM 2946 O O . LYS A 1 379 ? 5.375 6.796 11.374 1.00 82.62 379 LYS A O 1
ATOM 2951 N N . ALA A 1 380 ? 7.577 7.174 11.266 1.00 75.19 380 ALA A N 1
ATOM 2952 C CA . ALA A 1 380 ? 7.646 7.958 12.503 1.00 75.19 380 ALA A CA 1
ATOM 2953 C C . ALA A 1 380 ? 7.085 9.391 12.389 1.00 75.19 380 ALA A C 1
ATOM 2955 O O . ALA A 1 380 ? 6.770 9.999 13.416 1.00 75.19 380 ALA A O 1
ATOM 2956 N N . ASN A 1 381 ? 6.999 9.950 11.179 1.00 67.38 381 ASN A N 1
ATOM 2957 C CA . ASN A 1 381 ? 6.619 11.344 10.935 1.00 67.38 381 ASN A CA 1
ATOM 2958 C C . ASN A 1 381 ? 5.122 11.552 10.640 1.00 67.38 381 ASN A C 1
ATOM 2960 O O . ASN A 1 381 ? 4.737 12.676 10.322 1.00 67.38 381 ASN A O 1
ATOM 2964 N N . LYS A 1 382 ? 4.273 10.527 10.814 1.00 56.62 382 LYS A N 1
ATOM 2965 C CA . LYS A 1 382 ? 2.818 10.593 10.566 1.00 56.62 382 LYS A CA 1
ATOM 2966 C C . LYS A 1 382 ? 2.074 11.734 11.295 1.00 56.62 382 LYS A C 1
ATOM 2968 O O . LYS A 1 382 ? 0.977 12.086 10.884 1.00 56.62 382 LYS A O 1
ATOM 2973 N N . SER A 1 383 ? 2.663 12.344 12.328 1.00 40.03 383 SER A N 1
ATOM 2974 C CA . SER A 1 383 ? 2.007 13.319 13.221 1.00 40.03 383 SER A CA 1
ATOM 2975 C C . SER A 1 383 ? 2.597 14.748 13.181 1.00 40.03 383 SER A C 1
ATOM 2977 O O . SER A 1 383 ? 2.304 15.572 14.050 1.00 40.03 383 SER A O 1
ATOM 2979 N N . GLY A 1 384 ? 3.455 15.075 12.205 1.00 37.28 384 GLY A N 1
ATOM 2980 C CA . GLY A 1 384 ? 4.083 16.400 12.092 1.00 37.28 384 GLY A CA 1
ATOM 2981 C C . GLY A 1 384 ? 3.282 17.412 11.248 1.00 37.28 384 GLY A C 1
ATOM 2982 O O . GLY A 1 384 ? 2.822 17.061 10.171 1.00 37.28 384 GLY A O 1
ATOM 2983 N N . PRO A 1 385 ? 3.173 18.700 11.645 1.00 34.38 385 PRO A N 1
ATOM 2984 C CA . PRO A 1 385 ? 2.605 19.771 10.806 1.00 34.38 385 PRO A CA 1
ATOM 2985 C C . PRO A 1 385 ? 3.525 20.211 9.647 1.00 34.38 385 PRO A C 1
ATOM 2987 O O . PRO A 1 385 ? 3.209 21.146 8.912 1.00 34.38 385 PRO A O 1
ATOM 2990 N N . THR A 1 386 ? 4.700 19.594 9.515 1.00 44.81 386 THR A N 1
ATOM 2991 C CA . THR A 1 386 ? 5.645 19.796 8.413 1.00 44.81 386 THR A CA 1
ATOM 2992 C C . THR A 1 386 ? 5.294 18.816 7.300 1.00 44.81 386 THR A C 1
ATOM 2994 O O . THR A 1 386 ? 5.087 17.653 7.617 1.00 44.81 386 THR A O 1
ATOM 2997 N N . GLY A 1 387 ? 5.202 19.291 6.053 1.00 59.38 387 GLY A N 1
ATOM 2998 C CA . GLY A 1 387 ? 4.659 18.569 4.893 1.00 59.38 387 GLY A CA 1
ATOM 2999 C C . GLY A 1 387 ? 5.215 17.167 4.606 1.00 59.38 387 GLY A C 1
ATOM 3000 O O . GLY A 1 387 ? 6.084 16.653 5.310 1.00 59.38 387 GLY A O 1
ATOM 3001 N N . ARG A 1 388 ? 4.672 16.555 3.546 1.00 75.25 388 ARG A N 1
ATOM 3002 C CA . ARG A 1 388 ? 5.069 15.237 3.035 1.00 75.25 388 ARG A CA 1
ATOM 3003 C C . ARG A 1 388 ? 6.596 15.134 2.925 1.00 75.25 388 ARG A C 1
ATOM 3005 O O . ARG A 1 388 ? 7.282 16.100 2.597 1.00 75.25 388 ARG A O 1
ATOM 3012 N N . ALA A 1 389 ? 7.136 13.972 3.276 1.00 80.69 389 ALA A N 1
ATOM 3013 C CA . ALA A 1 389 ? 8.577 13.760 3.258 1.00 80.69 389 ALA A CA 1
ATOM 3014 C C . ALA A 1 389 ? 9.104 13.738 1.819 1.00 80.69 389 ALA A C 1
ATOM 3016 O O . ALA A 1 389 ? 8.602 12.989 0.984 1.00 80.69 389 ALA A O 1
ATOM 3017 N N . GLY A 1 390 ? 10.151 14.515 1.554 1.00 85.69 390 GLY A N 1
ATOM 3018 C CA . GLY A 1 390 ? 10.690 14.694 0.210 1.00 85.69 390 GLY A CA 1
ATOM 3019 C C . GLY A 1 390 ? 12.204 14.536 0.168 1.00 85.69 390 GLY A C 1
ATOM 3020 O O . GLY A 1 390 ? 12.816 13.762 0.916 1.00 85.69 390 GLY A O 1
ATOM 3021 N N . MET A 1 391 ? 12.846 15.305 -0.708 1.00 88.75 391 MET A N 1
ATOM 3022 C CA . MET A 1 391 ? 14.297 15.266 -0.882 1.00 88.75 391 MET A CA 1
ATOM 3023 C C . MET A 1 391 ? 15.114 15.491 0.416 1.00 88.75 391 MET A C 1
ATOM 3025 O O . MET A 1 391 ? 16.143 14.823 0.589 1.00 88.75 391 MET A O 1
ATOM 3029 N N . PRO A 1 392 ? 14.722 16.377 1.362 1.00 88.25 392 PRO A N 1
ATOM 3030 C CA . PRO A 1 392 ? 15.448 16.546 2.624 1.00 88.25 392 PRO A CA 1
ATOM 3031 C C . PRO A 1 392 ? 15.507 15.265 3.467 1.00 88.25 392 PRO A C 1
ATOM 3033 O O . PRO A 1 392 ? 16.560 14.932 4.024 1.00 88.25 392 PRO A O 1
ATOM 3036 N N . GLU A 1 393 ? 14.402 14.523 3.554 1.00 87.25 393 GLU A N 1
ATOM 3037 C CA . GLU A 1 393 ? 14.313 13.259 4.281 1.00 87.25 393 GLU A CA 1
ATOM 3038 C C . GLU A 1 393 ? 15.140 12.169 3.610 1.00 87.25 393 GLU A C 1
ATOM 3040 O O . GLU A 1 393 ? 15.894 11.471 4.302 1.00 87.25 393 GLU A O 1
ATOM 3045 N N . LEU A 1 394 ? 15.056 12.070 2.280 1.00 88.44 394 LEU A N 1
ATOM 3046 C CA . LEU A 1 394 ? 15.851 11.142 1.481 1.00 88.44 394 LEU A CA 1
ATOM 3047 C C . LEU A 1 394 ? 17.350 11.382 1.697 1.00 88.44 394 LEU A C 1
ATOM 3049 O O . LEU A 1 394 ? 18.075 10.465 2.085 1.00 88.44 394 LEU A O 1
ATOM 3053 N N . ARG A 1 395 ? 17.820 12.629 1.565 1.00 88.88 395 ARG A N 1
ATOM 3054 C CA . ARG A 1 395 ? 19.226 12.992 1.818 1.00 88.88 395 ARG A CA 1
ATOM 3055 C C . ARG A 1 395 ? 19.645 12.661 3.246 1.00 88.88 395 ARG A C 1
ATOM 3057 O O . ARG A 1 395 ? 20.683 12.049 3.467 1.00 88.88 395 ARG A O 1
ATOM 3064 N N . ALA A 1 396 ? 18.839 13.020 4.237 1.00 85.12 396 ALA A N 1
ATOM 3065 C CA . ALA A 1 396 ? 19.182 12.780 5.634 1.00 85.12 396 ALA A CA 1
ATOM 3066 C C . ALA A 1 396 ? 19.231 11.287 6.011 1.00 85.12 396 ALA A C 1
ATOM 3068 O O . ALA A 1 396 ? 19.977 10.917 6.914 1.00 85.12 396 ALA A O 1
ATOM 3069 N N . THR A 1 397 ? 18.472 10.420 5.342 1.00 85.44 397 THR A N 1
ATOM 3070 C CA . THR A 1 397 ? 18.420 8.982 5.664 1.00 85.44 397 THR A CA 1
ATOM 3071 C C . THR A 1 397 ? 19.393 8.154 4.834 1.00 85.44 397 THR A C 1
ATOM 3073 O O . THR A 1 397 ? 20.080 7.299 5.398 1.00 85.44 397 THR A O 1
ATOM 3076 N N . LEU A 1 398 ? 19.523 8.449 3.537 1.00 81.44 398 LEU A N 1
ATOM 3077 C CA . LEU A 1 398 ? 20.514 7.814 2.671 1.00 81.44 398 LEU A CA 1
ATOM 3078 C C . LEU A 1 398 ? 21.926 8.331 2.953 1.00 81.44 398 LEU A C 1
ATOM 3080 O O . LEU A 1 398 ? 22.839 7.523 3.024 1.00 81.44 398 LEU A O 1
ATOM 3084 N N . LEU A 1 399 ? 22.122 9.638 3.168 1.00 78.56 399 LEU A N 1
ATOM 3085 C CA . LEU A 1 399 ? 23.455 10.253 3.314 1.00 78.56 399 LEU A CA 1
ATOM 3086 C C . LEU A 1 399 ? 23.831 10.576 4.766 1.00 78.56 399 LEU A C 1
ATOM 3088 O O . LEU A 1 399 ? 25.013 10.587 5.123 1.00 78.56 399 LEU A O 1
ATOM 3092 N N . GLY A 1 400 ? 22.829 10.863 5.601 1.00 63.66 400 GLY A N 1
ATOM 3093 C CA . GLY A 1 400 ? 22.988 11.362 6.971 1.00 63.66 400 GLY A CA 1
ATOM 3094 C C . GLY A 1 400 ? 23.207 10.289 8.038 1.00 63.66 400 GLY A C 1
ATOM 3095 O O . GLY A 1 400 ? 23.275 10.621 9.222 1.00 63.66 400 GLY A O 1
ATOM 3096 N N . GLY A 1 401 ? 23.394 9.022 7.652 1.00 58.47 401 GLY A N 1
ATOM 3097 C CA . GLY A 1 401 ? 23.975 7.995 8.519 1.00 58.47 401 GLY A CA 1
ATOM 3098 C C . GLY A 1 401 ? 25.428 8.340 8.863 1.00 58.47 401 GLY A C 1
ATOM 3099 O O . GLY A 1 401 ? 26.363 7.755 8.313 1.00 58.47 401 GLY A O 1
ATOM 3100 N N . ALA A 1 402 ? 25.621 9.334 9.735 1.00 42.94 402 ALA A N 1
ATOM 3101 C CA . ALA A 1 402 ? 26.916 9.799 10.198 1.00 42.94 402 ALA A CA 1
ATOM 3102 C C . ALA A 1 402 ? 27.705 8.593 10.730 1.00 42.94 402 ALA A C 1
ATOM 3104 O O . ALA A 1 402 ? 27.333 7.997 11.739 1.00 42.94 402 ALA A O 1
ATOM 3105 N N . ASN A 1 403 ? 28.783 8.247 10.017 1.00 49.88 403 ASN A N 1
ATOM 3106 C CA . ASN A 1 403 ? 29.785 7.207 10.300 1.00 49.88 403 ASN A CA 1
ATOM 3107 C C . ASN A 1 403 ? 29.677 5.837 9.596 1.00 49.88 403 ASN A C 1
ATOM 3109 O O . ASN A 1 403 ? 30.515 4.996 9.914 1.00 49.88 403 ASN A O 1
ATOM 3113 N N . THR A 1 404 ? 28.760 5.571 8.647 1.00 56.91 404 THR A N 1
ATOM 3114 C CA . THR A 1 404 ? 28.794 4.262 7.924 1.00 56.91 404 THR A CA 1
ATOM 3115 C C . THR A 1 404 ? 29.013 4.309 6.424 1.00 56.91 404 THR A C 1
ATOM 3117 O O . THR A 1 404 ? 29.667 3.406 5.908 1.00 56.91 404 THR A O 1
ATOM 3120 N N . LEU A 1 405 ? 28.570 5.359 5.732 1.00 66.62 405 LEU A N 1
ATOM 3121 C CA . LEU A 1 405 ? 28.907 5.493 4.319 1.00 66.62 405 LEU A CA 1
ATOM 3122 C C . LEU A 1 405 ? 30.393 5.793 4.142 1.00 66.62 405 LEU A C 1
ATOM 3124 O O . LEU A 1 405 ? 30.939 6.693 4.793 1.00 66.62 405 LEU A O 1
ATOM 3128 N N . SER A 1 406 ? 31.024 5.075 3.212 1.00 76.62 406 SER A N 1
ATOM 3129 C CA . SER A 1 406 ? 32.316 5.494 2.681 1.00 76.62 406 SER A CA 1
ATOM 3130 C C . SER A 1 406 ? 32.172 6.879 2.040 1.00 76.62 406 SER A C 1
ATOM 3132 O O . SER A 1 406 ? 31.116 7.218 1.502 1.00 76.62 406 SER A O 1
ATOM 3134 N N . GLU A 1 407 ? 33.231 7.688 2.085 1.00 80.81 407 GLU A N 1
ATOM 3135 C CA . GLU A 1 407 ? 33.220 9.009 1.441 1.00 80.81 407 GLU A CA 1
ATOM 3136 C C . GLU A 1 407 ? 32.908 8.904 -0.060 1.00 80.81 407 GLU A C 1
ATOM 3138 O O . GLU A 1 407 ? 32.212 9.751 -0.611 1.00 80.81 407 GLU A O 1
ATOM 3143 N N . VAL A 1 408 ? 33.354 7.812 -0.692 1.00 78.88 408 VAL A N 1
ATOM 3144 C CA . VAL A 1 408 ? 33.087 7.505 -2.102 1.00 78.88 408 VAL A CA 1
ATOM 3145 C C . VAL A 1 408 ? 31.589 7.303 -2.337 1.00 78.88 408 VAL A C 1
ATOM 3147 O O . VAL A 1 408 ? 31.007 8.032 -3.131 1.00 78.88 408 VAL A O 1
ATOM 3150 N N . SER A 1 409 ? 30.941 6.421 -1.572 1.00 78.06 409 SER A N 1
ATOM 3151 C CA . SER A 1 409 ? 29.503 6.146 -1.715 1.00 78.06 409 SER A CA 1
ATOM 3152 C C . SER A 1 409 ? 28.638 7.360 -1.380 1.00 78.06 409 SER A C 1
ATOM 3154 O O . SER A 1 409 ? 27.584 7.551 -1.980 1.00 78.06 409 SER A O 1
ATOM 3156 N N . ARG A 1 410 ? 29.075 8.203 -0.432 1.00 84.12 410 ARG A N 1
ATOM 3157 C CA . ARG A 1 410 ? 28.403 9.477 -0.137 1.00 84.12 410 ARG A CA 1
ATOM 3158 C C . ARG A 1 410 ? 28.477 10.428 -1.330 1.00 84.12 410 ARG A C 1
ATOM 3160 O O . ARG A 1 410 ? 27.457 11.001 -1.695 1.00 84.12 410 ARG A O 1
ATOM 3167 N N . GLN A 1 411 ? 29.656 10.588 -1.930 1.00 84.00 411 GLN A N 1
ATOM 3168 C CA . GLN A 1 411 ? 29.840 11.453 -3.094 1.00 84.00 411 GLN A CA 1
ATOM 3169 C C . GLN A 1 411 ? 29.085 10.928 -4.323 1.00 84.00 411 GLN A C 1
ATOM 3171 O O . GLN A 1 411 ? 28.492 11.716 -5.052 1.00 84.00 411 GLN A O 1
ATOM 3176 N N . GLU A 1 412 ? 29.080 9.614 -4.550 1.00 81.38 412 GLU A N 1
ATOM 3177 C CA . GLU A 1 412 ? 28.326 8.977 -5.636 1.00 81.38 412 GLU A CA 1
ATOM 3178 C C . GLU A 1 412 ? 26.820 9.191 -5.468 1.00 81.38 412 GLU A C 1
ATOM 3180 O O . GLU A 1 412 ? 26.159 9.639 -6.404 1.00 81.38 412 GLU A O 1
ATOM 3185 N N . ALA A 1 413 ? 26.287 8.972 -4.263 1.00 85.81 413 ALA A N 1
ATOM 3186 C CA . ALA A 1 413 ? 24.882 9.223 -3.968 1.00 85.81 413 ALA A CA 1
ATOM 3187 C C . ALA A 1 413 ? 24.514 10.711 -4.115 1.00 85.81 413 ALA A C 1
ATOM 3189 O O . ALA A 1 413 ? 23.485 11.032 -4.702 1.00 85.81 413 ALA A O 1
ATOM 3190 N N . GLU A 1 414 ? 25.370 11.630 -3.658 1.00 87.50 414 GLU A N 1
ATOM 3191 C CA . GLU A 1 414 ? 25.200 13.076 -3.869 1.00 87.50 414 GLU A CA 1
ATOM 3192 C C . GLU A 1 414 ? 25.199 13.461 -5.355 1.00 87.50 414 GLU A C 1
ATOM 3194 O O . GLU A 1 414 ? 24.379 14.275 -5.779 1.00 87.50 414 GLU A O 1
ATOM 3199 N N . ASN A 1 415 ? 26.062 12.848 -6.170 1.00 84.25 415 ASN A N 1
ATOM 3200 C CA . ASN A 1 415 ? 26.090 13.086 -7.614 1.00 84.25 415 ASN A CA 1
ATOM 3201 C C . ASN A 1 415 ? 24.800 12.595 -8.288 1.00 84.25 415 ASN A C 1
ATOM 3203 O O . ASN A 1 415 ? 24.214 13.321 -9.092 1.00 84.25 415 ASN A O 1
ATOM 3207 N N . VAL A 1 416 ? 24.332 11.391 -7.936 1.00 85.06 416 VAL A N 1
ATOM 3208 C CA . VAL A 1 416 ? 23.070 10.834 -8.449 1.00 85.06 416 VAL A CA 1
ATOM 3209 C C . VAL A 1 416 ? 21.888 11.711 -8.036 1.00 85.06 416 VAL A C 1
ATOM 3211 O O . VAL A 1 416 ? 21.064 12.067 -8.879 1.00 85.06 416 VAL A O 1
ATOM 3214 N N . ILE A 1 417 ? 21.820 12.123 -6.768 1.00 87.31 417 ILE A N 1
ATOM 3215 C CA . ILE A 1 417 ? 20.757 13.014 -6.296 1.00 87.31 417 ILE A CA 1
ATOM 3216 C C . ILE A 1 417 ? 20.844 14.363 -7.010 1.00 87.31 417 ILE A C 1
ATOM 3218 O O . ILE A 1 417 ? 19.829 14.853 -7.481 1.00 87.31 417 ILE A O 1
ATOM 3222 N N . GLY A 1 418 ? 22.024 14.971 -7.142 1.00 82.88 418 GLY A N 1
ATOM 3223 C CA . GLY A 1 418 ? 22.188 16.245 -7.849 1.00 82.88 418 GLY A CA 1
ATOM 3224 C C . GLY A 1 418 ? 21.721 16.182 -9.309 1.00 82.88 418 GLY A C 1
ATOM 3225 O O . GLY A 1 418 ? 21.097 17.125 -9.802 1.00 82.88 418 GLY A O 1
ATOM 3226 N N . ARG A 1 419 ? 21.958 15.050 -9.981 1.00 81.19 419 ARG A N 1
ATOM 3227 C CA . ARG A 1 419 ? 21.492 14.782 -11.346 1.00 81.19 419 ARG A CA 1
ATOM 3228 C C . ARG A 1 419 ? 19.967 14.736 -11.432 1.00 81.19 419 ARG A C 1
ATOM 3230 O O . ARG A 1 419 ? 19.396 15.478 -12.224 1.00 81.19 419 ARG A O 1
ATOM 3237 N N . TRP A 1 420 ? 19.321 13.915 -10.607 1.00 84.12 420 TRP A N 1
ATOM 3238 C CA . TRP A 1 420 ? 17.868 13.709 -10.654 1.00 84.12 420 TRP A CA 1
ATOM 3239 C C . TRP A 1 420 ? 17.063 14.810 -9.953 1.00 84.12 420 TRP A C 1
ATOM 3241 O O . TRP A 1 420 ? 15.906 15.035 -10.288 1.00 84.12 420 TRP A O 1
ATOM 3251 N N . TYR A 1 421 ? 17.645 15.531 -8.996 1.00 84.25 421 TYR A N 1
ATOM 3252 C CA . TYR A 1 421 ? 16.963 16.598 -8.262 1.00 84.25 421 TYR A CA 1
ATOM 3253 C C . TYR A 1 421 ? 17.094 17.956 -8.947 1.00 84.25 421 TYR A C 1
ATOM 3255 O O . TYR A 1 421 ? 16.101 18.658 -9.109 1.00 84.25 421 TYR A O 1
ATOM 3263 N N . GLU A 1 422 ? 18.301 18.347 -9.358 1.00 71.88 422 GLU A N 1
ATOM 3264 C CA . GLU A 1 422 ? 18.560 19.699 -9.873 1.00 71.88 422 GLU A CA 1
ATOM 3265 C C . GLU A 1 422 ? 18.729 19.735 -11.397 1.00 71.88 422 GLU A C 1
ATOM 3267 O O . GLU A 1 422 ? 18.691 20.812 -11.990 1.00 71.88 422 GLU A O 1
ATOM 3272 N N . GLY A 1 423 ? 18.897 18.574 -12.045 1.00 68.44 423 GLY A N 1
ATOM 3273 C CA . GLY A 1 423 ? 19.265 18.507 -13.460 1.00 68.44 423 GLY A CA 1
ATOM 3274 C C . GLY A 1 423 ? 20.693 19.005 -13.712 1.00 68.44 423 GLY A C 1
ATOM 3275 O O . GLY A 1 423 ? 21.004 19.471 -14.805 1.00 68.44 423 GLY A O 1
ATOM 3276 N N . ASN A 1 424 ? 21.561 18.957 -12.692 1.00 48.66 424 ASN A N 1
ATOM 3277 C CA . ASN A 1 424 ? 22.853 19.655 -12.674 1.00 48.66 424 ASN A CA 1
ATOM 3278 C C . ASN A 1 424 ? 23.939 19.071 -13.582 1.00 48.66 424 ASN A C 1
ATOM 3280 O O . ASN A 1 424 ? 25.010 19.667 -13.715 1.00 48.66 424 ASN A O 1
ATOM 3284 N N . GLU A 1 425 ? 23.697 17.937 -14.231 1.00 47.97 425 GLU A N 1
ATOM 3285 C CA . GLU A 1 425 ? 24.601 17.463 -15.268 1.00 47.97 425 GLU A CA 1
ATOM 3286 C C . GLU A 1 425 ? 24.277 18.152 -16.596 1.00 47.97 425 GLU A C 1
ATOM 3288 O O . GLU A 1 425 ? 23.468 17.700 -17.405 1.00 47.97 425 GLU A O 1
ATOM 3293 N N . ALA A 1 426 ? 24.999 19.244 -16.856 1.00 35.19 426 ALA A N 1
ATOM 3294 C CA . ALA A 1 426 ? 25.291 19.692 -18.211 1.00 35.19 426 ALA A CA 1
ATOM 3295 C C . ALA A 1 426 ? 26.142 18.616 -18.920 1.00 35.19 426 ALA A C 1
ATOM 3297 O O . ALA A 1 426 ? 27.349 18.769 -19.076 1.00 35.19 426 ALA A O 1
ATOM 3298 N N . GLY A 1 427 ? 25.524 17.495 -19.301 1.00 34.78 427 GLY A N 1
ATOM 3299 C CA . GLY A 1 427 ? 26.199 16.359 -19.928 1.00 34.78 427 GLY A CA 1
ATOM 3300 C C . GLY A 1 427 ? 25.901 15.025 -19.244 1.00 34.78 427 GLY A C 1
ATOM 3301 O O . GLY A 1 427 ? 26.457 14.737 -18.195 1.00 34.78 427 GLY A O 1
ATOM 3302 N N . THR A 1 428 ? 25.131 14.177 -19.931 1.00 30.81 428 THR A N 1
ATOM 3303 C CA . THR A 1 428 ? 25.065 12.706 -19.799 1.00 30.81 428 THR A CA 1
ATOM 3304 C C . THR A 1 428 ? 24.358 12.076 -18.591 1.00 30.81 428 THR A C 1
ATOM 3306 O O . THR A 1 428 ? 24.993 11.482 -17.732 1.00 30.81 428 THR A O 1
ATOM 3309 N N . ALA A 1 429 ? 23.038 11.916 -18.719 1.00 30.47 429 ALA A N 1
ATOM 3310 C CA . ALA A 1 429 ? 22.392 10.628 -18.438 1.00 30.47 429 ALA A CA 1
ATOM 3311 C C . ALA A 1 429 ? 21.269 10.339 -19.445 1.00 30.47 429 ALA A C 1
ATOM 3313 O O . ALA A 1 429 ? 20.100 10.189 -19.112 1.00 30.47 429 ALA A O 1
ATOM 3314 N N . VAL A 1 430 ? 21.656 10.235 -20.717 1.00 29.98 430 VAL A N 1
ATOM 3315 C CA . VAL A 1 430 ? 20.937 9.373 -21.655 1.00 29.98 430 VAL A CA 1
ATOM 3316 C C . VAL A 1 430 ? 21.322 7.943 -21.276 1.00 29.98 430 VAL A C 1
ATOM 3318 O O . VAL A 1 430 ? 22.365 7.454 -21.706 1.00 29.98 430 VAL A O 1
ATOM 3321 N N . TYR A 1 431 ? 20.516 7.283 -20.449 1.00 35.81 431 TYR A N 1
ATOM 3322 C CA . TYR A 1 431 ? 20.475 5.823 -20.455 1.00 35.81 431 TYR A CA 1
ATOM 3323 C C . TYR A 1 431 ? 19.351 5.404 -21.396 1.00 35.81 431 TYR A C 1
ATOM 3325 O O . TYR A 1 431 ? 18.198 5.249 -21.010 1.00 35.81 431 TYR A O 1
ATOM 3333 N N . ILE A 1 432 ? 19.737 5.262 -22.664 1.00 30.61 432 ILE A N 1
ATOM 3334 C CA . ILE A 1 432 ? 19.114 4.302 -23.568 1.00 30.61 432 ILE A CA 1
ATOM 3335 C C . ILE A 1 432 ? 19.399 2.937 -22.945 1.00 30.61 432 ILE A C 1
ATOM 3337 O O . ILE A 1 432 ? 20.566 2.590 -22.729 1.00 30.61 432 ILE A O 1
ATOM 3341 N N . ASP A 1 433 ? 18.342 2.198 -22.623 1.00 25.75 433 ASP A N 1
ATOM 3342 C CA . ASP A 1 433 ? 18.435 0.767 -22.378 1.00 25.75 433 ASP A CA 1
ATOM 3343 C C . ASP A 1 433 ? 19.231 0.134 -23.527 1.00 25.75 433 ASP A C 1
ATOM 3345 O O . ASP A 1 433 ? 18.828 0.155 -24.690 1.00 25.75 433 ASP A O 1
ATOM 3349 N N . THR A 1 434 ? 20.422 -0.364 -23.214 1.00 33.91 434 THR A N 1
ATOM 3350 C CA . THR A 1 434 ? 21.115 -1.283 -24.102 1.00 33.91 434 THR A CA 1
ATOM 3351 C C . THR A 1 434 ? 21.509 -2.495 -23.283 1.00 33.91 434 THR A C 1
ATOM 3353 O O . THR A 1 434 ? 22.287 -2.415 -22.332 1.00 33.91 434 THR A O 1
ATOM 3356 N N . ARG A 1 435 ? 21.086 -3.670 -23.733 1.00 25.12 435 ARG A N 1
ATOM 3357 C CA . ARG A 1 435 ? 22.061 -4.749 -23.876 1.00 25.12 435 ARG A CA 1
ATOM 3358 C C . ARG A 1 435 ? 22.448 -4.853 -25.357 1.00 25.12 435 ARG A C 1
ATOM 3360 O O . ARG A 1 435 ? 21.544 -4.805 -26.187 1.00 25.12 435 ARG A O 1
ATOM 3367 N N . PRO A 1 436 ? 23.716 -5.132 -25.719 1.00 32.69 436 PRO A N 1
ATOM 3368 C CA . PRO A 1 436 ? 24.985 -4.898 -25.025 1.00 32.69 436 PRO A CA 1
ATOM 3369 C C . PRO A 1 436 ? 25.869 -3.824 -25.709 1.00 32.69 436 PRO A C 1
ATOM 3371 O O . PRO A 1 436 ? 25.794 -3.586 -26.911 1.00 32.69 436 PRO A O 1
ATOM 3374 N N . ASP A 1 437 ? 26.743 -3.230 -24.893 1.00 38.84 437 ASP A N 1
ATOM 3375 C CA . ASP A 1 437 ? 27.847 -2.300 -25.192 1.00 38.84 437 ASP A CA 1
ATOM 3376 C C . ASP A 1 437 ? 28.640 -2.599 -26.480 1.00 38.84 437 ASP A C 1
ATOM 3378 O O . ASP A 1 437 ? 29.217 -3.678 -26.614 1.00 38.84 437 ASP A O 1
ATOM 3382 N N . THR A 1 438 ? 28.793 -1.581 -27.339 1.00 27.86 438 THR A N 1
ATOM 3383 C CA . THR A 1 438 ? 30.040 -1.346 -28.090 1.00 27.86 438 THR A CA 1
ATOM 3384 C C . THR A 1 438 ? 30.291 0.159 -28.285 1.00 27.86 438 THR A C 1
ATOM 3386 O O . THR A 1 438 ? 29.782 0.774 -29.224 1.00 27.86 438 THR A O 1
ATOM 3389 N N . ARG A 1 439 ? 31.098 0.779 -27.416 1.00 30.98 439 ARG A N 1
ATOM 3390 C CA . ARG A 1 439 ? 31.689 2.125 -27.636 1.00 30.98 439 ARG A CA 1
ATOM 3391 C C . ARG A 1 439 ? 32.333 2.298 -29.035 1.00 30.98 439 ARG A C 1
ATOM 3393 O O . ARG A 1 439 ? 32.897 1.343 -29.568 1.00 30.98 439 ARG A O 1
ATOM 3400 N N . PRO A 1 440 ? 32.386 3.544 -29.564 1.00 28.14 440 PRO A N 1
ATOM 3401 C CA . PRO A 1 440 ? 33.680 4.256 -29.649 1.00 28.14 440 PRO A CA 1
ATOM 3402 C C . PRO A 1 440 ? 33.607 5.731 -29.169 1.00 28.14 440 PRO A C 1
ATOM 3404 O O . PRO A 1 440 ? 32.585 6.389 -29.327 1.00 28.14 440 PRO A O 1
ATOM 3407 N N . VAL A 1 441 ? 34.562 6.213 -28.352 1.00 39.75 441 VAL A N 1
ATOM 3408 C CA . VAL A 1 441 ? 35.806 6.968 -28.682 1.00 39.75 441 VAL A CA 1
ATOM 3409 C C . VAL A 1 441 ? 35.555 8.282 -29.444 1.00 39.75 441 VAL A C 1
ATOM 3411 O O . VAL A 1 441 ? 35.588 8.254 -30.661 1.00 39.75 441 VAL A O 1
ATOM 3414 N N . VAL A 1 442 ? 35.313 9.403 -28.740 1.00 27.72 442 VAL A N 1
ATOM 3415 C CA . VAL A 1 442 ? 36.016 10.721 -28.810 1.00 27.72 442 VAL A CA 1
ATOM 3416 C C . VAL A 1 442 ? 35.319 11.690 -27.825 1.00 27.72 442 VAL A C 1
ATOM 3418 O O . VAL A 1 442 ? 34.101 11.815 -27.838 1.00 27.72 442 VAL A O 1
ATOM 3421 N N . ALA A 1 443 ? 36.085 12.368 -26.962 1.00 31.38 443 ALA A N 1
ATOM 3422 C CA . ALA A 1 443 ? 35.606 13.139 -25.802 1.00 31.38 443 ALA A CA 1
ATOM 3423 C C . ALA A 1 443 ? 35.290 14.635 -26.064 1.00 31.38 443 ALA A C 1
ATOM 3425 O O . ALA A 1 443 ? 35.202 15.407 -25.115 1.00 31.38 443 ALA A O 1
ATOM 3426 N N . GLU A 1 444 ? 35.140 15.072 -27.321 1.00 29.91 444 GLU A N 1
ATOM 3427 C CA . GLU A 1 444 ? 35.124 16.509 -27.679 1.00 29.91 444 GLU A CA 1
ATOM 3428 C C . GLU A 1 444 ? 33.913 16.965 -28.525 1.00 29.91 444 GLU A C 1
ATOM 3430 O O . GLU A 1 444 ? 33.961 18.020 -29.154 1.00 29.91 444 GLU A O 1
ATOM 3435 N N . LEU A 1 445 ? 32.804 16.217 -28.546 1.00 25.84 445 LEU A N 1
ATOM 3436 C CA . LEU A 1 445 ? 31.582 16.630 -29.259 1.00 25.84 445 LEU A CA 1
ATOM 3437 C C . LEU A 1 445 ? 30.484 17.108 -28.285 1.00 25.84 445 LEU A C 1
ATOM 3439 O O . LEU A 1 445 ? 30.296 16.479 -27.245 1.00 25.84 445 LEU A O 1
ATOM 3443 N N . PRO A 1 446 ? 29.746 18.196 -28.594 1.00 28.09 446 PRO A N 1
ATOM 3444 C CA . PRO A 1 446 ? 28.614 18.644 -27.784 1.00 28.09 446 PRO A CA 1
ATOM 3445 C C . PRO A 1 446 ? 27.420 17.683 -27.896 1.00 28.09 446 PRO A C 1
ATOM 3447 O O . PRO A 1 446 ? 27.062 17.249 -28.990 1.00 28.09 446 PRO A O 1
ATOM 3450 N N . THR A 1 447 ? 26.799 17.381 -26.755 1.00 33.06 447 THR A N 1
ATOM 3451 C CA . THR A 1 447 ? 25.684 16.436 -26.600 1.00 33.06 447 THR A CA 1
ATOM 3452 C C . THR A 1 447 ? 24.377 17.014 -27.153 1.00 33.06 447 THR A C 1
ATOM 3454 O O . THR A 1 447 ? 23.919 18.062 -26.700 1.00 33.06 447 THR A O 1
ATOM 3457 N N . VAL A 1 448 ? 23.760 16.327 -28.115 1.00 33.19 448 VAL A N 1
ATOM 3458 C CA . VAL A 1 448 ? 22.393 16.601 -28.588 1.00 33.19 448 VAL A CA 1
ATOM 3459 C C . VAL A 1 448 ? 21.418 15.745 -27.769 1.00 33.19 448 VAL A C 1
ATOM 3461 O O . VAL A 1 448 ? 21.569 14.525 -27.747 1.00 33.19 448 VAL A O 1
ATOM 3464 N N . TYR A 1 449 ? 20.422 16.357 -27.117 1.00 49.03 449 TYR A N 1
ATOM 3465 C CA . TYR A 1 449 ? 19.311 15.648 -26.466 1.00 49.03 449 TYR A CA 1
ATOM 3466 C C . TYR A 1 449 ? 18.072 15.728 -27.365 1.00 49.03 449 TYR A C 1
ATOM 3468 O O . TYR A 1 449 ? 17.293 16.674 -27.288 1.00 49.03 449 TYR A O 1
ATOM 3476 N N . GLY A 1 450 ? 17.930 14.771 -28.278 1.00 46.31 450 GLY A N 1
ATOM 3477 C CA . GLY A 1 450 ? 16.720 14.574 -29.076 1.00 46.31 450 GLY A CA 1
ATOM 3478 C C . GLY A 1 450 ? 16.225 13.148 -28.891 1.00 46.31 450 GLY A C 1
ATOM 3479 O O . GLY A 1 450 ? 17.031 12.217 -28.938 1.00 46.31 450 GLY A O 1
ATOM 3480 N N . TRP A 1 451 ? 14.928 12.982 -28.665 1.00 59.66 451 TRP A N 1
ATOM 3481 C CA . TRP A 1 451 ? 14.273 11.693 -28.463 1.00 59.66 451 TRP A CA 1
ATOM 3482 C C . TRP A 1 451 ? 13.268 11.477 -29.588 1.00 59.66 451 TRP A C 1
ATOM 3484 O O . TRP A 1 451 ? 12.602 12.415 -30.025 1.00 59.66 451 TRP A O 1
ATOM 3494 N N . ILE A 1 452 ? 13.163 10.235 -30.050 1.00 57.97 452 ILE A N 1
ATOM 3495 C CA . ILE A 1 452 ? 11.968 9.793 -30.757 1.00 57.97 452 ILE A CA 1
ATOM 3496 C C . ILE A 1 452 ? 10.990 9.370 -29.661 1.00 57.97 452 ILE A C 1
ATOM 3498 O O . ILE A 1 452 ? 11.176 8.321 -29.049 1.00 57.97 452 ILE A O 1
ATOM 3502 N N . ASP A 1 453 ? 10.005 10.218 -29.382 1.00 55.66 453 ASP A N 1
ATOM 3503 C CA . ASP A 1 453 ? 8.968 9.989 -28.370 1.00 55.66 453 ASP A CA 1
ATOM 3504 C C . ASP A 1 453 ? 8.110 8.783 -28.758 1.00 55.66 453 ASP A C 1
ATOM 3506 O O . ASP A 1 453 ? 7.708 7.976 -27.919 1.00 55.66 453 ASP A O 1
ATOM 3510 N N . ARG A 1 454 ? 7.861 8.636 -30.063 1.00 58.31 454 ARG A N 1
ATOM 3511 C CA . ARG A 1 454 ? 7.090 7.531 -30.617 1.00 58.31 454 ARG A CA 1
ATOM 3512 C C . ARG A 1 454 ? 7.515 7.240 -32.047 1.00 58.31 454 ARG A C 1
ATOM 3514 O O . ARG A 1 454 ? 7.703 8.150 -32.849 1.00 58.31 454 ARG A O 1
ATOM 3521 N N . ALA A 1 455 ? 7.613 5.959 -32.381 1.00 70.69 455 ALA A N 1
ATOM 3522 C CA . ALA A 1 455 ? 7.811 5.503 -33.750 1.00 70.69 455 ALA A CA 1
ATOM 3523 C C . ALA A 1 455 ? 6.823 4.383 -34.074 1.00 70.69 455 ALA A C 1
ATOM 3525 O O . ALA A 1 455 ? 6.723 3.410 -33.327 1.00 70.69 455 ALA A O 1
ATOM 3526 N N . TYR A 1 456 ? 6.086 4.508 -35.175 1.00 70.12 456 TYR A N 1
ATOM 3527 C CA . TYR A 1 456 ? 5.161 3.467 -35.631 1.00 70.12 456 TYR A CA 1
ATOM 3528 C C . TYR A 1 456 ? 4.927 3.532 -37.138 1.00 70.12 456 TYR A C 1
ATOM 3530 O O . TYR A 1 456 ? 5.223 4.541 -37.775 1.00 70.12 456 TYR A O 1
ATOM 3538 N N . ILE A 1 457 ? 4.381 2.450 -37.698 1.00 83.81 457 ILE A N 1
ATOM 3539 C CA . ILE A 1 457 ? 3.900 2.417 -39.080 1.00 83.81 457 ILE A CA 1
ATOM 3540 C C . ILE A 1 457 ? 2.421 2.788 -39.130 1.00 83.81 457 ILE A C 1
ATOM 3542 O O . ILE A 1 457 ? 1.660 2.335 -38.284 1.00 83.81 457 ILE A O 1
ATOM 3546 N N . SER A 1 458 ? 2.002 3.569 -40.119 1.00 81.94 458 SER A N 1
ATOM 3547 C CA . SER A 1 458 ? 0.600 3.822 -40.461 1.00 81.94 458 SER A CA 1
ATOM 3548 C C . SER A 1 458 ? 0.352 3.588 -41.955 1.00 81.94 458 SER A C 1
ATOM 3550 O O . SER A 1 458 ? 1.274 3.652 -42.767 1.00 81.94 458 SER A O 1
ATOM 3552 N N . LEU A 1 459 ? -0.898 3.303 -42.335 1.00 82.88 459 LEU A N 1
ATOM 3553 C CA . LEU A 1 459 ? -1.276 3.071 -43.745 1.00 82.88 459 LEU A CA 1
ATOM 3554 C C . LEU A 1 459 ? -1.553 4.370 -44.511 1.00 82.88 459 LEU A C 1
ATOM 3556 O O . LEU A 1 459 ? -1.598 4.386 -45.735 1.00 82.88 459 LEU A O 1
ATOM 3560 N N . SER A 1 460 ? -1.701 5.475 -43.786 1.00 82.56 460 SER A N 1
ATOM 3561 C CA . SER A 1 460 ? -1.843 6.821 -44.329 1.00 82.56 460 SER A CA 1
ATOM 3562 C C . SER A 1 460 ? -0.951 7.786 -43.554 1.00 82.56 460 SER A C 1
ATOM 3564 O O . SER A 1 460 ? -0.626 7.542 -42.386 1.00 82.56 460 SER A O 1
ATOM 3566 N N . GLU A 1 461 ? -0.580 8.900 -44.180 1.00 83.62 461 GLU A N 1
ATOM 3567 C CA . GLU A 1 461 ? 0.109 10.002 -43.506 1.00 83.62 461 GLU A CA 1
ATOM 3568 C C . GLU A 1 461 ? -0.729 10.469 -42.299 1.00 83.62 461 GLU A C 1
ATOM 3570 O O . GLU A 1 461 ? -1.924 10.739 -42.434 1.00 83.62 461 GLU A O 1
ATOM 3575 N N . GLY A 1 462 ? -0.137 10.463 -41.099 1.00 74.81 462 GLY A N 1
ATOM 3576 C CA . GLY A 1 462 ? -0.831 10.782 -39.841 1.00 74.81 462 GLY A CA 1
ATOM 3577 C C . GLY A 1 462 ? -1.914 9.786 -39.392 1.00 74.81 462 GLY A C 1
ATOM 3578 O O . GLY A 1 462 ? -2.681 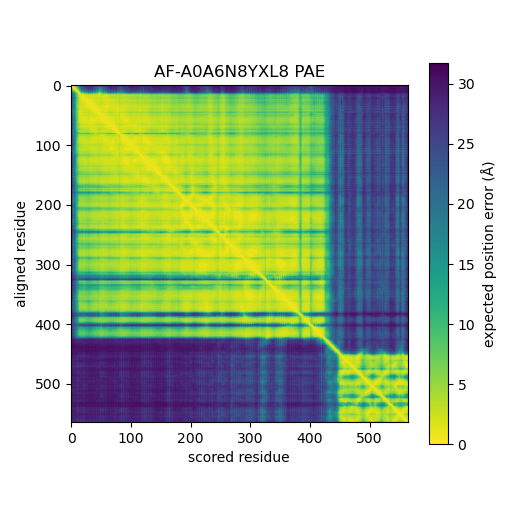10.098 -38.482 1.00 74.81 462 GLY A O 1
ATOM 3579 N N . GLY A 1 463 ? -2.016 8.614 -40.027 1.00 76.44 463 GLY A N 1
ATOM 3580 C CA . GLY A 1 463 ? -2.948 7.554 -39.634 1.00 76.44 463 GLY A CA 1
ATOM 3581 C C . GLY A 1 463 ? -2.558 6.850 -38.323 1.00 76.44 463 GLY A C 1
ATOM 3582 O O . GLY A 1 463 ? -1.447 7.033 -37.829 1.00 76.44 463 GLY A O 1
ATOM 3583 N N . PRO A 1 464 ? -3.444 6.020 -37.745 1.00 70.56 464 PRO A N 1
ATOM 3584 C CA . PRO A 1 464 ? -3.148 5.286 -36.516 1.00 70.56 464 PRO A CA 1
ATOM 3585 C C . PRO A 1 464 ? -2.048 4.221 -36.716 1.00 70.56 464 PRO A C 1
ATOM 3587 O O . PRO A 1 464 ? -1.836 3.764 -37.845 1.00 70.56 464 PRO A O 1
ATOM 3590 N N . PRO A 1 465 ? -1.382 3.776 -35.629 1.00 72.75 465 PRO A N 1
ATOM 3591 C CA . PRO A 1 465 ? -0.414 2.687 -35.685 1.00 72.75 465 PRO A CA 1
ATOM 3592 C C . PRO A 1 465 ? -1.003 1.395 -36.252 1.00 72.75 465 PRO A C 1
ATOM 3594 O O . PRO A 1 465 ? -2.052 0.933 -35.810 1.00 72.75 465 PRO A O 1
ATOM 3597 N N . SER A 1 466 ? -0.270 0.770 -37.165 1.00 71.94 466 SER A N 1
ATOM 3598 C CA . SER A 1 466 ? -0.544 -0.542 -37.729 1.00 71.94 466 SER A CA 1
ATOM 3599 C C . SER A 1 466 ? 0.692 -1.424 -37.594 1.00 71.94 466 SER A C 1
ATOM 3601 O O . SER A 1 466 ? 1.805 -1.031 -37.943 1.00 71.94 466 SER A O 1
ATOM 3603 N N . LYS A 1 467 ? 0.495 -2.627 -37.052 1.00 73.75 467 LYS A N 1
ATOM 3604 C CA . LYS A 1 467 ? 1.543 -3.652 -36.920 1.00 73.75 467 LYS A CA 1
ATOM 3605 C C . LYS A 1 467 ? 1.446 -4.717 -38.015 1.00 73.75 467 LYS A C 1
ATOM 3607 O O . LYS A 1 467 ? 2.417 -5.430 -38.261 1.00 73.75 467 LYS A O 1
ATOM 3612 N N . THR A 1 468 ? 0.290 -4.814 -38.671 1.00 76.19 468 THR A N 1
ATOM 3613 C CA . THR A 1 468 ? -0.007 -5.833 -39.678 1.00 76.19 468 THR A CA 1
ATOM 3614 C C . THR A 1 468 ? -1.044 -5.295 -40.649 1.00 76.19 468 THR A C 1
ATOM 3616 O O . THR A 1 468 ? -2.035 -4.709 -40.218 1.00 76.19 468 THR A O 1
ATOM 3619 N N . PHE A 1 469 ? -0.813 -5.490 -41.943 1.00 81.56 469 PHE A N 1
ATOM 3620 C CA . PHE A 1 469 ? -1.728 -5.067 -43.003 1.00 81.56 469 PHE A CA 1
ATOM 3621 C C . PHE A 1 469 ? -1.566 -5.940 -44.248 1.00 81.56 469 PHE A C 1
ATOM 3623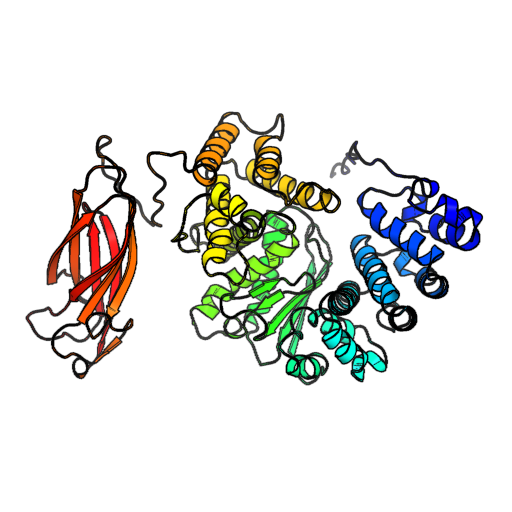 O O . PHE A 1 469 ? -0.522 -6.563 -44.462 1.00 81.56 469 PHE A O 1
ATOM 3630 N N . SER A 1 470 ? -2.618 -6.022 -45.053 1.00 85.50 470 SER A N 1
ATOM 3631 C CA . SER A 1 470 ? -2.598 -6.636 -46.378 1.00 85.50 470 SER A CA 1
ATOM 3632 C C . SER A 1 470 ? -2.019 -5.658 -47.396 1.00 85.50 470 SER A C 1
ATOM 3634 O O . SER A 1 470 ? -2.223 -4.447 -47.304 1.00 85.50 470 SER A O 1
ATOM 3636 N N . VAL A 1 471 ? -1.350 -6.182 -48.426 1.00 81.44 471 VAL A N 1
ATOM 3637 C CA . VAL A 1 471 ? -0.909 -5.374 -49.578 1.00 81.44 471 VAL A CA 1
ATOM 3638 C C . VAL A 1 471 ? -2.084 -4.625 -50.223 1.00 81.44 471 VAL A C 1
ATOM 3640 O O . VAL A 1 471 ? -1.905 -3.525 -50.735 1.00 81.44 471 VAL A O 1
ATOM 3643 N N . SER A 1 472 ? -3.295 -5.190 -50.165 1.00 84.19 472 SER A N 1
ATOM 3644 C CA . SER A 1 472 ? -4.511 -4.579 -50.720 1.00 84.19 472 SER A CA 1
ATOM 3645 C C . SER A 1 472 ? -5.024 -3.358 -49.948 1.00 84.19 472 SER A C 1
ATOM 3647 O O . SER A 1 472 ? -5.846 -2.614 -50.479 1.00 84.19 472 SER A O 1
ATOM 3649 N N . GLU A 1 473 ? -4.548 -3.144 -48.718 1.00 80.38 473 GLU A N 1
ATOM 3650 C CA . GLU A 1 473 ? -4.914 -2.001 -47.869 1.00 80.38 473 GLU A CA 1
ATOM 3651 C C . GLU A 1 473 ? -4.007 -0.780 -48.096 1.00 80.38 473 GLU A C 1
ATOM 3653 O O . GLU A 1 473 ? -4.218 0.265 -47.481 1.00 80.38 473 GLU A O 1
ATOM 3658 N N . LEU A 1 474 ? -2.992 -0.903 -48.956 1.00 77.69 474 LEU A N 1
ATOM 3659 C CA . LEU A 1 474 ? -2.023 0.149 -49.244 1.00 77.69 474 LEU A CA 1
ATOM 3660 C C . LEU A 1 474 ? -2.351 0.838 -50.566 1.00 77.69 474 LEU A C 1
ATOM 3662 O O . LEU A 1 474 ? -2.492 0.179 -51.594 1.00 77.69 474 LEU A O 1
ATOM 3666 N N . ASP A 1 475 ? -2.381 2.171 -50.548 1.00 68.12 475 ASP A N 1
ATOM 3667 C CA . ASP A 1 475 ? -2.531 2.959 -51.775 1.00 68.12 475 ASP A CA 1
ATOM 3668 C C . ASP A 1 475 ? -1.219 3.020 -52.579 1.00 68.12 475 ASP A C 1
ATOM 3670 O O . ASP A 1 475 ? -1.268 2.933 -53.797 1.00 68.12 475 ASP A O 1
ATOM 3674 N N . ASP A 1 476 ? -0.057 3.134 -51.912 1.00 68.44 476 ASP A N 1
ATOM 3675 C CA . ASP A 1 476 ? 1.283 3.078 -52.539 1.00 68.44 476 ASP A CA 1
ATOM 3676 C C . ASP A 1 476 ? 2.415 2.851 -51.502 1.00 68.44 476 ASP A C 1
ATOM 3678 O O . ASP A 1 476 ? 3.361 2.103 -51.753 1.00 68.44 476 ASP A O 1
ATOM 3682 N N . TRP A 1 477 ? 2.323 3.467 -50.314 1.00 79.88 477 TRP A N 1
ATOM 3683 C CA . TRP A 1 477 ? 3.350 3.410 -49.258 1.00 79.88 477 TRP A CA 1
ATOM 3684 C C . TRP A 1 477 ? 2.731 3.153 -47.888 1.00 79.88 477 TRP A C 1
ATOM 3686 O O . TRP A 1 477 ? 1.596 3.549 -47.630 1.00 79.88 477 TRP A O 1
ATOM 3696 N N . ALA A 1 478 ? 3.528 2.583 -46.988 1.00 83.69 478 ALA A N 1
ATOM 3697 C CA . ALA A 1 478 ? 3.291 2.710 -45.561 1.00 83.69 478 ALA A CA 1
ATOM 3698 C C . ALA A 1 478 ? 4.102 3.903 -45.037 1.00 83.69 478 ALA A C 1
ATOM 3700 O O . ALA A 1 478 ? 5.055 4.360 -45.673 1.00 83.69 478 ALA A O 1
ATOM 3701 N N . TRP A 1 479 ? 3.737 4.428 -43.877 1.00 85.56 479 TRP A N 1
ATOM 3702 C CA . TRP A 1 479 ? 4.337 5.636 -43.326 1.00 85.56 479 TRP A CA 1
ATOM 3703 C C . TRP A 1 479 ? 4.972 5.336 -41.982 1.00 85.56 479 TRP A C 1
ATOM 3705 O O . TRP A 1 479 ? 4.283 4.973 -41.037 1.00 85.56 479 TRP A O 1
ATOM 3715 N N . LEU A 1 480 ? 6.285 5.521 -41.879 1.00 83.94 480 LEU A N 1
ATOM 3716 C CA . LEU A 1 480 ? 6.948 5.658 -40.594 1.00 83.94 480 LEU A CA 1
ATOM 3717 C C . LEU A 1 480 ? 6.596 7.036 -40.037 1.00 83.94 480 LEU A C 1
ATOM 3719 O O . LEU A 1 480 ? 7.038 8.058 -40.565 1.00 83.94 480 LEU A O 1
ATOM 3723 N N . THR A 1 481 ? 5.828 7.047 -38.958 1.00 77.38 481 THR A N 1
ATOM 3724 C CA . THR A 1 481 ? 5.573 8.247 -38.168 1.00 77.38 481 THR A CA 1
ATOM 3725 C C . THR A 1 481 ? 6.598 8.316 -37.050 1.00 77.38 481 THR A C 1
ATOM 3727 O O . THR A 1 481 ? 6.709 7.385 -36.253 1.00 77.38 481 THR A O 1
ATOM 3730 N N . LEU A 1 482 ? 7.355 9.411 -37.015 1.00 75.31 482 LEU A N 1
ATOM 3731 C CA . LEU A 1 482 ? 8.293 9.745 -35.951 1.00 75.31 482 LEU A CA 1
ATOM 3732 C C . LEU A 1 482 ? 7.756 10.953 -35.197 1.00 75.31 482 LEU A C 1
ATOM 3734 O O . LEU A 1 482 ? 7.790 12.070 -35.713 1.00 75.31 482 LEU A O 1
ATOM 3738 N N . GLU A 1 483 ? 7.278 10.723 -33.985 1.00 69.88 483 GLU A N 1
ATOM 3739 C CA . GLU A 1 483 ? 7.002 11.780 -33.019 1.00 69.88 483 GLU A CA 1
ATOM 3740 C C . GLU A 1 483 ? 8.293 12.019 -32.235 1.00 69.88 483 GLU A C 1
ATOM 3742 O O . GLU A 1 483 ? 8.934 11.065 -31.789 1.00 69.88 483 GLU A O 1
ATOM 3747 N N . TYR A 1 484 ? 8.729 13.270 -32.139 1.00 66.06 484 TYR A N 1
ATOM 3748 C CA . TYR A 1 484 ? 10.011 13.610 -31.539 1.00 66.06 484 TYR A CA 1
ATOM 3749 C C . TYR A 1 484 ? 9.958 14.921 -30.770 1.00 66.06 484 TYR A C 1
ATOM 3751 O O . TYR A 1 484 ? 9.283 15.886 -31.142 1.00 66.06 484 TYR A O 1
ATOM 3759 N N . SER A 1 485 ? 10.784 14.968 -29.738 1.00 58.47 485 SER A N 1
ATOM 3760 C CA . SER A 1 485 ? 11.039 16.147 -28.932 1.00 58.47 485 SER A CA 1
ATOM 3761 C C . SER A 1 485 ? 12.543 16.300 -28.778 1.00 58.47 485 SER A C 1
ATOM 3763 O O . SER A 1 485 ? 13.293 15.322 -28.743 1.00 58.47 485 SER A O 1
ATOM 3765 N N . HIS A 1 486 ? 13.026 17.534 -28.703 1.00 62.88 486 HIS A N 1
ATOM 3766 C CA . HIS A 1 486 ? 14.445 17.789 -28.496 1.00 62.88 486 HIS A CA 1
ATOM 3767 C C . HIS A 1 486 ? 14.665 19.007 -27.607 1.00 62.88 486 HIS A C 1
ATOM 3769 O O . HIS A 1 486 ? 14.041 20.057 -27.773 1.00 62.88 486 HIS A O 1
ATOM 3775 N N . ASP A 1 487 ? 15.608 18.886 -26.676 1.00 51.94 487 ASP A N 1
ATOM 3776 C CA . ASP A 1 487 ? 16.148 20.025 -25.944 1.00 51.94 487 ASP A CA 1
ATOM 3777 C C . ASP A 1 487 ? 17.585 20.276 -26.391 1.00 51.94 487 ASP A C 1
ATOM 3779 O O . ASP A 1 487 ? 18.537 19.573 -26.043 1.00 51.94 487 ASP A O 1
ATOM 3783 N N . TYR A 1 488 ? 17.732 21.300 -27.223 1.00 55.94 488 TYR A N 1
ATOM 3784 C CA . TYR A 1 488 ? 19.017 21.701 -27.753 1.00 55.94 488 TYR A CA 1
ATOM 3785 C C . TYR A 1 488 ? 19.527 22.968 -27.056 1.00 55.94 488 TYR A C 1
ATOM 3787 O O . TYR A 1 488 ? 19.007 24.072 -27.246 1.00 55.94 488 TYR A O 1
ATOM 3795 N N . ALA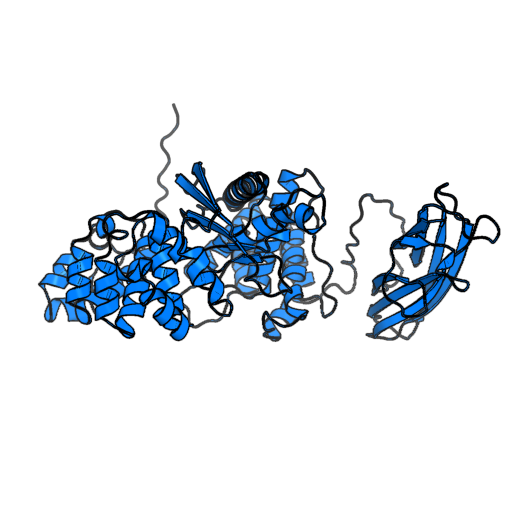 A 1 489 ? 20.599 22.827 -26.273 1.00 43.34 489 ALA A N 1
ATOM 3796 C CA . ALA A 1 489 ? 21.313 23.945 -25.665 1.00 43.34 489 ALA A CA 1
ATOM 3797 C C . ALA A 1 489 ? 22.333 24.543 -26.657 1.00 43.34 489 ALA A C 1
ATOM 3799 O O . ALA A 1 489 ? 23.533 24.295 -26.572 1.00 43.34 489 ALA A O 1
ATOM 3800 N N . GLY A 1 490 ? 21.861 25.346 -27.616 1.00 58.69 490 GLY A N 1
ATOM 3801 C CA . GLY A 1 490 ? 22.727 26.040 -28.577 1.00 58.69 490 GLY A CA 1
ATOM 3802 C C . GLY A 1 490 ? 21.964 26.800 -29.675 1.00 58.69 490 GLY A C 1
ATOM 3803 O O . GLY A 1 490 ? 20.734 26.853 -29.640 1.00 58.69 490 GLY A O 1
ATOM 3804 N N . PRO A 1 491 ? 22.670 27.395 -30.660 1.00 64.12 491 PRO A N 1
ATOM 3805 C CA . PRO A 1 491 ? 22.053 27.998 -31.846 1.00 64.12 491 PRO A CA 1
ATOM 3806 C C . PRO A 1 491 ? 21.478 26.921 -32.786 1.00 64.12 491 PRO A C 1
ATOM 3808 O O . PRO A 1 491 ? 22.128 25.886 -32.924 1.00 64.12 491 PRO A O 1
ATOM 3811 N N . PRO A 1 492 ? 20.333 27.157 -33.461 1.00 69.88 492 PRO A N 1
ATOM 3812 C CA . PRO A 1 492 ? 19.652 26.150 -34.275 1.00 69.88 492 PRO A CA 1
ATOM 3813 C C . PRO A 1 492 ? 20.596 25.340 -35.165 1.00 69.88 492 PRO A C 1
ATOM 3815 O O . PRO A 1 492 ? 21.497 25.904 -35.794 1.00 69.88 492 PRO A O 1
ATOM 3818 N N . ARG A 1 493 ? 20.408 24.019 -35.196 1.00 68.88 493 ARG A N 1
ATOM 3819 C CA . ARG A 1 493 ? 21.283 23.102 -35.932 1.00 68.88 493 ARG A CA 1
ATOM 3820 C C . ARG A 1 493 ? 20.479 22.021 -36.636 1.00 68.88 493 ARG A C 1
ATOM 3822 O O . ARG A 1 493 ? 19.488 21.528 -36.114 1.00 68.88 493 ARG A O 1
ATOM 3829 N N . GLU A 1 494 ? 20.966 21.606 -37.795 1.00 80.62 494 GLU A N 1
ATOM 3830 C CA . GLU A 1 494 ? 20.435 20.451 -38.512 1.00 80.62 494 GLU A CA 1
ATOM 3831 C C . GLU A 1 494 ? 20.802 19.142 -37.809 1.00 80.62 494 GLU A C 1
ATOM 3833 O O . GLU A 1 494 ? 21.983 18.824 -37.637 1.00 80.62 494 GLU A O 1
ATOM 3838 N N . LEU A 1 495 ? 19.785 18.363 -37.443 1.00 78.75 495 LEU A N 1
ATOM 3839 C CA . LEU A 1 495 ? 19.937 16.974 -37.028 1.00 78.75 495 LEU A CA 1
ATOM 3840 C C . LEU A 1 495 ? 19.660 16.079 -38.222 1.00 78.75 495 LEU A C 1
ATOM 3842 O O . LEU A 1 495 ? 18.624 16.200 -38.869 1.00 78.75 495 LEU A O 1
ATOM 3846 N N . THR A 1 496 ? 20.596 15.180 -38.508 1.00 83.56 496 THR A N 1
ATOM 3847 C CA . THR A 1 496 ? 20.476 14.227 -39.611 1.00 83.56 496 THR A CA 1
ATOM 3848 C C . THR A 1 496 ? 20.244 12.829 -39.057 1.00 83.56 496 THR A C 1
ATOM 3850 O O . THR A 1 496 ? 21.045 12.321 -38.269 1.00 83.56 496 THR A O 1
ATOM 3853 N N . PHE A 1 497 ? 19.158 12.209 -39.495 1.00 81.94 497 PHE A N 1
ATOM 3854 C CA . PHE A 1 497 ? 18.781 10.841 -39.197 1.00 81.94 497 PHE A CA 1
ATOM 3855 C C . PHE A 1 497 ? 18.944 9.986 -40.447 1.00 81.94 497 PHE A C 1
ATOM 3857 O O . PHE A 1 497 ? 18.563 10.387 -41.545 1.00 81.94 497 PHE A O 1
ATOM 3864 N N . GLN A 1 498 ? 19.500 8.793 -40.291 1.00 86.38 498 GLN A N 1
ATOM 3865 C CA . GLN A 1 498 ? 19.535 7.778 -41.329 1.00 86.38 498 GLN A CA 1
ATOM 3866 C C . GLN A 1 498 ? 18.447 6.752 -41.036 1.00 86.38 498 GLN A C 1
ATOM 3868 O O . GLN A 1 498 ? 18.466 6.121 -39.988 1.00 86.38 498 GLN A O 1
ATOM 3873 N N . VAL A 1 499 ? 17.525 6.554 -41.968 1.00 84.12 499 VAL A N 1
ATOM 3874 C CA . VAL A 1 499 ? 16.496 5.519 -41.866 1.00 84.12 499 VAL A CA 1
ATOM 3875 C C . VAL A 1 499 ? 16.899 4.359 -42.762 1.00 84.12 499 VAL A C 1
ATOM 3877 O O . VAL A 1 499 ? 17.256 4.559 -43.922 1.00 84.12 499 VAL A O 1
ATOM 3880 N N . VAL A 1 500 ? 16.931 3.155 -42.204 1.00 76.19 500 VAL A N 1
ATOM 3881 C CA . VAL A 1 500 ? 17.363 1.936 -42.885 1.00 76.19 500 VAL A CA 1
ATOM 3882 C C . VAL A 1 500 ? 16.253 0.908 -42.779 1.00 76.19 500 VAL A C 1
ATOM 3884 O O . VAL A 1 500 ? 15.820 0.575 -41.680 1.00 76.19 500 VAL A O 1
ATOM 3887 N N . GLU A 1 501 ? 15.811 0.412 -43.922 1.00 81.75 501 GLU A N 1
ATOM 3888 C CA . GLU A 1 501 ? 14.744 -0.576 -44.017 1.00 81.75 501 GLU A CA 1
ATOM 3889 C C . GLU A 1 501 ? 15.335 -1.955 -44.322 1.00 81.75 501 GLU A C 1
ATOM 3891 O O . GLU A 1 501 ? 16.226 -2.084 -45.172 1.00 81.75 501 GLU A O 1
ATOM 3896 N N . TYR A 1 502 ? 14.832 -2.967 -43.621 1.00 74.00 502 TYR A N 1
ATOM 3897 C CA . TYR A 1 502 ? 15.256 -4.361 -43.681 1.00 74.00 502 TYR A CA 1
ATOM 3898 C C . TYR A 1 502 ? 14.057 -5.261 -43.953 1.00 74.00 502 TYR A C 1
ATOM 3900 O O . TYR A 1 502 ? 12.958 -5.000 -43.461 1.00 74.00 502 TYR A O 1
ATOM 3908 N N . PHE A 1 503 ? 14.302 -6.349 -44.675 1.00 70.38 503 PHE A N 1
ATOM 3909 C CA . PHE A 1 503 ? 13.341 -7.427 -44.877 1.00 70.38 503 PHE A CA 1
ATOM 3910 C C . PHE A 1 503 ? 13.748 -8.671 -44.069 1.00 70.38 503 PHE A C 1
ATOM 3912 O O . PHE A 1 503 ? 14.820 -8.698 -43.466 1.00 70.38 503 PHE A O 1
ATOM 3919 N N . GLU A 1 504 ? 12.895 -9.697 -44.032 1.00 70.94 504 GLU A N 1
ATOM 3920 C CA . GLU A 1 504 ? 13.057 -10.948 -43.267 1.00 70.94 504 GLU A CA 1
ATOM 3921 C C . GLU A 1 504 ? 14.392 -11.669 -43.487 1.00 70.94 504 GLU A C 1
ATOM 3923 O O . GLU A 1 504 ? 14.879 -12.365 -42.597 1.00 70.94 504 GLU A O 1
ATOM 3928 N N . ASP A 1 505 ? 15.036 -11.446 -44.630 1.00 59.66 505 ASP A N 1
ATOM 3929 C CA . ASP A 1 505 ? 16.375 -11.959 -44.926 1.00 59.66 505 ASP A CA 1
ATOM 3930 C C . ASP A 1 505 ? 17.510 -11.263 -44.145 1.00 59.66 505 ASP A C 1
ATOM 3932 O O . ASP A 1 505 ? 18.661 -11.705 -44.190 1.00 59.66 505 ASP A O 1
ATOM 3936 N N . GLY A 1 506 ? 17.195 -10.196 -43.407 1.00 55.06 506 GLY A N 1
ATOM 3937 C CA . GLY A 1 506 ? 18.118 -9.419 -42.589 1.00 55.06 506 GLY A CA 1
ATOM 3938 C C . GLY A 1 506 ? 19.012 -8.462 -43.381 1.00 55.06 506 GLY A C 1
ATOM 3939 O O . GLY A 1 506 ? 19.880 -7.815 -42.784 1.00 55.06 506 GLY A O 1
ATOM 3940 N N . PHE A 1 507 ? 18.828 -8.336 -44.699 1.00 58.12 507 PHE A N 1
ATOM 3941 C CA . PHE A 1 507 ? 19.604 -7.415 -45.524 1.00 58.12 507 PHE A CA 1
ATOM 3942 C C . PHE A 1 507 ? 18.894 -6.059 -45.661 1.00 58.12 507 PHE A C 1
ATOM 3944 O O . PHE A 1 507 ? 17.685 -5.997 -45.889 1.00 58.12 507 PHE A O 1
ATOM 3951 N N . PRO A 1 508 ? 19.630 -4.936 -45.535 1.00 69.69 508 PRO A N 1
ATOM 3952 C CA . PRO A 1 508 ? 19.042 -3.623 -45.735 1.00 69.69 508 PRO A CA 1
ATOM 3953 C C . PRO A 1 508 ? 18.761 -3.412 -47.224 1.00 69.69 508 PRO A C 1
ATOM 3955 O O . PRO A 1 508 ? 19.697 -3.390 -48.028 1.00 69.69 508 PRO A O 1
ATOM 3958 N N . TYR A 1 509 ? 17.498 -3.206 -47.590 1.00 76.06 509 TYR A N 1
ATOM 3959 C CA . TYR A 1 509 ? 17.106 -2.980 -48.984 1.00 76.06 509 TYR A CA 1
ATOM 3960 C C . TYR A 1 509 ? 16.955 -1.490 -49.321 1.00 76.06 509 TYR A C 1
ATOM 3962 O O . TYR A 1 509 ? 17.037 -1.115 -50.492 1.00 76.06 509 TYR A O 1
ATOM 3970 N N . ARG A 1 510 ? 16.779 -0.614 -48.320 1.00 82.62 510 ARG A N 1
ATOM 3971 C CA . ARG A 1 510 ? 16.681 0.838 -48.531 1.00 82.62 510 ARG A CA 1
ATOM 3972 C C . ARG A 1 510 ? 17.342 1.634 -47.414 1.00 82.62 510 ARG A C 1
ATOM 3974 O O . ARG A 1 510 ? 17.324 1.256 -46.247 1.00 82.62 510 ARG A O 1
ATOM 3981 N N . ARG A 1 511 ? 17.954 2.757 -47.801 1.00 87.69 511 ARG A N 1
ATOM 3982 C CA . ARG A 1 511 ? 18.508 3.767 -46.895 1.00 87.69 511 ARG A CA 1
ATOM 3983 C C . ARG A 1 511 ? 18.036 5.143 -47.334 1.00 87.69 511 ARG A C 1
ATOM 3985 O O . ARG A 1 511 ? 18.241 5.517 -48.486 1.00 87.69 511 ARG A O 1
ATOM 3992 N N . SER A 1 512 ? 17.449 5.893 -46.419 1.00 89.56 512 SER A N 1
ATOM 3993 C CA . SER A 1 512 ? 17.045 7.281 -46.618 1.00 89.56 512 SER A CA 1
ATOM 3994 C C . SER A 1 512 ? 17.618 8.165 -45.513 1.00 89.56 512 SER A C 1
ATOM 3996 O O . SER A 1 512 ? 18.192 7.694 -44.525 1.00 89.56 512 SER A O 1
ATOM 3998 N N . THR A 1 513 ? 17.544 9.475 -45.722 1.00 88.31 513 THR A N 1
ATOM 3999 C CA . THR A 1 513 ? 18.048 10.469 -44.780 1.00 88.31 513 THR A CA 1
ATOM 4000 C C . THR A 1 513 ? 16.956 11.488 -44.512 1.00 88.31 513 THR A C 1
ATOM 4002 O O . THR A 1 513 ? 16.363 12.014 -45.450 1.00 88.31 513 THR A O 1
ATOM 4005 N N . LEU A 1 514 ? 16.703 11.747 -43.235 1.00 85.38 514 LEU A N 1
ATOM 4006 C CA . LEU A 1 514 ? 15.799 12.777 -42.748 1.00 85.38 514 LEU A CA 1
ATOM 4007 C C . LEU A 1 514 ? 16.641 13.847 -42.059 1.00 85.38 514 LEU A C 1
ATOM 4009 O O . LEU A 1 514 ? 17.436 13.530 -41.177 1.00 85.38 514 LEU A O 1
ATOM 4013 N N . THR A 1 515 ? 16.446 15.107 -42.428 1.00 84.94 515 THR A N 1
ATOM 4014 C CA . THR A 1 515 ? 17.063 16.234 -41.728 1.00 84.94 515 THR A CA 1
ATOM 4015 C C . THR A 1 515 ? 15.973 17.082 -41.096 1.00 84.94 515 THR A C 1
ATOM 4017 O O . THR A 1 515 ? 15.042 17.493 -41.783 1.00 84.94 515 THR A O 1
ATOM 4020 N N . ILE A 1 516 ? 16.096 17.358 -39.800 1.00 80.69 516 ILE A N 1
ATOM 4021 C CA . ILE A 1 516 ? 15.215 18.283 -39.077 1.00 80.69 516 ILE A CA 1
ATOM 4022 C C . ILE A 1 516 ? 16.030 19.461 -38.548 1.00 80.69 516 ILE A C 1
ATOM 4024 O O . ILE A 1 516 ? 17.211 19.320 -38.225 1.00 80.69 516 ILE A O 1
ATOM 4028 N N . GLN A 1 517 ? 15.397 20.627 -38.441 1.00 80.19 517 GLN A N 1
ATOM 4029 C CA . GLN A 1 517 ? 15.987 21.776 -37.759 1.00 80.19 517 GLN A CA 1
ATOM 4030 C C . GLN A 1 517 ? 15.702 21.658 -36.263 1.00 80.19 517 GLN A C 1
ATOM 4032 O O . GLN A 1 517 ? 14.547 21.719 -35.844 1.00 80.19 517 GLN A O 1
ATOM 4037 N N . ALA A 1 518 ? 16.748 21.486 -35.459 1.00 68.56 518 ALA A N 1
ATOM 4038 C CA . ALA A 1 518 ? 16.624 21.505 -34.013 1.00 68.56 518 ALA A CA 1
ATOM 4039 C C . ALA A 1 518 ? 16.742 22.934 -33.485 1.00 68.56 518 ALA A C 1
ATOM 4041 O O . ALA A 1 518 ? 17.824 23.526 -33.469 1.00 68.56 518 ALA A O 1
ATOM 4042 N N . GLU A 1 519 ? 15.615 23.483 -33.045 1.00 72.56 519 GLU A N 1
ATOM 4043 C CA . GLU A 1 519 ? 15.546 24.727 -32.278 1.00 72.56 519 GLU A CA 1
ATOM 4044 C C . GLU A 1 519 ? 15.627 24.464 -30.764 1.00 72.56 519 GLU A C 1
ATOM 4046 O O . GLU A 1 519 ? 15.471 23.337 -30.297 1.00 72.56 519 GLU A O 1
ATOM 4051 N N . ARG A 1 520 ? 15.899 25.505 -29.972 1.00 56.00 520 ARG A N 1
ATOM 4052 C CA . ARG A 1 520 ? 16.022 25.390 -28.512 1.00 56.00 520 ARG A CA 1
ATOM 4053 C C . ARG A 1 520 ? 14.661 25.074 -27.880 1.00 56.00 520 ARG A C 1
ATOM 4055 O O . ARG A 1 520 ? 13.746 25.871 -28.053 1.00 56.00 520 ARG A O 1
ATOM 4062 N N . ARG A 1 521 ? 14.586 24.000 -27.078 1.00 54.06 521 ARG A N 1
ATOM 4063 C CA . ARG A 1 521 ? 13.380 23.498 -26.384 1.00 54.06 521 ARG A CA 1
ATOM 4064 C C . ARG A 1 521 ? 12.169 23.343 -27.302 1.00 54.06 521 ARG A C 1
ATOM 4066 O O . ARG A 1 521 ? 11.335 24.240 -27.400 1.00 54.06 521 ARG A O 1
ATOM 4073 N N . TYR A 1 522 ? 12.065 22.185 -27.934 1.00 53.41 522 TYR A N 1
ATOM 4074 C CA . TYR A 1 522 ? 10.972 21.858 -28.834 1.00 53.41 522 TYR A CA 1
ATOM 4075 C C . TYR A 1 522 ? 10.318 20.540 -28.419 1.00 53.41 522 TYR A C 1
ATOM 4077 O O . TYR A 1 522 ? 11.005 19.533 -28.248 1.00 53.41 522 TYR A O 1
ATOM 4085 N N . SER A 1 523 ? 8.995 20.553 -28.269 1.00 50.34 523 SER A N 1
ATOM 4086 C CA . SER A 1 523 ? 8.192 19.373 -27.955 1.00 50.34 523 SER A CA 1
ATOM 4087 C C . SER A 1 523 ? 7.134 19.130 -29.031 1.00 50.34 523 SER A C 1
ATOM 4089 O O . SER A 1 523 ? 6.490 20.071 -29.500 1.00 50.34 523 SER A O 1
ATOM 4091 N N . GLY A 1 524 ? 6.950 17.862 -29.409 1.00 55.25 524 GLY A N 1
ATOM 4092 C CA . GLY A 1 524 ? 5.822 17.423 -30.238 1.00 55.25 524 GLY A CA 1
ATOM 4093 C C . GLY A 1 524 ? 5.981 17.614 -31.750 1.00 55.25 524 GLY A C 1
ATOM 4094 O O . GLY A 1 524 ? 5.001 17.900 -32.438 1.00 55.25 524 GLY A O 1
ATOM 4095 N N . GLY A 1 525 ? 7.192 17.464 -32.288 1.00 71.62 525 GLY A N 1
ATOM 4096 C CA . GLY A 1 525 ? 7.385 17.367 -33.734 1.00 71.62 525 GLY A CA 1
ATOM 4097 C C . GLY A 1 525 ? 6.875 16.049 -34.283 1.00 71.62 525 GLY A C 1
ATOM 4098 O O . GLY A 1 525 ? 7.027 15.015 -33.641 1.00 71.62 525 GLY A O 1
ATOM 4099 N N . VAL A 1 526 ? 6.331 16.070 -35.498 1.00 73.44 526 VAL A N 1
ATOM 4100 C CA . VAL A 1 526 ? 5.968 14.849 -36.224 1.00 73.44 526 VAL A CA 1
ATOM 4101 C C . VAL A 1 526 ? 6.615 14.884 -37.602 1.00 73.44 526 VAL A C 1
ATOM 4103 O O . VAL A 1 526 ? 6.485 15.868 -38.329 1.00 73.44 526 VAL A O 1
ATOM 4106 N N . GLN A 1 527 ? 7.350 13.828 -37.945 1.00 82.19 527 GLN A N 1
ATOM 4107 C CA . GLN A 1 527 ? 7.806 13.569 -39.308 1.00 82.19 527 GLN A CA 1
ATOM 4108 C C . GLN A 1 527 ? 7.127 12.315 -39.839 1.00 82.19 527 GLN A C 1
ATOM 4110 O O . GLN A 1 527 ? 7.071 11.292 -39.155 1.00 82.19 527 GLN A O 1
ATOM 4115 N N . TRP A 1 528 ? 6.684 12.387 -41.089 1.00 83.25 528 TRP A N 1
ATOM 4116 C CA . TRP A 1 528 ? 6.160 11.245 -41.823 1.00 83.25 528 TRP A CA 1
ATOM 4117 C C . TRP A 1 528 ? 7.136 10.883 -42.929 1.00 83.25 528 TRP A C 1
ATOM 4119 O O . TRP A 1 528 ? 7.497 11.705 -43.772 1.00 83.25 528 TRP A O 1
ATOM 4129 N N . LEU A 1 529 ? 7.589 9.637 -42.907 1.00 83.56 529 LEU A N 1
ATOM 4130 C CA . LEU A 1 529 ? 8.519 9.099 -43.883 1.00 83.56 529 LEU A CA 1
ATOM 4131 C C . LEU A 1 529 ? 7.865 7.916 -44.579 1.00 83.56 529 LEU A C 1
ATOM 4133 O O . LEU A 1 529 ? 7.515 6.929 -43.942 1.00 83.56 529 LEU A O 1
ATOM 4137 N N . SER A 1 530 ? 7.734 7.999 -45.899 1.00 81.81 530 SER A N 1
ATOM 4138 C CA . SER A 1 530 ? 7.280 6.869 -46.705 1.00 81.81 530 SER A CA 1
ATOM 4139 C C . SER A 1 530 ? 8.272 5.706 -46.576 1.00 81.81 530 SER A C 1
ATOM 4141 O O . SER A 1 530 ? 9.457 5.880 -46.892 1.00 81.81 530 SER A O 1
ATOM 4143 N N . VAL A 1 531 ? 7.795 4.533 -46.173 1.00 79.88 531 VAL A N 1
ATOM 4144 C CA . VAL A 1 531 ? 8.556 3.280 -46.094 1.00 79.88 531 VAL A CA 1
ATOM 4145 C C . VAL A 1 531 ? 7.919 2.202 -46.975 1.00 79.88 531 VAL A C 1
ATOM 4147 O O . VAL A 1 531 ? 6.727 2.249 -47.288 1.00 79.88 531 VAL A O 1
ATOM 4150 N N . GLY A 1 532 ? 8.751 1.254 -47.401 1.00 71.50 532 GLY A N 1
ATOM 4151 C CA . GLY A 1 532 ? 8.451 0.226 -48.399 1.00 71.50 532 GLY A CA 1
ATOM 4152 C C . GLY A 1 532 ? 8.796 0.644 -49.841 1.00 71.50 532 GLY A C 1
ATOM 4153 O O . GLY A 1 532 ? 9.120 1.804 -50.063 1.00 71.50 532 GLY A O 1
ATOM 4154 N N . PRO A 1 533 ? 8.780 -0.265 -50.834 1.00 59.59 533 PRO A N 1
ATOM 4155 C CA . PRO A 1 533 ? 9.049 -1.685 -50.682 1.00 59.59 533 PRO A CA 1
ATOM 4156 C C . PRO A 1 533 ? 10.341 -2.113 -51.410 1.00 59.59 533 PRO A C 1
ATOM 4158 O O . PRO A 1 533 ? 10.679 -1.644 -52.500 1.00 59.59 533 PRO A O 1
ATOM 4161 N N . GLY A 1 534 ? 11.055 -3.072 -50.821 1.00 52.12 534 GLY A N 1
ATOM 4162 C CA . GLY A 1 534 ? 12.033 -3.912 -51.511 1.00 52.12 534 GLY A CA 1
ATOM 4163 C C . GLY A 1 534 ? 11.989 -5.327 -50.928 1.00 52.12 534 GLY A C 1
ATOM 4164 O O . GLY A 1 534 ? 11.761 -5.453 -49.729 1.00 52.12 534 GLY A O 1
ATOM 4165 N N . PRO A 1 535 ? 12.166 -6.383 -51.745 1.00 51.19 535 PRO A N 1
ATOM 4166 C CA . PRO A 1 535 ? 13.216 -6.462 -52.755 1.00 51.19 535 PRO A CA 1
ATOM 4167 C C . PRO A 1 535 ? 12.664 -6.358 -54.182 1.00 51.19 535 PRO A C 1
ATOM 4169 O O . PRO A 1 535 ? 12.166 -7.311 -54.771 1.00 51.19 535 PRO A O 1
ATOM 4172 N N . GLU A 1 536 ? 12.832 -5.153 -54.721 1.00 56.84 536 GLU A N 1
ATOM 4173 C CA . GLU A 1 536 ? 12.640 -4.763 -56.121 1.00 56.84 536 GLU A CA 1
ATOM 4174 C C . GLU A 1 536 ? 11.195 -4.532 -56.593 1.00 56.84 536 GLU A C 1
ATOM 4176 O O . GLU A 1 536 ? 10.831 -4.871 -57.713 1.00 56.84 536 GLU A O 1
ATOM 4181 N N . GLN A 1 537 ? 10.477 -3.746 -55.773 1.00 57.53 537 GLN A N 1
ATOM 4182 C CA . GLN A 1 537 ? 9.419 -2.781 -56.150 1.00 57.53 537 GLN A CA 1
ATOM 4183 C C . GLN A 1 537 ? 7.957 -3.223 -55.986 1.00 57.53 537 GLN A C 1
ATOM 4185 O O . GLN A 1 537 ? 7.074 -2.388 -56.162 1.00 57.53 537 GLN A O 1
ATOM 4190 N N . GLU A 1 538 ? 7.689 -4.453 -55.543 1.00 71.12 538 GLU A N 1
ATOM 4191 C CA . GLU A 1 538 ? 6.382 -4.841 -54.987 1.00 71.12 538 GLU A CA 1
ATOM 4192 C C . GLU A 1 538 ? 6.510 -5.166 -53.492 1.00 71.12 538 GLU A C 1
ATOM 4194 O O . GLU A 1 538 ? 7.590 -5.513 -53.004 1.00 71.12 538 GLU A O 1
ATOM 4199 N N . TRP A 1 539 ? 5.411 -5.030 -52.745 1.00 76.62 539 TRP A N 1
ATOM 4200 C CA . TRP A 1 539 ? 5.357 -5.364 -51.323 1.00 76.62 539 TRP A CA 1
ATOM 4201 C C . TRP A 1 539 ? 5.577 -6.862 -51.108 1.00 76.62 539 TRP A C 1
ATOM 4203 O O . TRP A 1 539 ? 4.674 -7.680 -51.286 1.00 76.62 539 TRP A O 1
ATOM 4213 N N . ALA A 1 540 ? 6.794 -7.222 -50.707 1.00 78.56 540 ALA A N 1
ATOM 4214 C CA . ALA A 1 540 ? 7.100 -8.580 -50.299 1.00 78.56 540 ALA A CA 1
ATOM 4215 C C . ALA A 1 540 ? 6.341 -8.912 -49.009 1.00 78.56 540 ALA A C 1
ATOM 4217 O O . ALA A 1 540 ? 6.482 -8.222 -47.995 1.00 78.56 540 ALA A O 1
ATOM 4218 N N . GLN A 1 541 ? 5.544 -9.978 -49.066 1.00 82.50 541 GLN A N 1
ATOM 4219 C CA . GLN A 1 541 ? 4.913 -10.562 -47.887 1.00 82.50 541 GLN A CA 1
ATOM 4220 C C . GLN A 1 541 ? 5.993 -11.014 -46.906 1.00 82.50 541 GLN A C 1
ATOM 4222 O O . GLN A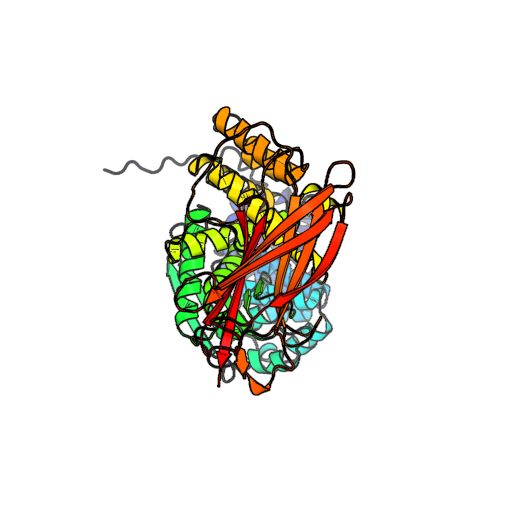 1 541 ? 7.006 -11.577 -47.322 1.00 82.50 541 GLN A O 1
ATOM 4227 N N . GLY A 1 542 ? 5.759 -10.791 -45.619 1.00 78.56 542 GLY A N 1
ATOM 4228 C CA . GLY A 1 542 ? 6.702 -11.130 -44.560 1.00 78.56 542 GLY A CA 1
ATOM 4229 C C . GLY A 1 542 ? 6.985 -9.958 -43.634 1.00 78.56 542 GLY A C 1
ATOM 4230 O O . GLY A 1 542 ? 6.270 -8.951 -43.615 1.00 78.56 542 GLY A O 1
ATOM 4231 N N . ARG A 1 543 ? 8.027 -10.119 -42.820 1.00 76.44 543 ARG A N 1
ATOM 4232 C CA . ARG A 1 543 ? 8.385 -9.146 -41.786 1.00 76.44 543 ARG A CA 1
ATOM 4233 C C . ARG A 1 543 ? 9.355 -8.103 -42.307 1.00 76.44 543 ARG A C 1
ATOM 4235 O O . ARG A 1 543 ? 10.328 -8.416 -42.991 1.00 76.44 543 ARG A O 1
ATOM 4242 N N . HIS A 1 544 ? 9.093 -6.867 -41.913 1.00 78.19 544 HIS A N 1
ATOM 4243 C CA . HIS A 1 544 ? 9.900 -5.703 -42.233 1.00 78.19 544 HIS A CA 1
ATOM 4244 C C . HIS A 1 544 ? 10.328 -5.010 -40.945 1.00 78.19 544 HIS A C 1
ATOM 4246 O O . HIS A 1 544 ? 9.579 -4.969 -39.964 1.00 78.19 544 HIS A O 1
ATOM 4252 N N . TRP A 1 545 ? 11.526 -4.430 -40.965 1.00 76.94 545 TRP A N 1
ATOM 4253 C CA . TRP A 1 545 ? 12.029 -3.582 -39.889 1.00 76.94 545 TRP A CA 1
ATOM 4254 C C . TRP A 1 545 ? 12.504 -2.254 -40.446 1.00 76.94 545 TRP A C 1
ATOM 4256 O O . TRP A 1 545 ? 13.194 -2.195 -41.463 1.00 76.94 545 TRP A O 1
ATOM 4266 N N . VAL A 1 546 ? 12.198 -1.185 -39.724 1.00 73.06 546 VAL A N 1
ATOM 4267 C CA . VAL A 1 546 ? 12.698 0.156 -40.000 1.00 73.06 546 VAL A CA 1
ATOM 4268 C C . VAL A 1 546 ? 13.524 0.612 -38.817 1.00 73.06 546 VAL A C 1
ATOM 4270 O O . VAL A 1 546 ? 13.017 0.752 -37.705 1.00 73.06 546 VAL A O 1
ATOM 4273 N N . TYR A 1 547 ? 14.812 0.832 -39.055 1.00 72.44 547 TYR A N 1
ATOM 4274 C CA . TYR A 1 547 ? 15.745 1.333 -38.057 1.00 72.44 547 TYR A CA 1
ATOM 4275 C C . TYR A 1 547 ? 16.058 2.793 -38.344 1.00 72.44 547 TYR A C 1
ATOM 4277 O O . TYR A 1 547 ? 16.446 3.150 -39.455 1.00 72.44 547 TYR A O 1
ATOM 4285 N N . VAL A 1 548 ? 15.935 3.637 -37.328 1.00 71.50 548 VAL A N 1
ATOM 4286 C CA . VAL A 1 548 ? 16.324 5.046 -37.400 1.00 71.50 548 VAL A CA 1
ATOM 4287 C C . VAL A 1 548 ? 17.633 5.211 -36.654 1.00 71.50 548 VAL A C 1
ATOM 4289 O O . VAL A 1 548 ? 17.763 4.767 -35.516 1.00 71.50 548 VAL A O 1
ATOM 4292 N N . TYR A 1 549 ? 18.600 5.860 -37.286 1.00 73.31 549 TYR A N 1
ATOM 4293 C CA . TYR A 1 549 ? 19.919 6.128 -36.742 1.00 73.31 549 TYR A CA 1
ATOM 4294 C C . TYR A 1 549 ? 20.181 7.627 -36.663 1.00 73.31 549 TYR A C 1
ATOM 4296 O O . TYR A 1 549 ? 19.842 8.358 -37.585 1.00 73.31 549 TYR A O 1
ATOM 4304 N N . HIS A 1 550 ? 20.871 8.080 -35.625 1.00 77.31 550 HIS A N 1
ATOM 4305 C CA . HIS A 1 550 ? 21.426 9.427 -35.523 1.00 77.31 550 HIS A CA 1
ATOM 4306 C C . HIS A 1 550 ? 22.903 9.324 -35.144 1.00 77.31 550 HIS A C 1
ATOM 4308 O O . HIS A 1 550 ? 23.251 8.602 -34.213 1.00 77.31 550 HIS A O 1
ATOM 4314 N N . GLU A 1 551 ? 23.782 9.974 -35.914 1.00 78.06 551 GLU A N 1
ATOM 4315 C CA . GLU A 1 551 ? 25.243 9.932 -35.707 1.00 78.06 551 GLU A CA 1
ATOM 4316 C C . GLU A 1 551 ? 25.801 8.500 -35.526 1.00 78.06 551 GLU A C 1
ATOM 4318 O O . GLU A 1 551 ? 26.678 8.231 -34.707 1.00 78.06 551 GLU A O 1
ATOM 4323 N N . GLY A 1 552 ? 25.261 7.549 -36.299 1.00 68.25 552 GLY A N 1
ATOM 4324 C CA . GLY A 1 552 ? 25.664 6.139 -36.274 1.00 68.25 552 GLY A CA 1
ATOM 4325 C C . GLY A 1 552 ? 25.057 5.296 -35.144 1.00 68.25 552 GLY A C 1
ATOM 4326 O O . GLY A 1 552 ? 25.334 4.101 -35.079 1.00 68.25 552 GLY A O 1
ATOM 4327 N N . ARG A 1 553 ? 24.208 5.869 -34.281 1.00 56.72 553 ARG A N 1
ATOM 4328 C CA . ARG A 1 553 ? 23.505 5.164 -33.193 1.00 56.72 553 ARG A CA 1
ATOM 4329 C C . ARG A 1 553 ? 22.054 4.894 -33.565 1.00 56.72 553 ARG A C 1
ATOM 4331 O O . ARG A 1 553 ? 21.401 5.805 -34.054 1.00 56.72 553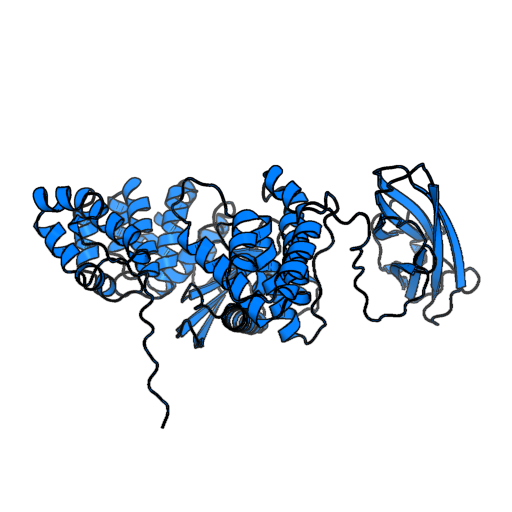 ARG A O 1
ATOM 4338 N N . LYS A 1 554 ? 21.540 3.685 -33.314 1.00 63.97 554 LYS A N 1
ATOM 4339 C CA . LYS A 1 554 ? 20.115 3.363 -33.515 1.00 63.97 554 LYS A CA 1
ATOM 4340 C C . LYS A 1 554 ? 19.285 4.042 -32.419 1.00 63.97 554 LYS A C 1
ATOM 4342 O O . LYS A 1 554 ? 19.559 3.827 -31.244 1.00 63.97 554 LYS A O 1
ATOM 4347 N N . VAL A 1 555 ? 18.314 4.860 -32.813 1.00 61.56 555 VAL A N 1
ATOM 4348 C CA . VAL A 1 555 ? 17.452 5.658 -31.922 1.00 61.56 555 VAL A CA 1
ATOM 4349 C C . VAL A 1 555 ? 15.983 5.241 -31.969 1.00 61.56 555 VAL A C 1
ATOM 4351 O O . VAL A 1 555 ? 15.242 5.569 -31.053 1.00 61.56 555 VAL A O 1
ATOM 4354 N N . ALA A 1 556 ? 15.560 4.502 -32.999 1.00 63.06 556 ALA A N 1
ATOM 4355 C CA . ALA A 1 556 ? 14.246 3.869 -33.050 1.00 63.06 556 ALA A CA 1
ATOM 4356 C C . ALA A 1 556 ? 14.287 2.584 -33.887 1.00 63.06 556 ALA A C 1
ATOM 4358 O O . ALA A 1 556 ? 15.112 2.441 -34.795 1.00 63.06 556 ALA A O 1
ATOM 4359 N N . GLU A 1 557 ? 13.377 1.666 -33.578 1.00 74.75 557 GLU A N 1
ATOM 4360 C CA . GLU A 1 557 ? 13.137 0.429 -34.312 1.00 74.75 557 GLU A CA 1
ATOM 4361 C C . GLU A 1 557 ? 11.631 0.184 -34.389 1.00 74.75 557 G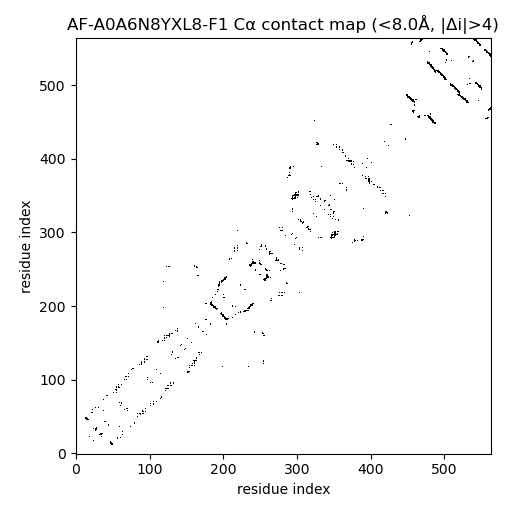LU A C 1
ATOM 4363 O O . GLU A 1 557 ? 10.948 0.185 -33.368 1.00 74.75 557 GLU A O 1
ATOM 4368 N N . VAL A 1 558 ? 11.122 -0.027 -35.601 1.00 65.12 558 VAL A N 1
ATOM 4369 C CA . VAL A 1 558 ? 9.714 -0.346 -35.839 1.00 65.12 558 VAL A CA 1
ATOM 4370 C C . VAL A 1 558 ? 9.635 -1.598 -36.696 1.00 65.12 558 VAL A C 1
ATOM 4372 O O . VAL A 1 558 ? 10.195 -1.630 -37.790 1.00 65.12 558 VAL A O 1
ATOM 4375 N N . ALA A 1 559 ? 8.944 -2.620 -36.197 1.00 70.06 559 ALA A N 1
ATOM 4376 C CA . ALA A 1 559 ? 8.675 -3.854 -36.925 1.00 70.06 559 ALA A CA 1
ATOM 4377 C C . ALA A 1 559 ? 7.211 -3.898 -37.371 1.00 70.06 559 ALA A C 1
ATOM 4379 O O . ALA A 1 559 ? 6.320 -3.490 -36.621 1.00 70.06 559 ALA A O 1
ATOM 4380 N N . PHE A 1 560 ? 6.967 -4.409 -38.573 1.00 72.06 560 PHE A N 1
ATOM 4381 C CA . PHE A 1 560 ? 5.622 -4.610 -39.105 1.00 72.06 560 PHE A CA 1
ATOM 4382 C C . PHE A 1 560 ? 5.580 -5.812 -40.053 1.00 72.06 560 PHE A C 1
ATOM 4384 O O . PHE A 1 560 ? 6.609 -6.246 -40.577 1.00 72.06 560 PHE A O 1
ATOM 4391 N N . GLU A 1 561 ? 4.390 -6.373 -40.248 1.00 79.69 561 GLU A N 1
ATOM 4392 C CA . GLU A 1 561 ? 4.178 -7.562 -41.073 1.00 79.69 561 GLU A CA 1
ATOM 4393 C C . GLU A 1 561 ? 3.228 -7.271 -42.235 1.00 79.69 561 GLU A C 1
ATOM 4395 O O . GLU A 1 561 ? 2.130 -6.744 -42.048 1.00 79.69 561 GLU A O 1
ATOM 4400 N N . VAL A 1 562 ? 3.663 -7.636 -43.439 1.00 82.12 562 VAL A N 1
ATOM 4401 C CA . VAL A 1 562 ? 2.872 -7.513 -44.661 1.00 82.12 562 VAL A CA 1
ATOM 4402 C C . VAL A 1 562 ? 2.288 -8.876 -44.990 1.00 82.12 562 VAL A C 1
ATOM 4404 O O . VAL A 1 562 ? 3.017 -9.848 -45.201 1.00 82.12 562 VAL A O 1
ATOM 4407 N N . THR A 1 563 ? 0.965 -8.935 -45.030 1.00 83.31 563 THR A N 1
ATOM 4408 C CA . THR A 1 563 ? 0.188 -10.152 -45.284 1.00 83.31 563 THR A CA 1
ATOM 4409 C C . THR A 1 563 ? -0.399 -10.143 -46.701 1.00 83.31 563 THR A C 1
ATOM 4411 O O . THR A 1 563 ? -0.393 -9.089 -47.346 1.00 83.31 563 THR A O 1
ATOM 4414 N N . PRO A 1 564 ? -0.834 -11.307 -47.225 1.00 78.44 564 PRO A N 1
ATOM 4415 C CA . PRO A 1 564 ? -1.358 -11.422 -48.584 1.00 78.44 564 PRO A CA 1
ATOM 4416 C C . PRO A 1 564 ? -2.457 -10.433 -48.970 1.00 78.44 564 PRO A C 1
ATOM 4418 O O . PRO A 1 564 ? -3.276 -10.048 -48.103 1.00 78.44 564 PRO A O 1
#

Nearest PDB structures (foldseek):
  3n6y-assembly3_B  TM=5.674E-01  e=7.792E-04  Pseudomonas aeruginosa
  3n6y-assembly3_A  TM=5.693E-01  e=3.135E-03  Pseudomonas aeruginosa
  2vqu-assembly2_B  TM=5.061E-01  e=2.719E-02  Bacteroides thetaiotaomicron
  6s6z-assembly1_A  TM=5.371E-01  e=4.188E-02  Thermotoga maritima MSB8
  6za2-assembly1_B  TM=5.599E-01  e=4.844E-01  Porphyromonas gingivalis ATCC 33277

Secondary structure (DSSP, 8-state):
-PPPP-----TT--PBPGGGSTTHHHHHHH-HHHHHHHHTSHHHHT-B-TTTHHHHHHHHHHHHH-HHHHHHHHT-GGGGTS-HHHHHHHHHHHHHHHHHHHHHHHHHHTSGGGTS--TTHHHHHHHHHHHHHH-HHHHHHHHHSHHHHT---HHHHHHHTT-TTTSTT-HHHHHHHT-TTS-EEEEEEEEETTTEEEEEEEEESS---THHHHHHHHHHHHHHHHHTS--S-SEEEEEESS-S-TT-SEEE-SS-EEE-GGGS--S--HHHHHHHHHHHHHHHTTT--SB-HHHHHHHHHHHHHHHHHHHH-------SPPPSS---HHHHHHH---TTSGGGHHHHHHHHHHHHHHHHHS-HHHHHHHHHHHHHHHHHTTT-SS-SB-HHHHHHHHT--TTTS-HHHHHHHHHHHHHHHH---SS-------SS------S-SPPPEEEEEEEEEESSTTPPP-SEEEGGG-SS-EEEEEEEEEE--SS-EEEEEEEEEEETTS-EEEEEEEEEEE-SSEEEEEEEEEE--TTTSS--SEEEEEEEEETTEEEEEEEEEEE-

Sequence (564 aa):
MPLPPTSQTDPLQVTLDFLSLRNAPSLERSNPSAATAISSIPWVSDGITREEIDTAETIVYLAATEDKLFDELVGKAWLNEAEIKELEKIVLGLEVIAAADSGEARALAAMPFLETLQPADALAVESLANLAYFEPSSYQQVMAHPVVRDGINDAEARLVGLLFETVPGHPDLLAKLLDPGSTFAEERTIRLPLAGEVVLAIYRTRPGTPRSMDLLENAVRTTEAFMGEPLPTRYVALLFEDAVPAIFGGANSGTHMIILPDYDVDDGSYESSQAGHVIAHEVAHYYWHGGEDWLDEGAAEFTATLVEHLRLGHPLAAVNYPCASDHTVRYLETMSIPESHPTYVCNYAVGERLFLDLYRNMDEKEFRKGFRNLYRRLKANKSGPTGRAGMPELRATLLGGANTLSEVSRQEAENVIGRWYEGNEAGTAVYIDTRPDTRPVVAELPTVYGWIDRAYISLSEGGPPSKTFSVSELDDWAWLTLEYSHDYAGPPRELTFQVVEYFEDGFPYRRSTLTIQAERRYSGGVQWLSVGPGPEQEWAQGRHWVYVYHEGRKVAEVAFEVTP

Mean predicted aligned error: 13.65 Å

Radius of gyration: 28.55 Å; Cα contacts (8 Å, |Δi|>4): 938; chains: 1; bounding box: 65×52×94 Å

Solvent-accessible surface area (backbone atoms only — not comparable to full-atom values): 31268 Å² total; per-residue (Å²): 132,84,78,78,84,78,80,74,74,66,96,73,79,65,57,42,56,63,70,74,40,68,64,32,65,54,32,43,73,75,39,48,66,58,40,51,53,55,51,62,30,56,70,42,58,78,36,28,38,78,85,40,45,66,44,50,36,50,53,47,45,35,51,69,76,34,55,72,46,33,59,57,52,75,70,35,68,51,78,61,70,58,58,62,70,50,51,31,35,37,55,51,17,39,49,56,31,30,76,77,37,57,65,58,28,36,54,55,63,70,19,63,31,58,68,59,84,50,68,42,39,29,27,17,36,34,19,48,22,48,20,48,72,78,35,48,74,56,31,54,52,51,56,66,32,66,64,50,60,76,47,37,39,66,75,50,23,49,42,44,14,52,41,45,71,39,28,68,98,32,68,76,48,50,66,38,56,72,28,76,91,50,42,50,77,47,76,48,79,44,80,45,98,69,54,37,70,30,40,38,34,40,40,23,70,60,94,67,45,79,63,55,59,57,42,48,52,50,28,53,53,45,51,30,64,60,50,71,48,51,54,82,59,45,47,48,40,38,35,39,40,94,55,58,61,93,90,49,69,51,45,60,70,87,46,32,30,40,27,40,48,69,34,38,43,90,80,79,44,71,48,32,68,41,31,53,39,51,51,20,23,42,58,32,42,66,65,36,57,71,42,33,65,33,52,22,41,2,52,11,41,34,47,7,42,49,45,44,21,70,74,71,70,52,80,82,60,82,84,62,67,79,47,93,77,72,77,31,53,56,57,59,77,69,60,77,69,53,81,90,40,86,69,36,60,33,23,34,31,48,22,18,46,48,52,49,48,38,47,73,55,29,58,62,70,57,38,41,50,12,52,38,43,34,43,54,48,42,69,70,50,79,83,52,97,64,75,62,47,44,70,70,50,47,48,48,28,59,62,51,50,83,89,72,70,50,72,64,41,44,52,42,41,51,51,50,47,39,36,37,39,71,55,67,56,92,67,84,84,84,76,72,91,67,89,78,90,79,88,83,94,76,97,84,72,86,86,80,50,69,45,64,76,40,69,40,37,12,62,40,88,92,44,66,79,46,57,65,48,37,62,86,72,43,87,85,46,36,20,40,38,38,31,28,33,29,52,40,96,62,79,71,43,78,45,60,32,40,38,39,32,30,38,76,87,71,52,74,70,46,77,49,76,49,75,45,79,46,46,62,67,42,77,76,46,76,48,78,41,82,38,85,50,51,86,84,70,51,81,60,68,45,47,36,39,41,38,32,24,43,92,89,38,80,68,46,74,38,69,36,36,35,40,118

pLDDT: mean 81.61, std 17.84, range [25.12, 98.75]

Foldseek 3Di:
DDDPPPPPPPPPFDFAALCVAPCLVVCCVPPVPLSVLLCPQPCNVVGPGLLQRQLSNLLSVCVVPPVLLNVLVSPAPCSNPPDSVLSNLLSVLLVLVVVVPSVVSSLQSPFACNNDDDQLQSLLSNLLSLCVPPPVVQSVVLCPDPCVVVGDHNVQSNLSSVCRLQCVVPVVVSVQSSDPVQKDKDKDWDQAPAQGTAIEIEIESDDFAPVLVVLLVLLLRLLCVLLVHHQLGRYEYEYADPSDPPVDQWAAPVSYIYGHRVCRYDPPDPSVVCNSLSSNLNSNLSLQDQAQLLQRLQSSNLRSLVSVCVVVVDPSDRDDDAQQPDQAQQVSVPPPDDPPDPSSVNSNRLSVQLLSQLCVQADVVLSSQLSSQLSVVSVSCPPDPDHHHGDVSSCCSSQVPPPDGDPRSNVSNVVSNCCRHVVPPLDDDPPDDDPDDDDDDDDDDHDWFKAQPDWAKALDDVHDHDQEDELVSHPAFIKIKTWMWTADPDAKDKWKKWKFKDFPVRDTCDIDIDIDIDDHGGHTDIDIDTDDDDPPGGRDFHKMKIFIDTPRHTRDIYIHGYDD